Protein AF-A0A6A6BV80-F1 (afdb_monomer_lite)

Sequence (610 aa):
MSSSFAGVTDLNHVKWIPKPKAGEPALTATVVAKVTQTTAHPAPALSDTLAPSTAKVTPARNLAPQVDRNAFDTFQLPKLSLKDQTAPKSFNAAILSAAIQCGCSIDAISAYLESYDHVTIRTEINAPVEGLCTALFYAIERNDTQCVTLLLQHGANPTIPSFQMPALGFAIINGKQSLSNPLDVIKTLLAYGADAKAIPFVKPSTAGWKAACISAMNISQEFFIHRAKVIPKTNMRTKQLARAHGMTELLNLPYFLIGQSHATTLIKDNVVSYVTLEGREPLVMAFSGPSGHGKTELAQQMGKLLSVDTTVVDCAQMKHDTDLFGARNGYQRSDEGSQLNNFLAENDGKCSVVFLDEFDKTSKEILHSLLLVCGSGAYYDRRNNTRVDCSKTLWILATNLGDKEIERFYNEHMKKKPEEERETIYEIRGLFTKKFGAPFTGRINVVVPFLPFNETECAIVTHKFLLDFVDEVRQDIEIRPDVKRYVGHCHFDIGDGTDLVRHIAKTSYTPELGARSLRQAVNNVKLKFILAYLNDDGGKLITDETNESPLQRFVPRLITHSGGSKEIVVLAEPLKCKPVLDSDSSQGSTTVSMTDSDDSDDDVIMPLRF

InterPro domains:
  IPR001270 ClpA/B family [PR00300] (285-303)
  IPR001270 ClpA/B family [PR00300] (355-373)
  IPR001270 ClpA/B family [PR00300] (389-403)
  IPR002110 Ankyrin repeat [PF12796] (107-197)
  IPR002110 Ankyrin repeat [SM00248] (131-160)
  IPR002110 Ankyrin repeat [SM00248] (163-198)
  IPR003593 AAA+ ATPase domain [SM00382] (281-419)
  IPR003959 ATPase, AAA-type, core [PF07724] (285-446)
  IPR027417 P-loop containing nucleoside triphosphate hydrolase [G3DSA:3.40.50.300] (220-452)
  IPR027417 P-loop containing nucleoside triphosphate hydrolase [SSF52540] (257-529)
  IPR036770 Ankyrin repeat-containing domain superfamily [G3DSA:1.25.40.20] (80-219)
  IPR036770 Ankyrin repeat-containing domain superfamily [SSF48403] (94-227)
  IPR050130 ATP-dependent Clp protease/Chaperone ClpA/ClpB [PTHR11638] (227-524)

Structure (mmCIF, N/CA/C/O backbone):
data_AF-A0A6A6BV80-F1
#
_entry.id   AF-A0A6A6BV80-F1
#
loop_
_atom_site.group_PDB
_atom_site.id
_atom_site.type_symbol
_atom_site.label_atom_id
_atom_site.label_alt_id
_atom_site.label_comp_id
_atom_site.label_asym_id
_atom_site.label_entity_id
_atom_site.label_seq_id
_atom_site.pdbx_PDB_ins_code
_atom_site.Cartn_x
_atom_site.Cartn_y
_atom_site.Cartn_z
_atom_site.occupancy
_atom_site.B_iso_or_equiv
_atom_site.auth_seq_id
_atom_site.auth_comp_id
_atom_site.auth_asym_id
_atom_site.auth_atom_id
_atom_site.pdbx_PDB_model_num
ATOM 1 N N . MET A 1 1 ? -27.430 7.823 -49.605 1.00 33.19 1 MET A N 1
ATOM 2 C CA . MET A 1 1 ? -26.220 7.434 -50.357 1.00 33.19 1 MET A CA 1
ATOM 3 C C . MET A 1 1 ? -25.012 7.870 -49.522 1.00 33.19 1 MET A C 1
ATOM 5 O O . MET A 1 1 ? -24.457 8.913 -49.801 1.00 33.19 1 MET A O 1
ATOM 9 N N . SER A 1 2 ? -24.688 7.353 -48.333 1.00 24.31 2 SER A N 1
ATOM 10 C CA . SER A 1 2 ? -24.494 5.982 -47.821 1.00 24.31 2 SER A CA 1
ATOM 11 C C . SER A 1 2 ? -23.381 5.197 -48.528 1.00 24.31 2 SER A C 1
ATOM 13 O O . SER A 1 2 ? -23.664 4.296 -49.312 1.00 24.31 2 SER A O 1
ATOM 15 N N . SER A 1 3 ? -22.127 5.516 -48.201 1.00 23.95 3 SER A N 1
ATOM 16 C CA . SER A 1 3 ? -20.994 4.587 -48.290 1.00 23.95 3 SER A CA 1
ATOM 17 C C . SER A 1 3 ? -20.299 4.552 -46.930 1.00 23.95 3 SER A C 1
ATOM 19 O O . SER A 1 3 ? -19.702 5.529 -46.484 1.00 23.95 3 SER A O 1
ATOM 21 N N . SER A 1 4 ? -20.495 3.428 -46.258 1.00 23.75 4 SER A N 1
ATOM 22 C CA . SER A 1 4 ? -20.091 3.079 -44.906 1.00 23.75 4 SER A CA 1
ATOM 23 C C . SER A 1 4 ? -18.614 2.699 -44.812 1.00 23.75 4 SER A C 1
ATOM 25 O O . SER A 1 4 ? -18.144 1.835 -45.548 1.00 23.75 4 SER A O 1
ATOM 27 N N . PHE A 1 5 ? -17.946 3.294 -43.826 1.00 25.06 5 PHE A N 1
ATOM 28 C CA . PHE A 1 5 ? -16.809 2.738 -43.094 1.00 25.06 5 PHE A CA 1
ATOM 29 C C . PHE A 1 5 ? -17.195 1.396 -42.439 1.00 25.06 5 PHE A C 1
ATOM 31 O O . PHE A 1 5 ? -18.204 1.341 -41.738 1.00 25.06 5 PHE A O 1
ATOM 38 N N . ALA A 1 6 ? -16.394 0.346 -42.641 1.00 24.34 6 ALA A N 1
ATOM 39 C CA . ALA A 1 6 ? -16.255 -0.841 -41.780 1.00 24.34 6 ALA A CA 1
ATOM 40 C C . ALA A 1 6 ? -15.073 -1.687 -42.321 1.00 24.34 6 ALA A C 1
ATOM 42 O O . ALA A 1 6 ? -14.957 -1.840 -43.530 1.00 24.34 6 ALA A O 1
ATOM 43 N N . GLY A 1 7 ? -14.166 -2.262 -41.533 1.00 22.80 7 GLY A N 1
ATOM 44 C CA . GLY A 1 7 ? -14.185 -2.430 -40.091 1.00 22.80 7 GLY A CA 1
ATOM 45 C C . GLY A 1 7 ? -12.788 -2.639 -39.508 1.00 22.80 7 GLY A C 1
ATOM 46 O O . GLY A 1 7 ? -11.951 -3.353 -40.053 1.00 22.80 7 GLY A O 1
ATOM 47 N N . VAL A 1 8 ? -12.600 -1.999 -38.360 1.00 24.16 8 VAL A N 1
ATOM 48 C CA . VAL A 1 8 ? -11.680 -2.392 -37.299 1.00 24.16 8 VAL A CA 1
ATOM 49 C C . VAL A 1 8 ? -12.197 -3.719 -36.744 1.00 24.16 8 VAL A C 1
ATOM 51 O O . VAL A 1 8 ? -13.341 -3.794 -36.294 1.00 24.16 8 VAL A O 1
ATOM 54 N N . THR A 1 9 ? -11.399 -4.782 -36.802 1.00 25.16 9 THR A N 1
ATOM 55 C CA . THR A 1 9 ? -11.694 -6.011 -36.057 1.00 25.16 9 THR A CA 1
ATOM 56 C C . THR A 1 9 ? -11.309 -5.797 -34.601 1.00 25.16 9 THR A C 1
ATOM 58 O O . THR A 1 9 ? -10.150 -5.925 -34.216 1.00 25.16 9 THR A O 1
ATOM 61 N N . ASP A 1 10 ? -12.319 -5.430 -33.822 1.00 24.38 10 ASP A N 1
ATOM 62 C CA . ASP A 1 10 ? -12.343 -5.419 -32.367 1.00 24.38 10 ASP A CA 1
ATOM 63 C C . ASP A 1 10 ? -12.077 -6.847 -31.839 1.00 24.38 10 ASP A C 1
ATOM 65 O O . ASP A 1 10 ? -12.855 -7.772 -32.080 1.00 24.38 10 ASP A O 1
ATOM 69 N N . LEU A 1 11 ? -10.945 -7.052 -31.160 1.00 29.09 11 LEU A N 1
ATOM 70 C CA . LEU A 1 11 ? -10.517 -8.343 -30.595 1.00 29.09 11 LEU A CA 1
ATOM 71 C C . LEU A 1 11 ? -11.036 -8.570 -29.159 1.00 29.09 11 LEU A C 1
ATOM 73 O O . LEU A 1 11 ? -10.555 -9.453 -28.452 1.00 29.09 11 LEU A O 1
ATOM 77 N N . ASN A 1 12 ? -12.057 -7.826 -28.724 1.00 25.05 12 ASN A N 1
ATOM 78 C CA . ASN A 1 12 ? -12.603 -7.907 -27.363 1.00 25.05 12 ASN A CA 1
ATOM 79 C C . ASN A 1 12 ? -13.605 -9.049 -27.102 1.00 25.05 12 ASN A C 1
ATOM 81 O O . ASN A 1 12 ? -14.196 -9.119 -26.022 1.00 25.05 12 ASN A O 1
ATOM 85 N N . HIS A 1 13 ? -13.803 -9.992 -28.026 1.00 29.88 13 HIS A N 1
ATOM 86 C CA . HIS A 1 13 ? -14.759 -11.087 -27.821 1.00 29.88 13 HIS A CA 1
ATOM 87 C C . HIS A 1 13 ? -14.232 -12.464 -28.231 1.00 29.88 13 HIS A C 1
ATOM 89 O O . HIS A 1 13 ? -14.781 -13.123 -29.108 1.00 29.88 13 HIS A O 1
ATOM 95 N N . VAL A 1 14 ? -13.247 -12.976 -27.489 1.00 28.33 14 VAL A N 1
ATOM 96 C CA . VAL A 1 14 ? -13.107 -14.432 -27.315 1.00 28.33 14 VAL A CA 1
ATOM 97 C C . VAL A 1 14 ? -13.864 -14.827 -26.046 1.00 28.33 14 VAL A C 1
ATOM 99 O O . VAL A 1 14 ? -13.303 -14.931 -24.958 1.00 28.33 14 VAL A O 1
ATOM 102 N N . LYS A 1 15 ? -15.186 -15.002 -26.170 1.00 23.75 15 LYS A N 1
ATOM 103 C CA . LYS A 1 15 ? -15.999 -15.628 -25.118 1.00 23.75 15 LYS A CA 1
ATOM 104 C C . LYS A 1 15 ? -15.758 -17.135 -25.151 1.00 23.75 15 LYS A C 1
ATOM 106 O O . LYS A 1 15 ? -16.242 -17.824 -26.047 1.00 23.75 15 LYS A O 1
ATOM 111 N N . TRP A 1 16 ? -15.048 -17.654 -24.156 1.00 31.72 16 TRP A N 1
ATOM 112 C CA . TRP A 1 16 ? -14.998 -19.090 -23.900 1.00 31.72 16 TRP A CA 1
ATOM 113 C C . TRP A 1 16 ? -16.355 -19.536 -23.351 1.00 31.72 16 TRP A C 1
ATOM 115 O O . TRP A 1 16 ? -16.766 -19.123 -22.268 1.00 31.72 16 TRP A O 1
ATOM 125 N N . ILE A 1 17 ? -17.079 -20.350 -24.118 1.00 25.92 17 ILE A N 1
ATOM 126 C CA . ILE A 1 17 ? -18.329 -20.964 -23.662 1.00 25.92 17 ILE A CA 1
ATOM 127 C C . ILE A 1 17 ? -17.949 -22.112 -22.711 1.00 25.92 17 ILE A C 1
ATOM 129 O O . ILE A 1 17 ? -17.250 -23.035 -23.142 1.00 25.92 17 ILE A O 1
ATOM 133 N N . PRO A 1 18 ? -18.367 -22.092 -21.431 1.00 28.23 18 PRO A N 1
ATOM 134 C CA . PRO A 1 18 ? -18.099 -23.198 -20.521 1.00 28.23 18 PRO A CA 1
ATOM 135 C C . PRO A 1 18 ? -18.815 -24.465 -21.000 1.00 28.23 18 PRO A C 1
ATOM 137 O O . PRO A 1 18 ? -19.925 -24.412 -21.534 1.00 28.23 18 PRO A O 1
ATOM 140 N N . LYS A 1 19 ? -18.177 -25.626 -20.806 1.00 29.14 19 LYS A N 1
ATOM 141 C CA . LYS A 1 19 ? -18.784 -26.927 -21.120 1.00 29.14 19 LYS A CA 1
ATOM 142 C C . LYS A 1 19 ? -20.130 -27.068 -20.391 1.00 29.14 19 LYS A C 1
ATOM 144 O O . LYS A 1 19 ? -20.184 -26.782 -19.193 1.00 29.14 19 LYS A O 1
ATOM 149 N N . PRO A 1 20 ? -21.187 -27.576 -21.049 1.00 27.00 20 PRO A N 1
ATOM 150 C CA . PRO A 1 20 ? -22.387 -27.981 -20.333 1.00 27.00 20 PRO A CA 1
ATOM 151 C C . PRO A 1 20 ? -22.028 -29.093 -19.339 1.00 27.00 20 PRO A C 1
ATOM 153 O O . PRO A 1 20 ? -21.260 -30.010 -19.654 1.00 27.00 20 PRO A O 1
ATOM 156 N N . LYS A 1 21 ? -22.566 -28.997 -18.119 1.00 31.12 21 LYS A N 1
ATOM 157 C CA . LYS A 1 21 ? -22.476 -30.068 -17.121 1.00 31.12 21 LYS A CA 1
ATOM 158 C C . LYS A 1 21 ? -23.116 -31.331 -17.705 1.00 31.12 21 LYS A C 1
ATOM 160 O O . LYS A 1 21 ? -24.141 -31.258 -18.379 1.00 31.12 21 LYS A O 1
ATOM 165 N N . ALA A 1 22 ? -22.508 -32.487 -17.456 1.00 29.67 22 ALA A N 1
ATOM 166 C CA . ALA A 1 22 ? -23.060 -33.766 -17.885 1.00 29.67 22 ALA A CA 1
ATOM 167 C C . ALA A 1 22 ? -24.455 -33.964 -17.259 1.00 29.67 22 ALA A C 1
ATOM 169 O O . ALA A 1 22 ? -24.551 -34.109 -16.042 1.00 29.67 22 ALA A O 1
ATOM 170 N N . GLY A 1 23 ? -25.518 -33.948 -18.076 1.00 35.62 23 GLY A N 1
ATOM 171 C CA . GLY A 1 23 ? -26.871 -34.284 -17.617 1.00 35.62 23 GLY A CA 1
ATOM 172 C C . GLY A 1 23 ? -28.069 -33.612 -18.299 1.00 35.62 23 GLY A C 1
ATOM 173 O O . GLY A 1 23 ? -29.181 -34.056 -18.036 1.00 35.62 23 GLY A O 1
ATOM 174 N N . GLU A 1 24 ? -27.911 -32.609 -19.170 1.00 29.75 24 GLU A N 1
ATOM 175 C CA . GLU A 1 24 ? -29.068 -31.934 -19.800 1.00 29.75 24 GLU A CA 1
ATOM 176 C C . GLU A 1 24 ? -29.207 -32.226 -21.310 1.00 29.75 24 GLU A C 1
ATOM 178 O O . GLU A 1 24 ? -28.200 -32.256 -22.026 1.00 29.75 24 GLU A O 1
ATOM 183 N N . PRO A 1 25 ? -30.435 -32.462 -21.822 1.00 28.02 25 PRO A N 1
ATOM 184 C CA . PRO A 1 25 ? -30.670 -32.776 -23.228 1.00 28.02 25 PRO A CA 1
ATOM 185 C C . PRO A 1 25 ? -30.582 -31.521 -24.109 1.00 28.02 25 PRO A C 1
ATOM 187 O O . PRO A 1 25 ? -31.171 -30.483 -23.814 1.00 28.02 25 PRO A O 1
ATOM 190 N N . ALA A 1 26 ? -29.864 -31.633 -25.228 1.00 27.45 26 ALA A N 1
ATOM 191 C CA . ALA A 1 26 ? -29.692 -30.558 -26.199 1.00 27.45 26 ALA A CA 1
ATOM 192 C C . ALA A 1 26 ? -30.997 -30.267 -26.965 1.00 27.45 26 ALA A C 1
ATOM 194 O O . ALA A 1 26 ? -31.489 -31.113 -27.712 1.00 27.45 26 ALA A O 1
ATOM 195 N N . LEU A 1 27 ? -31.525 -29.048 -26.827 1.00 25.39 27 LEU A N 1
ATOM 196 C CA . LEU A 1 27 ? -32.522 -28.490 -27.742 1.00 25.39 27 LEU A CA 1
ATOM 197 C C . LEU A 1 27 ? -31.808 -27.925 -28.976 1.00 25.39 27 LEU A C 1
ATOM 199 O O . LEU A 1 27 ? -31.035 -26.973 -28.902 1.00 25.39 27 LEU A O 1
ATOM 203 N N . THR A 1 28 ? -32.069 -28.549 -30.119 1.00 23.72 28 THR A N 1
ATOM 204 C CA . THR A 1 28 ? -31.624 -28.149 -31.457 1.00 23.72 28 THR A CA 1
ATOM 205 C C . THR A 1 28 ? -32.311 -26.866 -31.924 1.00 23.72 28 THR A C 1
ATOM 207 O O . THR A 1 28 ? -33.540 -26.800 -31.926 1.00 23.72 28 THR A O 1
ATOM 210 N N . ALA A 1 29 ? -31.538 -25.901 -32.431 1.00 24.27 29 ALA A N 1
ATOM 211 C CA . ALA A 1 29 ? -32.036 -24.830 -33.292 1.00 24.27 29 ALA A CA 1
ATOM 212 C C . ALA A 1 29 ? -31.225 -24.793 -34.597 1.00 24.27 29 ALA A C 1
ATOM 214 O O . ALA A 1 29 ? -30.006 -24.633 -34.608 1.00 24.27 29 ALA A O 1
ATOM 215 N N . THR A 1 30 ? -31.947 -25.006 -35.691 1.00 20.89 30 THR A N 1
ATOM 216 C CA . THR A 1 30 ? -31.507 -25.128 -37.080 1.00 20.89 30 THR A CA 1
ATOM 217 C C . THR A 1 30 ? -31.185 -23.762 -37.689 1.00 20.89 30 THR A C 1
ATOM 219 O O . THR A 1 30 ? -32.031 -22.874 -37.640 1.00 20.89 30 THR A O 1
ATOM 222 N N . VAL A 1 31 ? -30.043 -23.616 -38.373 1.00 23.30 31 VAL A N 1
ATOM 223 C CA . VAL A 1 31 ? -29.885 -22.616 -39.446 1.00 23.30 31 VAL A CA 1
ATOM 224 C C . VAL A 1 31 ? -29.265 -23.281 -40.674 1.00 23.30 31 VAL A C 1
ATOM 226 O O . VAL A 1 31 ? -28.269 -23.996 -40.610 1.00 23.30 31 VAL A O 1
ATOM 229 N N . VAL A 1 32 ? -29.954 -23.065 -41.788 1.00 22.52 32 VAL A N 1
ATOM 230 C CA . VAL A 1 32 ? -29.830 -23.690 -43.102 1.00 22.52 32 VAL A CA 1
ATOM 231 C C . VAL A 1 32 ? -28.545 -23.246 -43.810 1.00 22.52 32 VAL A C 1
ATOM 233 O O . VAL A 1 32 ? -28.413 -22.080 -44.175 1.00 22.52 32 VAL A O 1
ATOM 236 N N . ALA A 1 33 ? -27.630 -24.181 -44.076 1.00 22.92 33 ALA A N 1
ATOM 237 C CA . ALA A 1 33 ? -26.544 -23.989 -45.036 1.00 22.92 33 ALA A CA 1
ATOM 238 C C . ALA A 1 33 ? -27.014 -24.421 -46.435 1.00 22.92 33 ALA A C 1
ATOM 240 O O . ALA A 1 33 ? -27.429 -25.561 -46.651 1.00 22.92 33 ALA A O 1
ATOM 241 N N . LYS A 1 34 ? -26.973 -23.484 -47.386 1.00 22.94 34 LYS A N 1
ATOM 242 C CA . LYS A 1 34 ? -27.323 -23.701 -48.792 1.00 22.94 34 LYS A CA 1
ATOM 243 C C . LYS A 1 34 ? -26.168 -24.435 -49.481 1.00 22.94 34 LYS A C 1
ATOM 245 O O . LYS A 1 34 ? -25.046 -23.944 -49.526 1.00 22.94 34 LYS A O 1
ATOM 250 N N . VAL A 1 35 ? -26.476 -25.623 -49.987 1.00 22.67 35 VAL A N 1
ATOM 251 C CA . VAL A 1 35 ? -25.599 -26.509 -50.760 1.00 22.67 35 VAL A CA 1
ATOM 252 C C . VAL A 1 35 ? -25.337 -25.926 -52.152 1.00 22.67 35 VAL A C 1
ATOM 254 O O . VAL A 1 35 ? -26.283 -25.533 -52.833 1.00 22.67 35 VAL A O 1
ATOM 257 N N . THR A 1 36 ? -24.093 -26.009 -52.625 1.00 23.78 36 THR A N 1
ATOM 258 C CA . THR A 1 36 ? -23.800 -26.238 -54.050 1.00 23.78 36 THR A CA 1
ATOM 259 C C . THR A 1 36 ? -22.807 -27.387 -54.190 1.00 23.78 36 THR A C 1
ATOM 261 O O . THR A 1 36 ? -21.766 -27.424 -53.540 1.00 23.78 36 THR A O 1
ATOM 264 N N . GLN A 1 37 ? -23.231 -28.355 -54.998 1.00 22.27 37 GLN A N 1
ATOM 265 C CA . GLN A 1 37 ? -22.677 -29.682 -55.238 1.00 22.27 37 GLN A CA 1
ATOM 266 C C . GLN A 1 37 ? -21.449 -29.655 -56.153 1.00 22.27 37 GLN A C 1
ATOM 268 O O . GLN A 1 37 ? -21.452 -28.916 -57.131 1.00 22.27 37 GLN A O 1
ATOM 273 N N . THR A 1 38 ? -20.533 -30.609 -55.954 1.00 23.17 38 THR A N 1
ATOM 274 C CA . THR A 1 38 ? -19.951 -31.373 -57.076 1.00 23.17 38 THR A CA 1
ATOM 275 C C . THR A 1 38 ? -19.489 -32.761 -56.603 1.00 23.17 38 THR A C 1
ATOM 277 O O . THR A 1 38 ? -18.552 -32.857 -55.822 1.00 23.17 38 THR A O 1
ATOM 280 N N . THR A 1 39 ? -20.240 -33.794 -57.030 1.00 24.27 39 THR A N 1
ATOM 281 C CA . THR A 1 39 ? -19.844 -35.133 -57.560 1.00 24.27 39 THR A CA 1
ATOM 282 C C . THR A 1 39 ? -18.635 -35.895 -56.973 1.00 24.27 39 THR A C 1
ATOM 284 O O . THR A 1 39 ? -17.578 -35.310 -56.819 1.00 24.27 39 THR A O 1
ATOM 287 N N . ALA A 1 40 ? -18.561 -37.227 -56.833 1.00 22.84 40 ALA A N 1
ATOM 288 C CA . ALA A 1 40 ? -19.471 -38.379 -56.771 1.00 22.84 40 ALA A CA 1
ATOM 289 C C . ALA A 1 40 ? -18.599 -39.646 -56.488 1.00 22.84 40 ALA A C 1
ATOM 291 O O . ALA A 1 40 ? -17.627 -39.853 -57.205 1.00 22.84 40 ALA A O 1
ATOM 292 N N . HIS A 1 41 ? -19.011 -40.488 -55.517 1.00 25.23 41 HIS A N 1
ATOM 293 C CA . HIS A 1 41 ? -18.761 -41.950 -55.330 1.00 25.23 41 HIS A CA 1
ATOM 294 C C . HIS A 1 41 ? -17.340 -42.540 -55.066 1.00 25.23 41 HIS A C 1
ATOM 296 O O . HIS A 1 41 ? -16.343 -41.956 -55.465 1.00 25.23 41 HIS A O 1
ATOM 302 N N . PRO A 1 42 ? -17.224 -43.785 -54.525 1.00 27.52 42 PRO A N 1
ATOM 303 C CA . PRO A 1 42 ? -17.732 -44.306 -53.243 1.00 27.52 42 PRO A CA 1
ATOM 304 C C . PRO A 1 42 ? -16.632 -45.030 -52.404 1.00 27.52 42 PRO A C 1
ATOM 306 O O . PRO A 1 42 ? -15.531 -45.297 -52.876 1.00 27.52 42 PRO A O 1
ATOM 309 N N . ALA A 1 43 ? -16.950 -45.376 -51.150 1.00 22.67 43 ALA A N 1
ATOM 310 C CA . ALA A 1 43 ? -16.118 -46.187 -50.239 1.00 22.67 43 ALA A CA 1
ATOM 311 C C . ALA A 1 43 ? -15.879 -47.635 -50.742 1.00 22.67 43 ALA A C 1
ATOM 313 O O . ALA A 1 43 ? -16.607 -48.096 -51.627 1.00 22.67 43 ALA A O 1
ATOM 314 N N . PRO A 1 44 ? -14.946 -48.398 -50.123 1.00 27.31 44 PRO A N 1
ATOM 315 C CA . PRO A 1 44 ? -15.422 -49.327 -49.088 1.00 27.31 44 PRO A CA 1
ATOM 316 C C . PRO A 1 44 ? -14.476 -49.617 -47.894 1.00 27.31 44 PRO A C 1
ATOM 318 O O . PRO A 1 44 ? -13.258 -49.542 -47.986 1.00 27.31 44 PRO A O 1
ATOM 321 N N . ALA A 1 45 ? -15.138 -50.065 -46.820 1.00 22.31 45 ALA A N 1
ATOM 322 C CA . ALA A 1 45 ? -14.779 -51.128 -45.870 1.00 22.31 45 ALA A CA 1
ATOM 323 C C . ALA A 1 45 ? -13.655 -50.959 -44.816 1.00 22.31 45 ALA A C 1
ATOM 325 O O . ALA A 1 45 ? -12.464 -50.894 -45.091 1.00 22.31 45 ALA A O 1
ATOM 326 N N . LEU A 1 46 ? -14.141 -51.039 -43.572 1.00 24.61 46 LEU A N 1
ATOM 327 C CA . LEU A 1 46 ? -13.536 -51.441 -42.298 1.00 24.61 46 LEU A CA 1
ATOM 328 C C . LEU A 1 46 ? -12.446 -52.531 -42.366 1.00 24.61 46 LEU A C 1
ATOM 330 O O . LEU A 1 46 ? -12.677 -53.597 -42.930 1.00 24.61 46 LEU A O 1
ATOM 334 N N . SER A 1 47 ? -11.371 -52.338 -41.593 1.00 23.61 47 SER A N 1
ATOM 335 C CA . SER A 1 47 ? -10.764 -53.405 -40.783 1.00 23.61 47 SER A CA 1
ATOM 336 C C . SER A 1 47 ? -9.892 -52.824 -39.666 1.00 23.61 47 SER A C 1
ATOM 338 O O . SER A 1 47 ? -8.996 -52.020 -39.922 1.00 23.61 47 SER A O 1
ATOM 340 N N . ASP A 1 48 ? -10.165 -53.268 -38.441 1.00 23.58 48 ASP A N 1
ATOM 341 C CA . ASP A 1 48 ? -9.384 -53.049 -37.228 1.00 23.58 48 ASP A CA 1
ATOM 342 C C . ASP A 1 48 ? -7.911 -53.448 -37.384 1.00 23.58 48 ASP A C 1
ATOM 344 O O . ASP A 1 48 ? -7.596 -54.493 -37.950 1.00 23.58 48 ASP A O 1
ATOM 348 N N . THR A 1 49 ? -7.003 -52.667 -36.795 1.00 25.31 49 THR A N 1
ATOM 349 C CA . THR A 1 49 ? -5.802 -53.195 -36.123 1.00 25.31 49 THR A CA 1
ATOM 350 C C . THR A 1 49 ? -5.136 -52.109 -35.274 1.00 25.31 49 THR A C 1
ATOM 352 O O . THR A 1 49 ? -4.661 -51.084 -35.756 1.00 25.31 49 THR A O 1
ATOM 355 N N . LEU A 1 50 ? -5.117 -52.360 -33.966 1.00 25.69 50 LEU A N 1
ATOM 356 C CA . LEU A 1 50 ? -4.332 -51.655 -32.960 1.00 25.69 50 LEU A CA 1
ATOM 357 C C . LEU A 1 50 ? -2.831 -51.921 -33.162 1.00 25.69 50 LEU A C 1
ATOM 359 O O . LEU A 1 50 ? -2.402 -53.068 -33.073 1.00 25.69 50 LEU A O 1
ATOM 363 N N . ALA A 1 51 ? -2.033 -50.862 -33.327 1.00 23.20 51 ALA A N 1
ATOM 364 C CA . ALA A 1 51 ? -0.623 -50.801 -32.923 1.00 23.20 51 ALA A CA 1
ATOM 365 C C . ALA A 1 51 ? -0.174 -49.326 -32.781 1.00 23.20 51 ALA A C 1
ATOM 367 O O . ALA A 1 51 ? -0.654 -48.467 -33.524 1.00 23.20 51 ALA A O 1
ATOM 368 N N . PRO A 1 52 ? 0.715 -48.990 -31.824 1.00 23.25 52 PRO A N 1
ATOM 369 C CA . PRO A 1 52 ? 0.984 -47.612 -31.430 1.00 23.25 52 PRO A CA 1
ATOM 370 C C . PRO A 1 52 ? 1.934 -46.933 -32.423 1.00 23.25 52 PRO A C 1
ATOM 372 O O . PRO A 1 52 ? 3.110 -47.274 -32.522 1.00 23.25 52 PRO A O 1
ATOM 375 N N . SER A 1 53 ? 1.435 -45.931 -33.146 1.00 21.97 53 SER A N 1
ATOM 376 C CA . SER A 1 53 ? 2.273 -45.055 -33.965 1.00 21.97 53 SER A CA 1
ATOM 377 C C . SER A 1 53 ? 3.021 -44.068 -33.067 1.00 21.97 53 SER A C 1
ATOM 379 O O . SER A 1 53 ? 2.477 -43.052 -32.635 1.00 21.97 53 SER A O 1
ATOM 381 N N . THR A 1 54 ? 4.298 -44.351 -32.825 1.00 30.00 54 THR A N 1
ATOM 382 C CA . THR A 1 54 ? 5.299 -43.377 -32.384 1.00 30.00 54 THR A CA 1
ATOM 383 C C . THR A 1 54 ? 5.379 -42.229 -33.394 1.00 30.00 54 THR A C 1
ATOM 385 O O . THR A 1 54 ? 6.019 -42.358 -34.440 1.00 30.00 54 THR A O 1
ATOM 388 N N . ALA A 1 55 ? 4.740 -41.096 -33.099 1.00 23.05 55 ALA A N 1
ATOM 389 C CA . ALA A 1 55 ? 4.925 -39.877 -33.874 1.00 23.05 55 ALA A CA 1
ATOM 390 C C . ALA A 1 55 ? 6.303 -39.286 -33.545 1.00 23.05 55 ALA A C 1
ATOM 392 O O . ALA A 1 55 ? 6.509 -38.643 -32.517 1.00 23.05 55 ALA A O 1
ATOM 393 N N . LYS A 1 56 ? 7.269 -39.555 -34.427 1.00 21.84 56 LYS A N 1
ATOM 394 C CA . LYS A 1 56 ? 8.546 -38.845 -34.490 1.00 21.84 56 LYS A CA 1
ATOM 395 C C . LYS A 1 56 ? 8.264 -37.358 -34.709 1.00 21.84 56 LYS A C 1
ATOM 397 O O . LYS A 1 56 ? 7.684 -36.979 -35.722 1.00 21.84 56 LYS A O 1
ATOM 402 N N . VAL A 1 57 ? 8.716 -36.529 -33.774 1.00 22.78 57 VAL A N 1
ATOM 403 C CA . VAL A 1 57 ? 8.876 -35.089 -33.984 1.00 22.78 57 VAL A CA 1
ATOM 404 C C . VAL A 1 57 ? 10.017 -34.912 -34.982 1.00 22.78 57 VAL A C 1
ATOM 406 O O . VAL A 1 57 ? 11.181 -35.137 -34.656 1.00 22.78 57 VAL A O 1
ATOM 409 N N . THR A 1 58 ? 9.690 -34.557 -36.219 1.00 20.97 58 THR A N 1
ATOM 410 C CA . THR A 1 58 ? 10.679 -34.061 -37.178 1.00 20.97 58 THR A CA 1
ATOM 411 C C . THR A 1 58 ? 11.027 -32.631 -36.757 1.00 20.97 58 THR A C 1
ATOM 413 O O . THR A 1 58 ? 10.116 -31.803 -36.691 1.00 20.97 58 THR A O 1
ATOM 416 N N . PRO A 1 59 ? 12.293 -32.301 -36.442 1.00 21.80 59 PRO A N 1
ATOM 417 C CA . PRO A 1 59 ? 12.651 -30.932 -36.113 1.00 21.80 59 PRO A CA 1
ATOM 418 C C . PRO A 1 59 ? 12.483 -30.086 -37.375 1.00 21.80 59 PRO A C 1
ATOM 420 O O . PRO A 1 59 ? 13.129 -30.336 -38.397 1.00 21.80 59 PRO A O 1
ATOM 423 N N . ALA A 1 60 ? 11.600 -29.089 -37.316 1.00 25.33 60 ALA A N 1
ATOM 424 C CA . ALA A 1 60 ? 11.622 -28.019 -38.295 1.00 25.33 60 ALA A CA 1
ATOM 425 C C . ALA A 1 60 ? 13.015 -27.379 -38.242 1.00 25.33 60 ALA A C 1
ATOM 427 O O . ALA A 1 60 ? 13.551 -27.064 -37.180 1.00 25.33 60 ALA A O 1
ATOM 428 N N . ARG A 1 61 ? 13.625 -27.304 -39.419 1.00 23.14 61 ARG A N 1
ATOM 429 C CA . ARG A 1 61 ? 14.995 -26.879 -39.680 1.00 23.14 61 ARG A CA 1
ATOM 430 C C . ARG A 1 61 ? 15.302 -25.563 -38.953 1.00 23.14 61 ARG A C 1
ATOM 432 O O . ARG A 1 61 ? 14.650 -24.557 -39.198 1.00 23.14 61 ARG A O 1
ATOM 439 N N . ASN A 1 62 ? 16.302 -25.634 -38.076 1.00 31.20 62 ASN A N 1
ATOM 440 C CA . ASN A 1 62 ? 17.019 -24.555 -37.397 1.00 31.20 62 ASN A CA 1
ATOM 441 C C . ASN A 1 62 ? 16.809 -23.140 -37.960 1.00 31.20 62 ASN A C 1
ATOM 443 O O . ASN A 1 62 ? 17.385 -22.790 -38.986 1.00 31.20 62 ASN A O 1
ATOM 447 N N . LEU A 1 63 ? 16.134 -22.312 -37.170 1.00 27.28 63 LEU A N 1
ATOM 448 C CA . LEU A 1 63 ? 16.604 -20.984 -36.780 1.00 27.28 63 LEU A CA 1
ATOM 449 C C . LEU A 1 63 ? 16.060 -20.730 -35.372 1.00 27.28 63 LEU A C 1
ATOM 451 O O . LEU A 1 63 ? 15.093 -20.005 -35.172 1.00 27.28 63 LEU A O 1
ATOM 455 N N . ALA A 1 64 ? 16.679 -21.369 -34.374 1.00 23.30 64 ALA A N 1
ATOM 456 C CA . ALA A 1 64 ? 16.690 -20.749 -33.056 1.00 23.30 64 ALA A CA 1
ATOM 457 C C . ALA A 1 64 ? 17.290 -19.351 -33.271 1.00 23.30 64 ALA A C 1
ATOM 459 O O . ALA A 1 64 ? 18.367 -19.283 -33.883 1.00 23.30 64 ALA A O 1
ATOM 460 N N . PRO A 1 65 ? 16.636 -18.252 -32.854 1.00 28.47 65 PRO A N 1
ATOM 461 C CA . PRO A 1 65 ? 17.310 -16.969 -32.869 1.00 28.47 65 PRO A CA 1
ATOM 462 C C . PRO A 1 65 ? 18.599 -17.178 -32.081 1.00 28.47 65 PRO A C 1
ATOM 464 O O . PRO A 1 65 ? 18.569 -17.657 -30.943 1.00 28.47 65 PRO A O 1
ATOM 467 N N . GLN A 1 66 ? 19.747 -16.918 -32.710 1.00 30.00 66 GLN A N 1
ATOM 468 C CA . GLN A 1 66 ? 20.976 -16.757 -31.956 1.00 30.00 66 GLN A CA 1
ATOM 469 C C . GLN A 1 66 ? 20.764 -15.516 -31.098 1.00 30.00 66 GLN A C 1
ATOM 471 O O . GLN A 1 66 ? 21.057 -14.401 -31.511 1.00 30.00 66 GLN A O 1
ATOM 476 N N . VAL A 1 67 ? 20.166 -15.716 -29.925 1.00 38.00 67 VAL A N 1
ATOM 477 C CA . VAL A 1 67 ? 20.193 -14.746 -28.847 1.00 38.00 67 VAL A CA 1
ATOM 478 C C . VAL A 1 67 ? 21.668 -14.614 -28.533 1.00 38.00 67 VAL A C 1
ATOM 480 O O . VAL A 1 67 ? 22.272 -15.530 -27.966 1.00 38.00 67 VAL A O 1
ATOM 483 N N . ASP A 1 68 ? 22.266 -13.527 -29.010 1.00 38.41 68 ASP A N 1
ATOM 484 C CA . ASP A 1 68 ? 23.627 -13.171 -28.673 1.00 38.41 68 ASP A CA 1
ATOM 485 C C . ASP A 1 68 ? 23.694 -13.132 -27.145 1.00 38.41 68 ASP A C 1
ATOM 487 O O . ASP A 1 68 ? 23.103 -12.269 -26.493 1.00 38.41 68 ASP A O 1
ATOM 491 N N . ARG A 1 69 ? 24.345 -14.143 -26.556 1.00 39.84 69 ARG A N 1
ATOM 492 C CA . ARG A 1 69 ? 24.356 -14.388 -25.103 1.00 39.84 69 ARG A CA 1
ATOM 493 C C . ARG A 1 69 ? 24.986 -13.230 -24.324 1.00 39.84 69 ARG A C 1
ATOM 495 O O . ARG A 1 69 ? 24.949 -13.240 -23.097 1.00 39.84 69 ARG A O 1
ATOM 502 N N . ASN A 1 70 ? 25.552 -12.254 -25.032 1.00 40.41 70 ASN A N 1
ATOM 503 C CA . ASN A 1 70 ? 26.220 -11.085 -24.493 1.00 40.41 70 ASN A CA 1
ATOM 504 C C . ASN A 1 70 ? 25.422 -9.778 -24.666 1.00 40.41 70 ASN A C 1
ATOM 506 O O . ASN A 1 70 ? 25.772 -8.792 -24.019 1.00 40.41 70 ASN A O 1
ATOM 510 N N . ALA A 1 71 ? 24.343 -9.752 -25.460 1.00 52.44 71 ALA A N 1
ATOM 511 C CA . ALA A 1 71 ? 23.553 -8.547 -25.733 1.00 52.44 71 ALA A CA 1
ATOM 512 C C . ALA A 1 71 ? 22.233 -8.540 -24.940 1.00 52.44 71 ALA A C 1
ATOM 514 O O . ALA A 1 71 ? 21.140 -8.660 -25.490 1.00 52.44 71 ALA A O 1
ATOM 515 N N . PHE A 1 72 ? 22.324 -8.386 -23.615 1.00 59.22 72 PHE A N 1
ATOM 516 C CA . PHE A 1 72 ? 21.135 -8.243 -22.759 1.00 59.22 72 PHE A CA 1
ATOM 517 C C . PHE A 1 72 ? 20.458 -6.872 -22.882 1.00 59.22 72 PHE A C 1
ATOM 519 O O . PHE A 1 72 ? 19.340 -6.716 -22.402 1.00 59.22 72 PHE A O 1
ATOM 526 N N . ASP A 1 73 ? 21.097 -5.910 -23.555 1.00 52.59 73 ASP A N 1
ATOM 527 C CA . ASP A 1 73 ? 20.568 -4.559 -23.771 1.00 52.59 73 ASP A CA 1
ATOM 528 C C . ASP A 1 73 ? 19.418 -4.512 -24.796 1.00 52.59 73 ASP A C 1
ATOM 530 O O . ASP A 1 73 ? 18.663 -3.544 -24.796 1.00 52.59 73 ASP A O 1
ATOM 534 N N . THR A 1 74 ? 19.224 -5.562 -25.606 1.00 57.84 74 THR A N 1
ATOM 535 C CA . THR A 1 74 ? 18.150 -5.677 -26.622 1.00 57.84 74 THR A CA 1
ATOM 536 C C . THR A 1 74 ? 17.362 -6.988 -26.515 1.00 57.84 74 THR A C 1
ATOM 538 O O . THR A 1 74 ? 16.852 -7.504 -27.507 1.00 57.84 74 THR A O 1
ATOM 541 N N . PHE A 1 75 ? 17.320 -7.585 -25.326 1.00 66.50 75 PHE A N 1
ATOM 542 C CA . PHE A 1 75 ? 16.701 -8.890 -25.114 1.00 66.50 75 PHE A CA 1
ATOM 543 C C . PHE A 1 75 ? 15.164 -8.805 -25.173 1.00 66.50 75 PHE A C 1
ATOM 545 O O . PHE A 1 75 ? 14.561 -8.064 -24.406 1.00 66.50 75 PHE A O 1
ATOM 552 N N . GLN A 1 76 ? 14.539 -9.595 -26.050 1.00 71.19 76 GLN A N 1
ATOM 553 C CA . GLN A 1 76 ? 13.081 -9.751 -26.157 1.00 71.19 76 GLN A CA 1
ATOM 554 C C . GLN A 1 76 ? 12.703 -11.228 -26.047 1.00 71.19 76 GLN A C 1
ATOM 556 O O . GLN A 1 76 ? 13.465 -12.099 -26.485 1.00 71.19 76 GLN A O 1
ATOM 561 N N . LEU A 1 77 ? 11.536 -11.523 -25.466 1.00 80.69 77 LEU A N 1
ATOM 562 C CA . LEU A 1 77 ? 11.050 -12.899 -25.398 1.00 80.69 77 LEU A CA 1
ATOM 563 C C . LEU A 1 77 ? 10.571 -13.388 -26.779 1.00 80.69 77 LEU A C 1
ATOM 565 O O . LEU A 1 77 ? 10.187 -12.585 -27.633 1.00 80.69 77 LEU A O 1
ATOM 569 N N . PRO A 1 78 ? 10.571 -14.714 -27.023 1.00 80.19 78 PRO A N 1
ATOM 570 C CA . PRO A 1 78 ? 10.007 -15.280 -28.244 1.00 80.19 78 PRO A CA 1
ATOM 571 C C . PRO A 1 78 ? 8.546 -14.854 -28.430 1.00 80.19 78 PRO A C 1
ATOM 573 O O . PRO A 1 78 ? 7.753 -14.929 -27.488 1.00 80.19 78 PRO A O 1
ATOM 576 N N . LYS A 1 79 ? 8.185 -14.427 -29.646 1.00 82.56 79 LYS A N 1
ATOM 577 C CA . LYS A 1 79 ? 6.793 -14.133 -30.009 1.00 82.56 79 LYS A CA 1
ATOM 578 C C . LYS A 1 79 ? 6.032 -15.439 -30.215 1.00 82.56 79 LYS A C 1
ATOM 580 O O . LYS A 1 79 ? 6.342 -16.206 -31.124 1.00 82.56 79 LYS A O 1
ATOM 585 N N . LEU A 1 80 ? 5.023 -15.670 -29.388 1.00 82.69 80 LEU A N 1
ATOM 586 C CA . LEU A 1 80 ? 4.158 -16.837 -29.444 1.00 82.69 80 LEU A CA 1
ATOM 587 C C . LEU A 1 80 ? 2.944 -16.538 -30.326 1.00 82.69 80 LEU A C 1
ATOM 589 O O . LEU A 1 80 ? 2.352 -15.465 -30.260 1.00 82.69 80 LEU A O 1
ATOM 593 N N . SER A 1 81 ? 2.549 -17.502 -31.155 1.00 71.81 81 SER A N 1
ATOM 594 C CA . SER A 1 81 ? 1.313 -17.412 -31.937 1.00 71.81 81 SER A CA 1
ATOM 595 C C . SER A 1 81 ? 0.211 -18.234 -31.280 1.00 71.81 81 SER A C 1
ATOM 597 O O . SER A 1 81 ? 0.363 -19.446 -31.100 1.00 71.81 81 SER A O 1
ATOM 599 N N . LEU A 1 82 ? -0.928 -17.601 -30.995 1.00 65.31 82 LEU A N 1
ATOM 600 C CA . LEU A 1 82 ? -2.180 -18.305 -30.726 1.00 65.31 82 LEU A CA 1
ATOM 601 C C . LEU A 1 82 ? -2.650 -18.937 -32.042 1.00 65.31 82 LEU A C 1
ATOM 603 O O . LEU A 1 82 ? -3.314 -18.298 -32.850 1.00 65.31 82 LEU A O 1
ATOM 607 N N . LYS A 1 83 ? -2.258 -20.184 -32.311 1.00 57.09 83 LYS A N 1
ATOM 608 C CA . LYS A 1 83 ? -2.921 -20.962 -33.369 1.00 57.09 83 LYS A CA 1
ATOM 609 C C . LYS A 1 83 ? -4.333 -21.295 -32.891 1.00 57.09 83 LYS A C 1
ATOM 611 O O . LYS A 1 83 ? -4.489 -21.555 -31.699 1.00 57.09 83 LYS A O 1
ATOM 616 N N . ASP A 1 84 ? -5.305 -21.342 -33.807 1.00 43.78 84 ASP A N 1
ATOM 617 C CA . ASP A 1 84 ? -6.678 -21.815 -33.567 1.00 43.78 84 ASP A CA 1
ATOM 618 C C . ASP A 1 84 ? -6.660 -23.248 -33.015 1.00 43.78 84 ASP A C 1
ATOM 620 O O . ASP A 1 84 ? -6.773 -24.243 -33.731 1.00 43.78 84 ASP A O 1
ATOM 624 N N . GLN A 1 85 ? -6.438 -23.366 -31.714 1.00 47.62 85 GLN A N 1
ATOM 625 C CA . GLN A 1 85 ? -6.495 -24.610 -30.981 1.00 47.62 85 GLN A CA 1
ATOM 626 C C . GLN A 1 85 ? -7.810 -24.587 -30.219 1.00 47.62 85 GLN A C 1
ATOM 628 O O . GLN A 1 85 ? -8.014 -23.783 -29.311 1.00 47.62 85 GLN A O 1
ATOM 633 N N . THR A 1 86 ? -8.717 -25.489 -30.592 1.00 50.47 86 THR A N 1
ATOM 634 C CA . THR A 1 86 ? -9.847 -25.867 -29.739 1.00 50.47 86 THR A CA 1
ATOM 635 C C . THR A 1 86 ? -9.326 -26.134 -28.328 1.00 50.47 86 THR A C 1
ATOM 637 O O . THR A 1 86 ? -8.314 -26.831 -28.221 1.00 50.47 86 THR A O 1
ATOM 640 N N . ALA A 1 87 ? -9.998 -25.604 -27.292 1.00 53.19 87 ALA A N 1
ATOM 641 C CA . ALA A 1 87 ? -9.590 -25.701 -25.882 1.00 53.19 87 ALA A CA 1
ATOM 642 C C . ALA A 1 87 ? -8.899 -27.050 -25.601 1.00 53.19 87 ALA A C 1
ATOM 644 O O . ALA A 1 87 ? -9.558 -28.094 -25.734 1.00 53.19 87 ALA A O 1
ATOM 645 N N . PRO A 1 88 ? -7.588 -27.078 -25.304 1.00 58.38 88 PRO A N 1
ATOM 646 C CA . PRO A 1 88 ? -6.897 -28.342 -25.106 1.00 58.38 88 PRO A CA 1
ATOM 647 C C . PRO A 1 88 ? -7.539 -29.116 -23.949 1.00 58.38 88 PRO A C 1
ATOM 649 O O . PRO A 1 88 ? -8.091 -28.548 -23.009 1.00 58.38 88 PRO A O 1
ATOM 652 N N . LYS A 1 89 ? -7.497 -30.450 -24.022 1.00 63.28 89 LYS A N 1
ATOM 653 C CA . LYS A 1 89 ? -8.039 -31.315 -22.957 1.00 63.28 89 LYS A CA 1
ATOM 654 C C . LYS A 1 89 ? -7.231 -31.226 -21.655 1.00 63.28 89 LYS A C 1
ATOM 656 O O . LYS A 1 89 ? -7.754 -31.604 -20.613 1.00 63.28 89 LYS A O 1
ATOM 661 N N . SER A 1 90 ? -5.988 -30.759 -21.732 1.00 77.69 90 SER A N 1
ATOM 662 C CA . SER A 1 90 ? -5.067 -30.550 -20.618 1.00 77.69 90 SER A CA 1
ATOM 663 C C . SER A 1 90 ? -4.627 -29.092 -20.579 1.00 77.69 90 SER A C 1
ATOM 665 O O . SER A 1 90 ? -4.631 -28.411 -21.608 1.00 77.69 90 SER A O 1
ATOM 667 N N . PHE A 1 91 ? -4.214 -28.632 -19.402 1.00 84.50 91 PHE A N 1
ATOM 668 C CA . PHE A 1 91 ? -3.597 -27.323 -19.254 1.00 84.50 91 PHE A CA 1
ATOM 669 C C . PHE A 1 91 ? -2.373 -27.199 -20.181 1.00 84.50 91 PHE A C 1
ATOM 671 O O . PHE A 1 91 ? -1.701 -28.177 -20.508 1.00 84.50 91 PHE A O 1
ATOM 678 N N . ASN A 1 92 ? -2.124 -25.988 -20.678 1.00 85.56 92 ASN A N 1
ATOM 679 C CA . ASN A 1 92 ? -0.973 -25.701 -21.525 1.00 85.56 92 ASN A CA 1
ATOM 680 C C . ASN A 1 92 ? -0.397 -24.322 -21.182 1.00 85.56 92 ASN A C 1
ATOM 682 O O . ASN A 1 92 ? -1.041 -23.293 -21.414 1.00 85.56 92 ASN A O 1
ATOM 686 N N . ALA A 1 93 ? 0.832 -24.313 -20.661 1.00 86.38 93 ALA A N 1
ATOM 687 C CA . ALA A 1 93 ? 1.556 -23.097 -20.301 1.00 86.38 93 ALA A CA 1
ATOM 688 C C . ALA A 1 93 ? 1.878 -22.207 -21.516 1.00 86.38 93 ALA A C 1
ATOM 690 O O . ALA A 1 93 ? 1.906 -20.989 -21.378 1.00 86.38 93 ALA A O 1
ATOM 691 N N . ALA A 1 94 ? 2.058 -22.781 -22.712 1.00 86.50 94 ALA A N 1
ATOM 692 C CA . ALA A 1 94 ? 2.337 -22.016 -23.927 1.00 86.50 94 ALA A CA 1
ATOM 693 C C . ALA A 1 94 ? 1.123 -21.199 -24.389 1.00 86.50 94 ALA A C 1
ATOM 695 O O . ALA A 1 94 ? 1.285 -20.054 -24.798 1.00 86.50 94 ALA A O 1
ATOM 696 N N . ILE A 1 95 ? -0.093 -21.748 -24.271 1.00 86.44 95 ILE A N 1
ATOM 697 C CA . ILE A 1 95 ? -1.331 -21.009 -24.580 1.00 86.44 95 ILE A CA 1
ATOM 698 C C . ILE A 1 95 ? -1.529 -19.880 -23.574 1.00 86.44 95 ILE A C 1
ATOM 700 O O . ILE A 1 95 ? -1.837 -18.760 -23.969 1.00 86.44 95 ILE A O 1
ATOM 704 N N . LEU A 1 96 ? -1.294 -20.157 -22.288 1.00 89.50 96 LEU A N 1
ATOM 705 C CA . LEU A 1 96 ? -1.333 -19.140 -21.241 1.00 89.50 96 LEU A CA 1
ATOM 706 C C . LEU A 1 96 ? -0.338 -18.007 -21.531 1.00 89.50 96 LEU A C 1
ATOM 708 O O . LEU A 1 96 ? -0.709 -16.841 -21.489 1.00 89.50 96 LEU A O 1
ATOM 712 N N . SER A 1 97 ? 0.911 -18.336 -21.869 1.00 89.06 97 SER A N 1
ATOM 713 C CA . SER A 1 97 ? 1.930 -17.340 -22.223 1.00 89.06 97 SER A CA 1
ATOM 714 C C . SER A 1 97 ? 1.595 -16.559 -23.487 1.00 89.06 97 SER A C 1
ATOM 716 O O . SER A 1 97 ? 1.799 -15.351 -23.506 1.00 89.06 97 SER A O 1
ATOM 718 N N . ALA A 1 98 ? 1.033 -17.208 -24.508 1.00 87.56 98 ALA A N 1
ATOM 719 C CA . ALA A 1 98 ? 0.590 -16.531 -25.721 1.00 87.56 98 ALA A CA 1
ATOM 720 C C . ALA A 1 98 ? -0.582 -15.577 -25.437 1.00 87.56 98 ALA A C 1
ATOM 722 O O . ALA A 1 98 ? -0.557 -14.435 -25.877 1.00 87.56 98 ALA A O 1
ATOM 723 N N . ALA A 1 99 ? -1.566 -15.995 -24.634 1.00 87.88 99 ALA A N 1
ATOM 724 C CA . ALA A 1 99 ? -2.676 -15.140 -24.207 1.00 87.88 99 ALA A CA 1
ATOM 725 C C . ALA A 1 99 ? -2.189 -13.926 -23.399 1.00 87.88 99 ALA A C 1
ATOM 727 O O . ALA A 1 99 ? -2.634 -12.801 -23.631 1.00 87.88 99 ALA A O 1
ATOM 728 N N . ILE A 1 100 ? -1.227 -14.137 -22.492 1.00 90.62 100 ILE A N 1
ATOM 729 C CA . ILE A 1 100 ? -0.570 -13.046 -21.768 1.00 90.62 100 ILE A CA 1
ATOM 730 C C . ILE A 1 100 ? 0.116 -12.118 -22.766 1.00 90.62 100 ILE A C 1
ATOM 732 O O . ILE A 1 100 ? -0.177 -10.931 -22.757 1.00 90.62 100 ILE A O 1
ATOM 736 N N . GLN A 1 101 ? 0.967 -12.622 -23.659 1.00 89.38 101 GLN A N 1
ATOM 737 C CA . GLN A 1 101 ? 1.708 -11.792 -24.612 1.00 89.38 101 GLN A CA 1
ATOM 738 C C . GLN A 1 101 ? 0.788 -11.013 -25.571 1.00 89.38 101 GLN A C 1
ATOM 740 O O . GLN A 1 101 ? 1.092 -9.874 -25.912 1.00 89.38 101 GLN A O 1
ATOM 745 N N . CYS A 1 102 ? -0.362 -11.580 -25.948 1.00 87.31 102 CYS A N 1
ATOM 746 C CA . CYS A 1 102 ? -1.353 -10.951 -26.827 1.00 87.31 102 CYS A CA 1
ATOM 747 C C . CYS A 1 102 ? -2.239 -9.891 -26.156 1.00 87.31 102 CYS A C 1
ATOM 749 O O . CYS A 1 102 ? -3.095 -9.323 -26.830 1.00 87.31 102 CYS A O 1
ATOM 751 N N . GLY A 1 103 ? -2.082 -9.611 -24.861 1.00 86.19 103 GLY A N 1
ATOM 752 C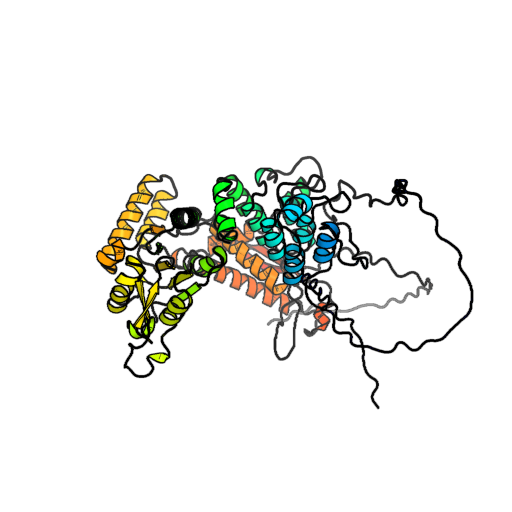 CA . GLY A 1 103 ? -2.859 -8.543 -24.233 1.00 86.19 103 GLY A CA 1
ATOM 753 C C . GLY A 1 103 ? -4.186 -8.971 -23.605 1.00 86.19 103 GLY A C 1
ATOM 754 O O . GLY A 1 103 ? -4.969 -8.094 -23.256 1.00 86.19 103 GLY A O 1
ATOM 755 N N . CYS A 1 104 ? -4.469 -10.272 -23.441 1.00 87.62 104 CYS A N 1
ATOM 756 C CA . CYS A 1 104 ? -5.749 -10.721 -22.877 1.00 87.62 104 CYS A CA 1
ATOM 757 C C . CYS A 1 104 ? -6.022 -10.119 -21.486 1.00 87.62 104 CYS A C 1
ATOM 759 O O . CYS A 1 104 ? -5.091 -9.887 -20.708 1.00 87.62 104 CYS A O 1
ATOM 761 N N . SER A 1 105 ? -7.307 -9.890 -21.183 1.00 90.50 105 SER A N 1
ATOM 762 C CA . SER A 1 105 ? -7.748 -9.357 -19.892 1.00 90.50 105 SER A CA 1
ATOM 763 C C . SER A 1 105 ? -7.471 -10.335 -18.754 1.00 90.50 105 SER A C 1
ATOM 765 O O . SER A 1 105 ? -7.443 -11.556 -18.946 1.00 90.50 105 SER A O 1
ATOM 767 N N . ILE A 1 106 ? -7.309 -9.801 -17.543 1.00 89.81 106 ILE A N 1
ATOM 768 C CA . ILE A 1 106 ? -7.046 -10.634 -16.372 1.00 89.81 106 ILE A CA 1
ATOM 769 C C . ILE A 1 106 ? -8.197 -11.592 -16.067 1.00 89.81 106 ILE A C 1
ATOM 771 O O . ILE A 1 106 ? -7.944 -12.734 -15.702 1.00 89.81 106 ILE A O 1
ATOM 775 N N . ASP A 1 107 ? -9.441 -11.177 -16.315 1.00 90.25 107 ASP A N 1
ATOM 776 C CA . ASP A 1 107 ? -10.623 -12.022 -16.133 1.00 90.25 107 ASP A CA 1
ATOM 777 C C . ASP A 1 107 ? -10.595 -13.231 -17.071 1.00 90.25 107 ASP A C 1
ATOM 779 O O . ASP A 1 107 ? -10.942 -14.340 -16.672 1.00 90.25 107 ASP A O 1
ATOM 783 N N . ALA A 1 108 ? -10.126 -13.049 -18.311 1.00 88.69 108 ALA A N 1
ATOM 784 C CA . ALA A 1 108 ? -9.967 -14.148 -19.257 1.00 88.69 108 ALA A CA 1
ATOM 785 C C . ALA A 1 108 ? -8.854 -15.113 -18.820 1.00 88.69 108 ALA A C 1
ATOM 787 O O . ALA A 1 108 ? -9.007 -16.330 -18.938 1.00 88.69 108 ALA A O 1
ATOM 788 N N . ILE A 1 109 ? -7.750 -14.580 -18.283 1.00 90.38 109 ILE A N 1
ATOM 789 C CA . ILE A 1 109 ? -6.647 -15.386 -17.746 1.00 90.38 109 ILE A CA 1
ATOM 790 C C . ILE A 1 109 ? -7.103 -16.151 -16.493 1.00 90.38 109 ILE A C 1
ATOM 792 O O . ILE A 1 109 ? -6.824 -17.346 -16.381 1.00 90.38 109 ILE A O 1
ATOM 796 N N . SER A 1 110 ? -7.844 -15.503 -15.589 1.00 90.69 110 SER A N 1
ATOM 797 C CA . SER A 1 110 ? -8.417 -16.130 -14.391 1.00 90.69 110 SER A CA 1
ATOM 798 C C . SER A 1 110 ? -9.399 -17.229 -14.774 1.00 90.69 110 SER A C 1
ATOM 800 O O . SER A 1 110 ? -9.238 -18.363 -14.338 1.00 90.69 110 SER A O 1
ATOM 802 N N . ALA A 1 111 ? -10.332 -16.952 -15.691 1.00 88.38 111 ALA A N 1
ATOM 803 C CA . ALA A 1 111 ? -11.296 -17.936 -16.177 1.00 88.38 111 ALA A CA 1
ATOM 804 C C . ALA A 1 111 ? -10.615 -19.152 -16.830 1.00 88.38 111 ALA A C 1
ATOM 806 O O . ALA A 1 111 ? -11.055 -20.288 -16.645 1.00 88.38 111 ALA A O 1
ATOM 807 N N . TYR A 1 112 ? -9.519 -18.938 -17.568 1.00 89.31 112 TYR A N 1
ATOM 808 C CA . TYR A 1 112 ? -8.724 -20.037 -18.113 1.00 89.31 112 TYR A CA 1
ATOM 809 C C . TYR A 1 112 ? -8.096 -20.876 -16.998 1.00 89.31 112 TYR A C 1
ATOM 811 O O . TYR A 1 112 ? -8.212 -22.099 -17.033 1.00 89.31 112 TYR A O 1
ATOM 819 N N . LEU A 1 113 ? -7.472 -20.252 -15.995 1.00 88.94 113 LEU A N 1
ATOM 820 C CA . LEU A 1 113 ? -6.880 -20.968 -14.863 1.00 88.94 113 LEU A CA 1
ATOM 821 C C . LEU A 1 113 ? -7.941 -21.714 -14.041 1.00 88.94 113 LEU A C 1
ATOM 823 O O . LEU A 1 113 ? -7.741 -22.874 -13.710 1.00 88.94 113 LEU A O 1
ATOM 827 N N . GLU A 1 114 ? -9.088 -21.102 -13.772 1.00 89.06 114 GLU A N 1
ATOM 828 C CA . GLU A 1 114 ? -10.200 -21.706 -13.025 1.00 89.06 114 GLU A CA 1
ATOM 829 C C . GLU A 1 114 ? -10.871 -22.874 -13.760 1.00 89.06 114 GLU A C 1
ATOM 831 O O . GLU A 1 114 ? -11.526 -23.708 -13.135 1.00 89.06 114 GLU A O 1
ATOM 836 N N . SER A 1 115 ? -10.694 -22.978 -15.082 1.00 87.88 115 SER A N 1
ATOM 837 C CA . SER A 1 115 ? -11.243 -24.088 -15.868 1.00 87.88 115 SER A CA 1
ATOM 838 C C . SER A 1 115 ? -10.520 -25.429 -15.658 1.00 87.88 115 SER A C 1
ATOM 840 O O . SER A 1 115 ? -11.043 -26.471 -16.065 1.00 87.88 115 SER A O 1
ATOM 842 N N . TYR A 1 116 ? -9.353 -25.421 -15.003 1.00 88.44 116 TYR A N 1
ATOM 843 C CA . TYR A 1 116 ? -8.552 -26.609 -14.699 1.00 88.44 116 TYR A CA 1
ATOM 844 C C . TYR A 1 116 ? -8.441 -26.844 -13.190 1.00 88.44 116 TYR A C 1
ATOM 846 O O . TYR A 1 116 ? -8.636 -25.950 -12.368 1.00 88.44 116 TYR A O 1
ATOM 854 N N . ASP A 1 117 ? -8.096 -28.068 -12.799 1.00 86.19 117 ASP A N 1
ATOM 855 C CA . ASP A 1 117 ? -7.871 -28.392 -11.398 1.00 86.19 117 ASP A CA 1
ATOM 856 C C . ASP A 1 117 ? -6.570 -27.759 -10.871 1.00 86.19 117 ASP A C 1
ATOM 858 O O . ASP A 1 117 ? -5.535 -27.704 -11.542 1.00 86.19 117 ASP A O 1
ATOM 862 N N . HIS A 1 118 ? -6.596 -27.318 -9.611 1.00 83.62 118 HIS A N 1
ATOM 863 C CA . HIS A 1 118 ? -5.448 -26.668 -8.973 1.00 83.62 118 HIS A CA 1
ATOM 864 C C . HIS A 1 118 ? -4.181 -27.537 -8.916 1.00 83.62 118 HIS A C 1
ATOM 866 O O . HIS A 1 118 ? -3.086 -26.992 -8.754 1.00 83.62 118 HIS A O 1
ATOM 872 N N . VAL A 1 119 ? -4.301 -28.866 -8.999 1.00 85.81 119 VAL A N 1
ATOM 873 C CA . VAL A 1 119 ? -3.146 -29.771 -8.955 1.00 85.81 119 VAL A CA 1
ATOM 874 C C . VAL A 1 119 ? -2.406 -29.726 -10.288 1.00 85.81 119 VAL A C 1
ATOM 876 O O . VAL A 1 119 ? -1.209 -29.435 -10.282 1.00 85.81 119 VAL A O 1
ATOM 879 N N . THR A 1 120 ? -3.116 -29.900 -11.407 1.00 86.81 120 THR A N 1
ATOM 880 C CA . THR A 1 120 ? -2.556 -29.803 -12.765 1.00 86.81 120 THR A CA 1
ATOM 881 C C . THR A 1 120 ? -1.899 -28.448 -13.016 1.00 86.81 120 THR A C 1
ATOM 883 O O . THR A 1 120 ? -0.773 -28.375 -13.512 1.00 86.81 120 THR A O 1
ATOM 886 N N . ILE A 1 121 ? -2.550 -27.355 -12.601 1.00 87.88 121 ILE A N 1
ATOM 887 C CA . ILE A 1 121 ? -1.980 -26.010 -12.754 1.00 87.88 121 ILE A CA 1
ATOM 888 C C . ILE A 1 121 ? -0.648 -25.916 -12.008 1.00 87.88 121 ILE A C 1
ATOM 890 O O . ILE A 1 121 ? 0.347 -25.479 -12.572 1.00 87.88 121 ILE A O 1
ATOM 894 N N . ARG A 1 122 ? -0.575 -26.373 -10.754 1.00 84.00 122 ARG A N 1
ATOM 895 C CA . ARG A 1 122 ? 0.664 -26.281 -9.962 1.00 84.00 122 ARG A CA 1
ATOM 896 C C . ARG A 1 122 ? 1.818 -27.086 -10.544 1.00 84.00 122 ARG A C 1
ATOM 898 O O . ARG A 1 122 ? 2.967 -26.670 -10.394 1.00 84.00 122 ARG A O 1
ATOM 905 N N . THR A 1 123 ? 1.532 -28.224 -11.169 1.00 84.62 123 THR A N 1
ATOM 906 C CA . THR A 1 123 ? 2.565 -29.055 -11.793 1.00 84.62 123 THR A CA 1
ATOM 907 C C . THR A 1 123 ? 3.087 -28.444 -13.087 1.00 84.62 123 THR A C 1
ATOM 909 O O . THR A 1 123 ? 4.281 -28.541 -13.361 1.00 84.62 123 THR A O 1
ATOM 912 N N . GLU A 1 124 ? 2.229 -27.775 -13.856 1.00 89.00 124 GLU A N 1
ATOM 913 C CA . GLU A 1 124 ? 2.546 -27.366 -15.227 1.00 89.00 124 GLU A CA 1
ATOM 914 C C . GLU A 1 124 ? 2.763 -25.856 -15.417 1.00 89.00 124 GLU A C 1
ATOM 916 O O . GLU A 1 124 ? 3.396 -25.459 -16.389 1.00 89.00 124 GLU A O 1
ATOM 921 N N . ILE A 1 125 ? 2.327 -24.987 -14.496 1.00 89.88 125 ILE A N 1
ATOM 922 C CA . ILE A 1 125 ? 2.471 -23.517 -14.615 1.00 89.88 125 ILE A CA 1
ATOM 923 C C . ILE A 1 125 ? 3.936 -23.058 -14.699 1.00 89.88 125 ILE A C 1
ATOM 925 O O . ILE A 1 125 ? 4.243 -21.997 -15.239 1.00 89.88 125 ILE A O 1
ATOM 929 N N . ASN A 1 126 ? 4.849 -23.874 -14.168 1.00 90.88 126 ASN A N 1
ATOM 930 C CA . ASN A 1 126 ? 6.291 -23.644 -14.195 1.00 90.88 126 ASN A CA 1
ATOM 931 C C . ASN A 1 126 ? 6.992 -24.356 -15.366 1.00 90.88 126 ASN A C 1
ATOM 933 O O . ASN A 1 126 ? 8.220 -24.317 -15.442 1.00 90.88 126 ASN A O 1
ATOM 937 N N . ALA A 1 127 ? 6.247 -25.027 -16.252 1.00 88.81 127 ALA A N 1
ATOM 938 C CA . ALA A 1 127 ? 6.816 -25.677 -17.422 1.00 88.81 127 ALA A CA 1
ATOM 939 C C . ALA A 1 127 ? 7.440 -24.631 -18.366 1.00 88.81 127 ALA A C 1
ATOM 941 O O . ALA A 1 127 ? 6.856 -23.561 -18.572 1.00 88.81 127 ALA A O 1
ATOM 942 N N . PRO A 1 128 ? 8.622 -24.912 -18.942 1.00 87.00 128 PRO A N 1
ATOM 943 C CA . PRO A 1 128 ? 9.265 -23.992 -19.864 1.00 87.00 128 PRO A CA 1
ATOM 944 C C . PRO A 1 128 ? 8.506 -23.958 -21.195 1.00 87.00 128 PRO A C 1
ATOM 946 O O . PRO A 1 128 ? 8.374 -24.969 -21.886 1.00 87.00 128 PRO A O 1
ATOM 949 N N . VAL A 1 129 ? 8.044 -22.775 -21.577 1.00 83.00 129 VAL A N 1
ATOM 950 C CA . VAL A 1 129 ? 7.440 -22.496 -22.877 1.00 83.00 129 VAL A CA 1
ATOM 951 C C . VAL A 1 129 ? 8.545 -22.445 -23.924 1.00 83.00 129 VAL A C 1
ATOM 953 O O . VAL A 1 129 ? 9.577 -21.804 -23.723 1.00 83.00 129 VAL A O 1
ATOM 956 N N . GLU A 1 130 ? 8.372 -23.231 -24.990 1.00 77.69 130 GLU A N 1
ATOM 957 C CA . GLU A 1 130 ? 9.386 -23.479 -26.032 1.00 77.69 130 GLU A CA 1
ATOM 958 C C . GLU A 1 130 ? 10.755 -23.949 -25.489 1.00 77.69 130 GLU A C 1
ATOM 960 O O . GLU A 1 130 ? 11.774 -23.853 -26.167 1.00 77.69 130 GLU A O 1
ATOM 965 N N . GLY A 1 131 ? 10.797 -24.484 -24.260 1.00 73.94 131 GLY A N 1
ATOM 966 C CA . GLY A 1 131 ? 12.040 -24.899 -23.601 1.00 73.94 131 GLY A CA 1
ATOM 967 C C . GLY A 1 131 ? 12.899 -23.745 -23.065 1.00 73.94 131 GLY A C 1
ATOM 968 O O . GLY A 1 131 ? 14.041 -23.985 -22.676 1.00 73.94 131 GLY A O 1
ATOM 969 N N . LEU A 1 132 ? 12.375 -22.514 -23.035 1.00 79.00 132 LEU A N 1
ATOM 970 C CA . LEU A 1 132 ? 13.164 -21.306 -22.776 1.00 79.00 132 LEU A CA 1
ATOM 971 C C . LEU A 1 132 ? 12.806 -20.598 -21.463 1.00 79.00 132 LEU A C 1
ATOM 973 O O . LEU A 1 132 ? 13.693 -20.361 -20.637 1.00 79.00 132 LEU A O 1
ATOM 977 N N . CYS A 1 133 ? 11.533 -20.255 -21.260 1.00 86.06 133 CYS A N 1
ATOM 978 C CA . CYS A 1 133 ? 11.095 -19.458 -20.112 1.00 86.06 133 CYS A CA 1
ATOM 979 C C . CYS A 1 133 ? 9.723 -19.862 -19.578 1.00 86.06 133 CYS A C 1
ATOM 981 O O . CYS A 1 133 ? 8.945 -20.537 -20.242 1.00 86.06 133 CYS A O 1
ATOM 983 N N . THR A 1 134 ? 9.430 -19.469 -18.342 1.00 91.06 134 THR A N 1
ATOM 984 C CA . THR A 1 134 ? 8.132 -19.733 -17.708 1.00 91.06 134 THR A CA 1
ATOM 985 C C . THR A 1 134 ? 7.105 -18.658 -18.071 1.00 91.06 134 THR A C 1
ATOM 987 O O . THR A 1 134 ? 7.467 -17.530 -18.409 1.00 91.06 134 THR A O 1
ATOM 990 N N . ALA A 1 135 ? 5.813 -18.967 -17.910 1.00 90.94 135 ALA A N 1
ATOM 991 C CA . ALA A 1 135 ? 4.726 -18.006 -18.135 1.00 90.94 135 ALA A CA 1
ATOM 992 C C . ALA A 1 135 ? 4.862 -16.713 -17.309 1.00 90.94 135 ALA A C 1
ATOM 994 O O . ALA A 1 135 ? 4.419 -15.647 -17.732 1.00 90.94 135 ALA A O 1
ATOM 995 N N . LEU A 1 136 ? 5.541 -16.792 -16.160 1.00 93.62 136 LEU A N 1
ATOM 996 C CA . LEU A 1 136 ? 5.841 -15.642 -15.313 1.00 93.62 136 LEU A CA 1
ATOM 997 C C . LEU A 1 136 ? 6.691 -14.582 -16.034 1.00 93.62 136 LEU A C 1
ATOM 999 O O . LEU A 1 136 ? 6.480 -13.395 -15.814 1.00 93.62 136 LEU A O 1
ATOM 1003 N N . PHE A 1 137 ? 7.626 -14.978 -16.906 1.00 93.06 137 PHE A N 1
ATOM 1004 C CA . PHE A 1 137 ? 8.467 -14.025 -17.640 1.00 93.06 137 PHE A CA 1
ATOM 1005 C C . PHE A 1 137 ? 7.652 -13.207 -18.647 1.00 93.06 137 PHE A C 1
ATOM 1007 O O . PHE A 1 137 ? 7.873 -12.007 -18.750 1.00 93.06 137 PHE A O 1
ATOM 1014 N N . TYR A 1 138 ? 6.661 -13.807 -19.307 1.00 92.12 138 TYR A N 1
ATOM 1015 C CA . TYR A 1 138 ? 5.760 -13.085 -20.213 1.00 92.12 138 TYR A CA 1
ATOM 1016 C C . TYR A 1 138 ? 4.878 -12.067 -19.475 1.00 92.12 138 TYR A C 1
ATOM 1018 O O . TYR A 1 138 ? 4.640 -10.970 -19.975 1.00 92.12 138 TYR A O 1
ATOM 1026 N N . ALA A 1 139 ? 4.439 -12.383 -18.252 1.00 92.94 139 ALA A N 1
ATOM 1027 C CA . ALA A 1 139 ? 3.712 -11.421 -17.419 1.00 92.94 139 ALA A CA 1
ATOM 1028 C C . ALA A 1 139 ? 4.609 -10.246 -16.974 1.00 92.94 139 ALA A C 1
ATOM 1030 O O . ALA A 1 139 ? 4.167 -9.098 -16.955 1.00 92.94 139 ALA A O 1
ATOM 1031 N N . ILE A 1 140 ? 5.884 -10.520 -16.666 1.00 93.31 140 ILE A N 1
ATOM 1032 C CA . ILE A 1 140 ? 6.880 -9.491 -16.317 1.00 93.31 140 ILE A CA 1
ATOM 1033 C C . ILE A 1 140 ? 7.239 -8.619 -17.528 1.00 93.31 140 ILE A C 1
ATOM 1035 O O . ILE A 1 140 ? 7.429 -7.415 -17.364 1.00 93.31 140 ILE A O 1
ATOM 1039 N N . GLU A 1 141 ? 7.322 -9.197 -18.730 1.00 91.56 141 GLU A N 1
ATOM 1040 C CA . GLU A 1 141 ? 7.588 -8.462 -19.976 1.00 91.56 141 GLU A CA 1
ATOM 1041 C C . GLU A 1 141 ? 6.543 -7.359 -20.194 1.00 91.56 141 GLU A C 1
ATOM 1043 O O . GLU A 1 141 ? 6.896 -6.221 -20.495 1.00 91.56 141 GLU A O 1
ATOM 1048 N N . ARG A 1 142 ? 5.268 -7.664 -19.923 1.00 89.88 142 ARG A N 1
ATOM 1049 C CA . ARG A 1 142 ? 4.156 -6.703 -19.990 1.00 89.88 142 ARG A CA 1
ATOM 1050 C C . ARG A 1 142 ? 4.102 -5.694 -18.847 1.00 89.88 142 ARG A C 1
ATOM 1052 O O . ARG A 1 142 ? 3.272 -4.792 -18.893 1.00 89.88 142 ARG A O 1
ATOM 1059 N N . ASN A 1 143 ? 4.941 -5.852 -17.825 1.00 91.50 143 ASN A N 1
ATOM 1060 C CA . ASN A 1 143 ? 4.882 -5.072 -16.593 1.00 91.50 143 ASN A CA 1
ATOM 1061 C C . ASN A 1 143 ? 3.485 -5.087 -15.923 1.00 91.50 143 ASN A C 1
ATOM 1063 O O . ASN A 1 143 ? 3.053 -4.097 -15.334 1.00 91.50 143 ASN A O 1
ATOM 1067 N N . ASP A 1 144 ? 2.764 -6.210 -16.021 1.00 90.81 144 ASP A N 1
ATOM 1068 C CA . ASP A 1 144 ? 1.418 -6.361 -15.459 1.00 90.81 144 ASP A CA 1
ATOM 1069 C C . ASP A 1 144 ? 1.483 -6.999 -14.064 1.00 90.81 144 ASP A C 1
ATOM 1071 O O . ASP A 1 144 ? 1.577 -8.221 -13.907 1.00 90.81 144 ASP A O 1
ATOM 1075 N N . THR A 1 145 ? 1.423 -6.157 -13.030 1.00 91.69 145 THR A N 1
ATOM 1076 C CA . THR A 1 145 ? 1.457 -6.594 -11.627 1.00 91.69 145 THR A CA 1
ATOM 1077 C C . THR A 1 145 ? 0.309 -7.541 -11.286 1.00 91.69 145 THR A C 1
ATOM 1079 O O . THR A 1 145 ? 0.518 -8.494 -10.537 1.00 91.69 145 THR A O 1
ATOM 1082 N N . GLN A 1 146 ? -0.892 -7.323 -11.827 1.00 91.62 146 GLN A N 1
ATOM 1083 C CA . GLN A 1 146 ? -2.047 -8.145 -11.479 1.00 91.62 146 GLN A CA 1
ATOM 1084 C C . GLN A 1 146 ? -1.915 -9.547 -12.082 1.00 91.62 146 GLN A C 1
ATOM 1086 O O . GLN A 1 146 ? -2.116 -10.541 -11.382 1.00 91.62 146 GLN A O 1
ATOM 1091 N N . CYS A 1 147 ? -1.488 -9.644 -13.345 1.00 93.19 147 CYS A N 1
ATOM 1092 C CA . CYS A 1 147 ? -1.201 -10.929 -13.977 1.00 93.19 147 CYS A CA 1
ATOM 1093 C C . CYS A 1 147 ? -0.055 -11.666 -13.261 1.00 93.19 147 CYS A C 1
ATOM 1095 O O . CYS A 1 147 ? -0.138 -12.877 -13.045 1.00 93.19 147 CYS A O 1
ATOM 1097 N N . VAL A 1 148 ? 1.005 -10.957 -12.852 1.00 94.00 148 VAL A N 1
ATOM 1098 C CA . VAL A 1 148 ? 2.106 -11.538 -12.063 1.00 94.00 148 VAL A CA 1
ATOM 1099 C C . VAL A 1 148 ? 1.585 -12.100 -10.739 1.00 94.00 148 VAL A C 1
ATOM 1101 O O . VAL A 1 148 ? 1.871 -13.254 -10.412 1.00 94.00 148 VAL A O 1
ATOM 1104 N N . THR A 1 149 ? 0.788 -11.327 -10.002 1.00 91.81 149 THR A N 1
ATOM 1105 C CA . THR A 1 149 ? 0.155 -11.762 -8.752 1.00 91.81 149 THR A CA 1
ATOM 1106 C C . THR A 1 149 ? -0.700 -13.010 -8.960 1.00 91.81 149 THR A C 1
ATOM 1108 O O . THR A 1 149 ? -0.519 -13.991 -8.238 1.00 91.81 149 THR A O 1
ATOM 1111 N N . LEU A 1 150 ? -1.561 -13.024 -9.981 1.00 91.25 150 LEU A N 1
ATOM 1112 C CA . LEU A 1 150 ? -2.428 -14.160 -10.302 1.00 91.25 150 LEU A CA 1
ATOM 1113 C C . LEU A 1 150 ? -1.613 -15.441 -10.551 1.00 91.25 150 LEU A C 1
ATOM 1115 O O . LEU A 1 150 ? -1.856 -16.476 -9.928 1.00 91.25 150 LEU A O 1
ATOM 1119 N N . LEU A 1 151 ? -0.575 -15.377 -11.390 1.00 92.88 151 LEU A N 1
ATOM 1120 C CA . LEU A 1 151 ? 0.286 -16.535 -11.656 1.00 92.88 151 LEU A CA 1
ATOM 1121 C C . LEU A 1 151 ? 0.979 -17.045 -10.382 1.00 92.88 151 LEU A C 1
ATOM 1123 O O . LEU A 1 151 ? 1.048 -18.255 -10.145 1.00 92.88 151 LEU A O 1
ATOM 1127 N N . LEU A 1 152 ? 1.475 -16.140 -9.534 1.00 91.50 152 LEU A N 1
ATOM 1128 C CA . LEU A 1 152 ? 2.135 -16.489 -8.272 1.00 91.50 152 LEU A CA 1
ATOM 1129 C C . LEU A 1 152 ? 1.162 -17.121 -7.258 1.00 91.50 152 LEU A C 1
ATOM 1131 O O . LEU A 1 152 ? 1.534 -18.061 -6.541 1.00 91.50 152 LEU A O 1
ATOM 1135 N N . GLN A 1 153 ? -0.092 -16.663 -7.219 1.00 87.75 153 GLN A N 1
ATOM 1136 C CA . GLN A 1 153 ? -1.160 -17.258 -6.409 1.00 87.75 153 GLN A CA 1
ATOM 1137 C C . GLN A 1 153 ? -1.482 -18.691 -6.869 1.00 87.75 153 GLN A C 1
ATOM 1139 O O . GLN A 1 153 ? -1.602 -19.593 -6.031 1.00 87.75 153 GLN A O 1
ATOM 1144 N N . HIS A 1 154 ? -1.491 -18.936 -8.185 1.00 89.38 154 HIS A N 1
ATOM 1145 C CA . HIS A 1 154 ? -1.710 -20.260 -8.782 1.00 89.38 154 HIS A CA 1
ATOM 1146 C C . HIS A 1 154 ? -0.489 -21.202 -8.737 1.00 89.38 154 HIS A C 1
ATOM 1148 O O . HIS A 1 154 ? -0.612 -22.386 -9.054 1.00 89.38 154 HIS A O 1
ATOM 1154 N N . GLY A 1 155 ? 0.668 -20.739 -8.249 1.00 88.00 155 GLY A N 1
ATOM 1155 C CA . GLY A 1 155 ? 1.834 -21.587 -7.971 1.00 88.00 155 GLY A CA 1
ATOM 1156 C C . GLY A 1 155 ? 3.044 -21.367 -8.876 1.00 88.00 155 GLY A C 1
ATOM 1157 O O . GLY A 1 155 ? 3.981 -22.169 -8.820 1.00 88.00 155 GLY A O 1
ATOM 1158 N N . ALA A 1 156 ? 3.068 -20.293 -9.670 1.00 91.44 156 ALA A N 1
ATOM 1159 C CA . ALA A 1 156 ? 4.288 -19.873 -10.347 1.00 91.44 156 ALA A CA 1
ATOM 1160 C C . ALA A 1 156 ? 5.398 -19.604 -9.318 1.00 91.44 156 ALA A C 1
ATOM 1162 O O . ALA A 1 156 ? 5.168 -19.009 -8.261 1.00 91.44 156 ALA A O 1
ATOM 1163 N N . ASN A 1 157 ? 6.610 -20.070 -9.609 1.00 90.50 157 ASN A N 1
ATOM 1164 C CA . ASN A 1 157 ? 7.746 -19.945 -8.712 1.00 90.50 157 ASN A CA 1
ATOM 1165 C C . ASN A 1 157 ? 8.720 -18.864 -9.220 1.00 90.50 157 ASN A C 1
ATOM 1167 O O . ASN A 1 157 ? 9.398 -19.082 -10.228 1.00 90.50 157 ASN A O 1
ATOM 1171 N N . PRO A 1 158 ? 8.870 -17.733 -8.504 1.00 91.25 158 PRO A N 1
ATOM 1172 C CA . PRO A 1 158 ? 9.729 -16.631 -8.933 1.00 91.25 158 PRO A CA 1
ATOM 1173 C C . PRO A 1 158 ? 11.231 -16.928 -8.797 1.00 91.25 158 PRO A C 1
ATOM 1175 O O . PRO A 1 158 ? 12.055 -16.119 -9.221 1.00 91.25 158 PRO A O 1
ATOM 1178 N N . THR A 1 159 ? 11.618 -18.058 -8.190 1.00 90.50 159 THR A N 1
ATOM 1179 C CA . THR A 1 159 ? 13.028 -18.452 -8.050 1.00 90.50 159 THR A CA 1
ATOM 1180 C C . THR A 1 159 ? 13.541 -19.286 -9.218 1.00 90.50 159 THR A C 1
ATOM 1182 O O . THR A 1 159 ? 14.742 -19.540 -9.270 1.00 90.50 159 THR A O 1
ATOM 1185 N N . ILE A 1 160 ? 12.669 -19.755 -10.119 1.00 88.69 160 ILE A N 1
ATOM 1186 C CA . ILE A 1 160 ? 13.085 -20.528 -11.295 1.00 88.69 160 ILE A CA 1
ATOM 1187 C C . ILE A 1 160 ? 13.715 -19.553 -12.301 1.00 88.69 160 ILE A C 1
ATOM 1189 O O . ILE A 1 160 ? 13.023 -18.649 -12.778 1.00 88.69 160 ILE A O 1
ATOM 1193 N N . PRO A 1 161 ? 15.018 -19.683 -12.613 1.00 86.38 161 PRO A N 1
ATOM 1194 C CA . PRO A 1 161 ? 15.655 -18.812 -13.586 1.00 86.38 161 PRO A CA 1
ATOM 1195 C C . PRO A 1 161 ? 15.256 -19.219 -15.009 1.00 86.38 161 PRO A C 1
ATOM 1197 O O . PRO A 1 161 ? 15.203 -20.406 -15.325 1.00 86.38 161 PRO A O 1
ATOM 1200 N N . SER A 1 162 ? 15.073 -18.231 -15.882 1.00 84.56 162 SER A N 1
ATOM 1201 C CA . SER A 1 162 ? 14.986 -18.430 -17.335 1.00 84.56 162 SER A CA 1
ATOM 1202 C C . SER A 1 162 ? 16.193 -17.751 -17.973 1.00 84.56 162 SER A C 1
ATOM 1204 O O . SER A 1 162 ? 16.612 -16.694 -17.508 1.00 84.56 162 SER A O 1
ATOM 1206 N N . PHE A 1 163 ? 16.812 -18.357 -18.988 1.00 83.38 163 PHE A N 1
ATOM 1207 C CA . PHE A 1 163 ? 18.039 -17.820 -19.610 1.00 83.38 163 PHE A CA 1
ATOM 1208 C C . PHE A 1 163 ? 19.191 -17.541 -18.615 1.00 83.38 163 PHE A C 1
ATOM 1210 O O . PHE A 1 163 ? 19.958 -16.598 -18.789 1.00 83.38 163 PHE A O 1
ATOM 1217 N N . GLN A 1 164 ? 19.311 -18.344 -17.546 1.00 85.00 164 GLN A N 1
ATOM 1218 C CA . GLN A 1 164 ? 20.260 -18.131 -16.431 1.00 85.00 164 GLN A CA 1
ATOM 1219 C C . GLN A 1 164 ? 20.064 -16.806 -15.664 1.00 85.00 164 GLN A C 1
ATOM 1221 O O . GLN A 1 164 ? 20.936 -16.390 -14.894 1.00 85.00 164 GLN A O 1
ATOM 1226 N N . MET A 1 165 ? 18.917 -16.157 -15.852 1.00 88.38 165 MET A N 1
ATOM 1227 C CA . MET A 1 165 ? 18.548 -14.898 -15.229 1.00 88.38 165 MET A CA 1
ATOM 1228 C C . MET A 1 165 ? 17.358 -15.119 -14.282 1.00 88.38 165 MET A C 1
ATOM 1230 O O . MET A 1 165 ? 16.383 -15.781 -14.647 1.00 88.38 165 MET A O 1
ATOM 1234 N N . PRO A 1 166 ? 17.408 -14.592 -13.047 1.00 92.31 166 PRO A N 1
ATOM 1235 C CA . PRO A 1 166 ? 16.256 -14.613 -12.156 1.00 92.31 166 PRO A CA 1
ATOM 1236 C C . PRO A 1 166 ? 15.165 -13.663 -12.668 1.00 92.31 166 PRO A C 1
ATOM 1238 O O . PRO A 1 166 ? 15.474 -12.608 -13.224 1.00 92.31 166 PRO A O 1
ATOM 1241 N N . ALA A 1 167 ? 13.898 -13.982 -12.391 1.00 92.94 167 ALA A N 1
ATOM 1242 C CA . ALA A 1 167 ? 12.745 -13.137 -12.733 1.00 92.94 167 ALA A CA 1
ATOM 1243 C C . ALA A 1 167 ? 12.913 -11.677 -12.264 1.00 92.94 167 ALA A C 1
ATOM 1245 O O . ALA A 1 167 ? 12.575 -10.737 -12.975 1.00 92.94 167 ALA A O 1
ATOM 1246 N N . LEU A 1 168 ? 13.524 -11.492 -11.089 1.00 93.50 168 LEU A N 1
ATOM 1247 C CA . LEU A 1 168 ? 13.837 -10.183 -10.516 1.00 93.50 168 LEU A CA 1
ATOM 1248 C C . LEU A 1 168 ? 14.839 -9.380 -11.367 1.00 93.50 168 LEU A C 1
ATOM 1250 O O . LEU A 1 168 ? 14.663 -8.181 -11.546 1.00 93.50 168 LEU A O 1
ATOM 1254 N N . GLY A 1 169 ? 15.867 -10.037 -11.914 1.00 91.56 169 GLY A N 1
ATOM 1255 C CA . GLY A 1 169 ? 16.842 -9.393 -12.799 1.00 91.56 169 GLY A CA 1
ATOM 1256 C C . GLY A 1 169 ? 16.222 -9.021 -14.145 1.00 91.56 169 GLY A C 1
ATOM 1257 O O . GLY A 1 169 ? 16.476 -7.935 -14.657 1.00 91.56 169 GLY A O 1
ATOM 1258 N N . PHE A 1 170 ? 15.348 -9.886 -14.667 1.00 92.44 170 PHE A N 1
ATOM 1259 C CA . PHE A 1 170 ? 14.599 -9.614 -15.891 1.00 92.44 170 PHE A CA 1
ATOM 1260 C C . PHE A 1 170 ? 13.671 -8.403 -15.744 1.00 92.44 170 PHE A C 1
ATOM 1262 O O . PHE A 1 170 ? 13.700 -7.526 -16.597 1.00 92.44 170 PHE A O 1
ATOM 1269 N N . ALA A 1 171 ? 12.921 -8.300 -14.640 1.00 93.50 171 ALA A N 1
ATOM 1270 C CA . ALA A 1 171 ? 12.029 -7.165 -14.383 1.00 93.50 171 ALA A CA 1
ATOM 1271 C C . ALA A 1 171 ? 12.766 -5.812 -14.378 1.00 93.50 171 ALA A C 1
ATOM 1273 O O . ALA A 1 171 ? 12.273 -4.834 -14.935 1.00 93.50 171 ALA A O 1
ATOM 1274 N N . ILE A 1 172 ? 13.964 -5.761 -13.781 1.00 92.38 172 ILE A N 1
ATOM 1275 C CA . ILE A 1 172 ? 14.788 -4.543 -13.716 1.00 92.38 172 ILE A CA 1
ATOM 1276 C C . ILE A 1 172 ? 15.273 -4.136 -15.115 1.00 92.38 172 ILE A C 1
ATOM 1278 O O . ILE A 1 172 ? 15.145 -2.975 -15.500 1.00 92.38 172 ILE A O 1
ATOM 1282 N N . ILE A 1 173 ? 15.802 -5.092 -15.886 1.00 90.62 173 ILE A N 1
ATOM 1283 C CA . ILE A 1 173 ? 16.313 -4.840 -17.242 1.00 90.62 173 ILE A CA 1
ATOM 1284 C C . ILE A 1 173 ? 15.170 -4.433 -18.181 1.00 90.62 173 ILE A C 1
ATOM 1286 O O . ILE A 1 173 ? 15.278 -3.414 -18.866 1.00 90.62 173 ILE A O 1
ATOM 1290 N N . ASN A 1 174 ? 14.061 -5.178 -18.153 1.00 90.00 174 ASN A N 1
ATOM 1291 C CA . ASN A 1 174 ? 12.891 -4.913 -18.985 1.00 90.00 174 ASN A CA 1
ATOM 1292 C C . ASN A 1 174 ? 12.283 -3.536 -18.692 1.00 90.00 174 ASN A C 1
ATOM 1294 O O . ASN A 1 174 ? 11.924 -2.822 -19.620 1.00 90.00 174 ASN A O 1
ATOM 1298 N N . GLY A 1 175 ? 12.216 -3.122 -17.420 1.00 86.56 175 GLY A N 1
ATOM 1299 C CA . GLY A 1 175 ? 11.700 -1.800 -17.059 1.00 86.56 175 GLY A CA 1
ATOM 1300 C C . GLY A 1 175 ? 12.491 -0.658 -17.700 1.00 86.56 175 GLY A C 1
ATOM 1301 O O . GLY A 1 175 ? 11.898 0.266 -18.250 1.00 86.56 175 GLY A O 1
ATOM 1302 N N . LYS A 1 176 ? 13.830 -0.745 -17.721 1.00 86.31 176 LYS A N 1
ATOM 1303 C CA . LYS A 1 176 ? 14.664 0.257 -18.407 1.00 86.31 176 LYS A CA 1
ATOM 1304 C C . LYS A 1 176 ? 14.491 0.219 -19.926 1.00 86.31 176 LYS A C 1
ATOM 1306 O O . LYS A 1 176 ? 14.435 1.274 -20.544 1.00 86.31 176 LYS A O 1
ATOM 1311 N N . GLN A 1 177 ? 14.400 -0.966 -20.527 1.00 84.44 177 GLN A N 1
ATOM 1312 C CA . GLN A 1 177 ? 14.216 -1.117 -21.979 1.00 84.44 177 GLN A CA 1
ATOM 1313 C C . GLN A 1 177 ? 12.858 -0.600 -22.449 1.00 84.44 177 GLN A C 1
ATOM 1315 O O . GLN A 1 177 ? 12.772 0.115 -23.442 1.00 84.44 177 GLN A O 1
ATOM 1320 N N . SER A 1 178 ? 11.813 -0.924 -21.696 1.00 82.88 178 SER A N 1
ATOM 1321 C CA . SER A 1 178 ? 10.439 -0.514 -21.969 1.00 82.88 178 SER A CA 1
ATOM 1322 C C . SER A 1 178 ? 10.128 0.891 -21.445 1.00 82.88 178 SER A C 1
ATOM 1324 O O . SER A 1 178 ? 8.993 1.34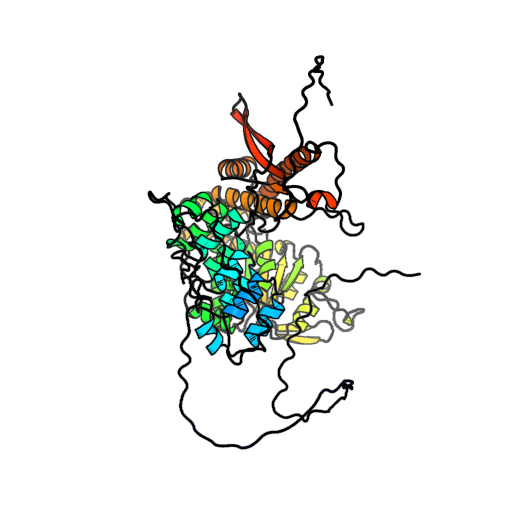5 -21.578 1.00 82.88 178 SER A O 1
ATOM 1326 N N . LEU A 1 179 ? 11.106 1.584 -20.838 1.00 82.56 179 LEU A N 1
ATOM 1327 C CA . LEU A 1 179 ? 10.988 2.889 -20.165 1.00 82.56 179 LEU A CA 1
ATOM 1328 C C . LEU A 1 179 ? 9.880 2.949 -19.092 1.00 82.56 179 LEU A C 1
ATOM 1330 O O . LEU A 1 179 ? 9.365 4.022 -18.780 1.00 82.56 179 LEU A O 1
ATOM 1334 N N . SER A 1 180 ? 9.424 1.795 -18.604 1.00 85.19 180 SER A N 1
ATOM 1335 C CA . SER A 1 180 ? 8.255 1.636 -17.732 1.00 85.19 180 SER A CA 1
ATOM 1336 C C . SER A 1 180 ? 8.690 1.351 -16.305 1.00 85.19 180 SER A C 1
ATOM 1338 O O . SER A 1 180 ? 9.690 0.669 -16.100 1.00 85.19 180 SER A O 1
ATOM 1340 N N . ASN A 1 181 ? 7.919 1.788 -15.315 1.00 89.19 181 ASN A N 1
ATOM 1341 C CA . ASN A 1 181 ? 8.207 1.565 -13.902 1.00 89.19 181 ASN A CA 1
ATOM 1342 C C . ASN A 1 181 ? 7.884 0.116 -13.455 1.00 89.19 181 ASN A C 1
ATOM 1344 O O . ASN A 1 181 ? 6.708 -0.216 -13.299 1.00 89.19 181 ASN A O 1
ATOM 1348 N N . PRO A 1 182 ? 8.879 -0.767 -13.191 1.00 91.06 182 PRO A N 1
ATOM 1349 C CA . PRO A 1 182 ? 8.621 -2.161 -12.824 1.00 91.06 182 PRO A CA 1
ATOM 1350 C C . PRO A 1 182 ? 8.523 -2.375 -11.307 1.00 91.06 182 PRO A C 1
ATOM 1352 O O . PRO A 1 182 ? 8.635 -3.501 -10.815 1.00 91.06 182 PRO A O 1
ATOM 1355 N N . LEU A 1 183 ? 8.412 -1.296 -10.526 1.00 92.00 183 LEU A N 1
ATOM 1356 C CA . LEU A 1 183 ? 8.602 -1.340 -9.080 1.00 92.00 183 LEU A CA 1
ATOM 1357 C C . LEU A 1 183 ? 7.566 -2.225 -8.376 1.00 92.00 183 LEU A C 1
ATOM 1359 O O . LEU A 1 183 ? 7.919 -2.949 -7.445 1.00 92.00 183 LEU A O 1
ATOM 1363 N N . ASP A 1 184 ? 6.314 -2.212 -8.827 1.00 92.12 184 ASP A N 1
ATOM 1364 C CA . ASP A 1 184 ? 5.252 -3.011 -8.210 1.00 92.12 184 ASP A CA 1
ATOM 1365 C C . ASP A 1 184 ? 5.362 -4.503 -8.555 1.00 92.12 184 ASP A C 1
ATOM 1367 O O . ASP A 1 184 ? 5.191 -5.349 -7.671 1.00 92.12 184 ASP A O 1
ATOM 1371 N N . VAL A 1 185 ? 5.796 -4.841 -9.774 1.00 94.31 185 VAL A N 1
ATOM 1372 C CA . VAL A 1 185 ? 6.179 -6.214 -10.143 1.00 94.31 185 VAL A CA 1
ATOM 1373 C C . VAL A 1 185 ? 7.334 -6.699 -9.262 1.00 94.31 185 VAL A C 1
ATOM 1375 O O . VAL A 1 185 ? 7.278 -7.797 -8.710 1.00 94.31 185 VAL A O 1
ATOM 1378 N N . ILE A 1 186 ? 8.361 -5.870 -9.054 1.00 94.81 186 ILE A N 1
ATOM 1379 C CA . ILE A 1 186 ? 9.513 -6.190 -8.197 1.00 94.81 186 ILE A CA 1
ATOM 1380 C C . ILE A 1 186 ? 9.078 -6.450 -6.749 1.00 94.81 186 ILE A C 1
ATOM 1382 O O . ILE A 1 186 ? 9.451 -7.479 -6.180 1.00 94.81 186 ILE A O 1
ATOM 1386 N N . LYS A 1 187 ? 8.270 -5.563 -6.150 1.00 93.69 187 LYS A N 1
ATOM 1387 C CA . LYS A 1 187 ? 7.738 -5.748 -4.786 1.00 93.69 187 LYS A CA 1
ATOM 1388 C C . LYS A 1 187 ? 6.957 -7.058 -4.668 1.00 93.69 187 LYS A C 1
ATOM 1390 O O . LYS A 1 187 ? 7.171 -7.808 -3.716 1.00 93.69 187 LYS A O 1
ATOM 1395 N N . THR A 1 188 ? 6.117 -7.355 -5.657 1.00 92.75 188 THR A N 1
ATOM 1396 C CA . THR A 1 188 ? 5.314 -8.584 -5.711 1.00 92.75 188 THR A CA 1
ATOM 1397 C C . THR A 1 188 ? 6.210 -9.821 -5.797 1.00 92.75 188 THR A C 1
ATOM 1399 O O . THR A 1 188 ? 6.090 -10.743 -4.991 1.00 92.75 188 THR A O 1
ATOM 1402 N N . LEU A 1 189 ? 7.199 -9.836 -6.694 1.00 93.88 189 LEU A N 1
ATOM 1403 C CA . LEU A 1 189 ? 8.155 -10.943 -6.799 1.00 93.88 189 LEU A CA 1
ATOM 1404 C C . LEU A 1 189 ? 8.897 -11.184 -5.472 1.00 93.88 189 LEU A C 1
ATOM 1406 O O . LEU A 1 189 ? 9.011 -12.330 -5.024 1.00 93.88 189 LEU A O 1
ATOM 1410 N N . LEU A 1 190 ? 9.368 -10.120 -4.813 1.00 93.19 190 LEU A N 1
ATOM 1411 C CA . LEU A 1 190 ? 10.062 -10.203 -3.521 1.00 93.19 190 LEU A CA 1
ATOM 1412 C C . LEU A 1 190 ? 9.161 -10.764 -2.413 1.00 93.19 190 LEU A C 1
ATOM 1414 O O . LEU A 1 190 ? 9.588 -11.630 -1.645 1.00 93.19 190 LEU A O 1
ATOM 1418 N N . ALA A 1 191 ? 7.904 -10.333 -2.356 1.00 89.69 191 ALA A N 1
ATOM 1419 C CA . ALA A 1 191 ? 6.929 -10.804 -1.381 1.00 89.69 191 ALA A CA 1
ATOM 1420 C C . ALA A 1 191 ? 6.577 -12.290 -1.532 1.00 89.69 191 ALA A C 1
ATOM 1422 O O . ALA A 1 191 ? 6.486 -13.021 -0.537 1.00 89.69 191 ALA A O 1
ATOM 1423 N N . TYR A 1 192 ? 6.472 -12.776 -2.771 1.00 89.25 192 TYR A N 1
ATOM 1424 C CA . TYR A 1 192 ? 6.222 -14.192 -3.050 1.00 89.25 192 TYR A CA 1
ATOM 1425 C C . TYR A 1 192 ? 7.481 -15.069 -2.912 1.00 89.25 192 TYR A C 1
ATOM 1427 O O . TYR A 1 192 ? 7.376 -16.298 -2.806 1.00 89.25 192 TYR A O 1
ATOM 1435 N N . GLY A 1 193 ? 8.658 -14.456 -2.747 1.00 88.56 193 GLY A N 1
ATOM 1436 C CA . GLY A 1 193 ? 9.889 -15.119 -2.314 1.00 88.56 193 GLY A CA 1
ATOM 1437 C C . GLY A 1 193 ? 10.994 -15.191 -3.363 1.00 88.56 193 GLY A C 1
ATOM 1438 O O . GLY A 1 193 ? 11.843 -16.079 -3.257 1.00 88.56 193 GLY A O 1
ATOM 1439 N N . ALA A 1 194 ? 11.001 -14.290 -4.349 1.00 91.44 194 ALA A N 1
ATOM 1440 C CA . ALA A 1 194 ? 12.131 -14.120 -5.257 1.00 91.44 194 ALA A CA 1
ATOM 1441 C C . ALA A 1 194 ? 13.441 -13.925 -4.477 1.00 91.44 194 ALA A C 1
ATOM 1443 O O . ALA A 1 194 ? 13.478 -13.287 -3.420 1.00 91.44 194 ALA A O 1
ATOM 1444 N N . ASP A 1 195 ? 14.536 -14.489 -4.987 1.00 90.12 195 ASP A N 1
ATOM 1445 C CA . ASP A 1 195 ? 15.813 -14.432 -4.285 1.00 90.12 195 ASP A CA 1
ATOM 1446 C C . ASP A 1 195 ? 16.532 -13.095 -4.505 1.00 90.12 195 ASP A C 1
ATOM 1448 O O . ASP A 1 195 ? 17.255 -12.903 -5.481 1.00 90.12 195 ASP A O 1
ATOM 1452 N N . ALA A 1 196 ? 16.382 -12.178 -3.549 1.00 91.25 196 ALA A N 1
ATOM 1453 C CA . ALA A 1 196 ? 17.079 -10.893 -3.548 1.00 91.25 196 ALA A CA 1
ATOM 1454 C C . ALA A 1 196 ? 18.614 -11.028 -3.484 1.00 91.25 196 ALA A C 1
ATOM 1456 O O . ALA A 1 196 ? 19.334 -10.105 -3.866 1.00 91.25 196 ALA A O 1
ATOM 1457 N N . LYS A 1 197 ? 19.145 -12.166 -3.006 1.00 89.50 197 LYS A N 1
ATOM 1458 C CA . LYS A 1 197 ? 20.597 -12.414 -2.955 1.00 89.50 197 LYS A CA 1
ATOM 1459 C C . LYS A 1 197 ? 21.195 -12.692 -4.333 1.00 89.50 197 LYS A C 1
ATOM 1461 O O . LYS A 1 197 ? 22.390 -12.475 -4.510 1.00 89.50 197 LYS A O 1
ATOM 1466 N N . ALA A 1 198 ? 20.378 -13.111 -5.299 1.00 87.81 198 ALA A N 1
ATOM 1467 C CA . ALA A 1 198 ? 20.817 -13.345 -6.668 1.00 87.81 198 ALA A CA 1
ATOM 1468 C C . ALA A 1 198 ? 21.161 -12.043 -7.418 1.00 87.81 198 ALA A C 1
ATOM 1470 O O . ALA A 1 198 ? 21.890 -12.093 -8.410 1.00 87.81 198 ALA A O 1
ATOM 1471 N N . ILE A 1 199 ? 20.668 -10.886 -6.951 1.00 90.31 199 ILE A N 1
ATOM 1472 C CA . ILE A 1 199 ? 20.906 -9.589 -7.593 1.00 90.31 199 ILE A CA 1
ATOM 1473 C C . ILE A 1 199 ? 22.248 -8.991 -7.143 1.00 90.31 199 ILE A C 1
ATOM 1475 O O . ILE A 1 199 ? 22.477 -8.824 -5.934 1.00 90.31 199 ILE A O 1
ATOM 1479 N N . PRO A 1 200 ? 23.145 -8.665 -8.093 1.00 84.69 200 PRO A N 1
ATOM 1480 C CA . PRO A 1 200 ? 24.444 -8.081 -7.797 1.00 84.69 200 PRO A CA 1
ATOM 1481 C C . PRO A 1 200 ? 24.332 -6.577 -7.505 1.00 84.69 200 PRO A C 1
ATOM 1483 O O . PRO A 1 200 ? 23.521 -5.878 -8.099 1.00 84.69 200 PRO A O 1
ATOM 1486 N N . PHE A 1 201 ? 25.190 -6.085 -6.609 1.00 82.50 201 PHE A N 1
ATOM 1487 C CA . PHE A 1 201 ? 25.315 -4.656 -6.262 1.00 82.50 201 PHE A CA 1
ATOM 1488 C C . PHE A 1 201 ? 26.674 -4.077 -6.680 1.00 82.50 201 PHE A C 1
ATOM 1490 O O . PHE A 1 201 ? 26.903 -2.878 -6.603 1.00 82.50 201 PHE A O 1
ATOM 1497 N N . VAL A 1 202 ? 27.592 -4.939 -7.123 1.00 82.31 202 VAL A N 1
ATOM 1498 C CA . VAL A 1 202 ? 28.929 -4.562 -7.584 1.00 82.31 202 VAL A CA 1
ATOM 1499 C C . VAL A 1 202 ? 29.042 -4.947 -9.047 1.00 82.31 202 VAL A C 1
ATOM 1501 O O . VAL A 1 202 ? 28.699 -6.076 -9.415 1.00 82.31 202 VAL A O 1
ATOM 1504 N N . LYS A 1 203 ? 29.505 -4.006 -9.877 1.00 74.62 203 LYS A N 1
ATOM 1505 C CA . LYS A 1 203 ? 29.626 -4.211 -11.321 1.00 74.62 203 LYS A CA 1
ATOM 1506 C C . LYS A 1 203 ? 30.561 -5.401 -11.591 1.00 74.62 203 LYS A C 1
ATOM 1508 O O . LYS A 1 203 ? 31.713 -5.362 -11.157 1.00 74.62 203 LYS A O 1
ATOM 1513 N N . PRO A 1 204 ? 30.087 -6.468 -12.258 1.00 77.94 204 PRO A N 1
ATOM 1514 C CA . PRO A 1 204 ? 30.925 -7.620 -12.559 1.00 77.94 204 PRO A CA 1
ATOM 1515 C C . PRO A 1 204 ? 31.982 -7.257 -13.611 1.00 77.94 204 PRO A C 1
ATOM 1517 O O . PRO A 1 204 ? 31.774 -6.365 -14.433 1.00 77.94 204 PRO A O 1
ATOM 1520 N N . SER A 1 205 ? 33.100 -7.985 -13.610 1.00 69.00 205 SER A N 1
ATOM 1521 C CA . SER A 1 205 ? 34.159 -7.855 -14.621 1.00 69.00 205 SER A CA 1
ATOM 1522 C C . SER A 1 205 ? 33.740 -8.376 -16.001 1.00 69.00 205 SER A C 1
ATOM 1524 O O . SER A 1 205 ? 34.305 -7.964 -17.009 1.00 69.00 205 SER A O 1
ATOM 1526 N N . THR A 1 206 ? 32.750 -9.271 -16.061 1.00 70.69 206 THR A N 1
ATOM 1527 C CA . THR A 1 206 ? 32.253 -9.883 -17.300 1.00 70.69 206 THR A CA 1
ATOM 1528 C C . THR A 1 206 ? 30.935 -9.246 -17.737 1.00 70.69 206 THR A C 1
ATOM 1530 O O . THR A 1 206 ? 30.038 -9.035 -16.915 1.00 70.69 206 THR A O 1
ATOM 1533 N N . ALA A 1 207 ? 30.804 -8.978 -19.039 1.00 70.44 207 ALA A N 1
ATOM 1534 C CA . ALA A 1 207 ? 29.543 -8.570 -19.652 1.00 70.44 207 ALA A CA 1
ATOM 1535 C C . ALA A 1 207 ? 28.478 -9.673 -19.499 1.00 70.44 207 ALA A C 1
ATOM 1537 O O . ALA A 1 207 ? 28.789 -10.862 -19.542 1.00 70.44 207 ALA A O 1
ATOM 1538 N N . GLY A 1 208 ? 27.223 -9.283 -19.276 1.00 83.31 208 GLY A N 1
ATOM 1539 C CA . GLY A 1 208 ? 26.105 -10.206 -19.080 1.00 83.31 208 GLY A CA 1
ATOM 1540 C C . GLY A 1 208 ? 24.939 -9.549 -18.344 1.00 83.31 208 GLY A C 1
ATOM 1541 O O . GLY A 1 208 ? 25.013 -8.374 -17.974 1.00 83.31 208 GLY A O 1
ATOM 1542 N N . TRP A 1 209 ? 23.882 -10.319 -18.065 1.00 86.44 209 TRP A N 1
ATOM 1543 C CA . TRP A 1 209 ? 22.659 -9.796 -17.437 1.00 86.44 209 TRP A CA 1
ATOM 1544 C C . TRP A 1 209 ? 22.929 -9.093 -16.101 1.00 86.44 209 TRP A C 1
ATOM 1546 O O . TRP A 1 209 ? 22.273 -8.116 -15.767 1.00 86.44 209 TRP A O 1
ATOM 1556 N N . LYS A 1 210 ? 23.943 -9.532 -15.347 1.00 88.62 210 LYS A N 1
ATOM 1557 C CA . LYS A 1 210 ? 24.361 -8.899 -14.087 1.00 88.62 210 LYS A CA 1
ATOM 1558 C C . LYS A 1 210 ? 24.846 -7.457 -14.277 1.00 88.62 210 LYS A C 1
ATOM 1560 O O . LYS A 1 210 ? 24.534 -6.604 -13.452 1.00 88.62 210 LYS A O 1
ATOM 1565 N N . ALA A 1 211 ? 25.600 -7.187 -15.344 1.00 86.38 211 ALA A N 1
ATOM 1566 C CA . ALA A 1 211 ? 26.072 -5.842 -15.666 1.00 86.38 211 ALA A CA 1
ATOM 1567 C C . ALA A 1 211 ? 24.917 -4.956 -16.160 1.00 86.38 211 ALA A C 1
ATOM 1569 O O . ALA A 1 211 ? 24.781 -3.826 -15.691 1.00 86.38 211 ALA A O 1
ATOM 1570 N N . ALA A 1 212 ? 24.061 -5.501 -17.034 1.00 86.56 212 ALA A N 1
ATOM 1571 C CA . ALA A 1 212 ? 22.864 -4.820 -17.527 1.00 86.56 212 ALA A CA 1
ATOM 1572 C C . ALA A 1 212 ? 21.915 -4.454 -16.372 1.00 86.56 212 ALA A C 1
ATOM 1574 O O . ALA A 1 212 ? 21.518 -3.298 -16.247 1.00 86.56 212 ALA A O 1
ATOM 1575 N N . CYS A 1 213 ? 21.654 -5.397 -15.461 1.00 88.19 213 CYS A N 1
ATOM 1576 C CA . CYS A 1 213 ? 20.822 -5.205 -14.274 1.00 88.19 213 CYS A CA 1
ATOM 1577 C C . CYS A 1 213 ? 21.324 -4.060 -13.388 1.00 88.19 213 CYS A C 1
ATOM 1579 O O . CYS A 1 213 ? 20.527 -3.223 -12.988 1.00 88.19 213 CYS A O 1
ATOM 1581 N N . ILE A 1 214 ? 22.630 -3.984 -13.105 1.00 88.06 214 ILE A N 1
ATOM 1582 C CA . ILE A 1 214 ? 23.195 -2.889 -12.295 1.00 88.06 214 ILE A CA 1
ATOM 1583 C C . ILE A 1 214 ? 23.037 -1.550 -13.006 1.00 88.06 214 ILE A C 1
ATOM 1585 O O . ILE A 1 214 ? 22.666 -0.571 -12.375 1.00 88.06 214 ILE A O 1
ATOM 1589 N N . SER A 1 215 ? 23.281 -1.507 -14.318 1.00 86.44 215 SER A N 1
ATOM 1590 C CA . SER A 1 215 ? 23.110 -0.275 -15.095 1.00 86.44 215 SER A CA 1
ATOM 1591 C C . SER A 1 215 ? 21.650 0.176 -15.209 1.00 86.44 215 SER A C 1
ATOM 1593 O O . SER A 1 215 ? 21.391 1.321 -15.574 1.00 86.44 215 SER A O 1
ATOM 1595 N N . ALA A 1 216 ? 20.701 -0.734 -14.981 1.00 87.69 216 ALA A N 1
ATOM 1596 C CA . ALA A 1 216 ? 19.270 -0.485 -15.075 1.00 87.69 216 ALA A CA 1
ATOM 1597 C C . ALA A 1 216 ? 18.602 -0.195 -13.727 1.00 87.69 216 ALA A C 1
ATOM 1599 O O . ALA A 1 216 ? 17.476 0.297 -13.700 1.00 87.69 216 ALA A O 1
ATOM 1600 N N . MET A 1 217 ? 19.281 -0.501 -12.622 1.00 89.56 217 MET A N 1
ATOM 1601 C CA . MET A 1 217 ? 18.707 -0.427 -11.288 1.00 89.56 217 MET A CA 1
ATOM 1602 C C . MET A 1 217 ? 18.637 1.016 -10.786 1.00 89.56 217 MET A C 1
ATOM 1604 O O . MET A 1 217 ? 19.634 1.730 -10.794 1.00 89.56 217 MET A O 1
ATOM 1608 N N . ASN A 1 218 ? 17.466 1.418 -10.291 1.00 90.88 218 ASN A N 1
ATOM 1609 C CA . ASN A 1 218 ? 17.273 2.713 -9.633 1.00 90.88 218 ASN A CA 1
ATOM 1610 C C . ASN A 1 218 ? 17.265 2.597 -8.097 1.00 90.88 218 ASN A C 1
ATOM 1612 O O . ASN A 1 218 ? 17.162 1.503 -7.536 1.00 90.88 218 ASN A O 1
ATOM 1616 N N . ILE A 1 219 ? 17.311 3.744 -7.409 1.00 91.69 219 ILE A N 1
ATOM 1617 C CA . ILE A 1 219 ? 17.411 3.815 -5.942 1.00 91.69 219 ILE A CA 1
ATOM 1618 C C . ILE A 1 219 ? 16.231 3.134 -5.215 1.00 91.69 219 ILE A C 1
ATOM 1620 O O . ILE A 1 219 ? 16.424 2.496 -4.180 1.00 91.69 219 ILE A O 1
ATOM 1624 N N . SER A 1 220 ? 15.004 3.215 -5.750 1.00 92.31 220 SER A N 1
ATOM 1625 C CA . SER A 1 220 ? 13.831 2.559 -5.148 1.00 92.31 220 SER A CA 1
ATOM 1626 C C . SER A 1 220 ? 13.895 1.042 -5.279 1.00 92.31 220 SER A C 1
ATOM 1628 O O . SER A 1 220 ? 13.590 0.331 -4.322 1.00 92.31 220 SER A O 1
ATOM 1630 N N . GLN A 1 221 ? 14.301 0.536 -6.443 1.00 92.88 221 GLN A N 1
ATOM 1631 C CA . GLN A 1 221 ? 14.492 -0.897 -6.660 1.00 92.88 221 GLN A CA 1
ATOM 16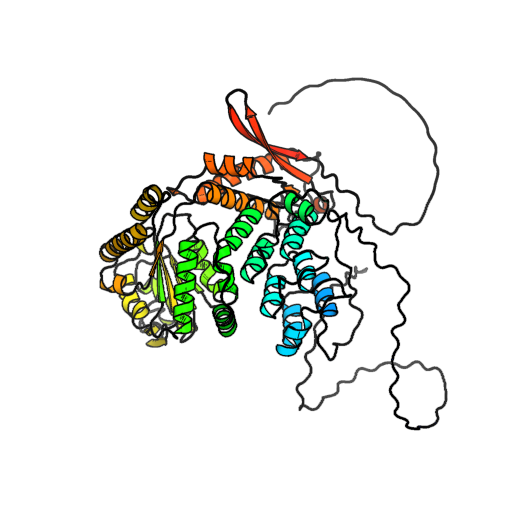32 C C . GLN A 1 221 ? 15.593 -1.430 -5.741 1.00 92.88 221 GLN A C 1
ATOM 1634 O O . GLN A 1 221 ? 15.386 -2.426 -5.045 1.00 92.88 221 GLN A O 1
ATOM 1639 N N . GLU A 1 222 ? 16.722 -0.721 -5.666 1.00 92.19 222 GLU A N 1
ATOM 1640 C CA . GLU A 1 222 ? 17.832 -1.050 -4.774 1.00 92.19 222 GLU A CA 1
ATOM 1641 C C . GLU A 1 222 ? 17.371 -1.139 -3.310 1.00 92.19 222 GLU A C 1
ATOM 1643 O O . GLU A 1 222 ? 17.652 -2.127 -2.625 1.00 92.19 222 GLU A O 1
ATOM 1648 N N . PHE A 1 223 ? 16.586 -0.158 -2.853 1.00 92.56 223 PHE A N 1
ATOM 1649 C CA . PHE A 1 223 ? 16.025 -0.123 -1.504 1.00 92.56 223 PHE A CA 1
ATOM 1650 C C . PHE A 1 223 ? 15.186 -1.364 -1.179 1.00 92.56 223 PHE A C 1
ATOM 1652 O O . PHE A 1 223 ? 15.411 -2.002 -0.147 1.00 92.56 223 PHE A O 1
ATOM 1659 N N . PHE A 1 224 ? 14.240 -1.749 -2.042 1.00 93.50 224 PHE A N 1
ATOM 1660 C CA . PHE A 1 224 ? 13.389 -2.914 -1.773 1.00 93.50 224 PHE A CA 1
ATOM 1661 C C . PHE A 1 224 ? 14.153 -4.238 -1.855 1.00 93.50 224 PHE A C 1
ATOM 1663 O O . PHE A 1 224 ? 13.887 -5.144 -1.063 1.00 93.50 224 PHE A O 1
ATOM 1670 N N . ILE A 1 225 ? 15.145 -4.348 -2.741 1.00 93.12 225 ILE A N 1
ATOM 1671 C CA . ILE A 1 225 ? 16.007 -5.534 -2.826 1.00 93.12 225 ILE A CA 1
ATOM 1672 C C . ILE A 1 225 ? 16.878 -5.646 -1.572 1.00 93.12 225 ILE A C 1
ATOM 1674 O O . ILE A 1 225 ? 16.986 -6.729 -0.996 1.00 93.12 225 ILE A O 1
ATOM 1678 N N . HIS A 1 226 ? 17.469 -4.543 -1.103 1.00 91.56 226 HIS A N 1
ATOM 1679 C CA . HIS A 1 226 ? 18.213 -4.524 0.156 1.00 91.56 226 HIS A CA 1
ATOM 1680 C C . HIS A 1 226 ? 17.306 -4.892 1.337 1.00 91.56 226 HIS A C 1
ATOM 1682 O O . HIS A 1 226 ? 17.654 -5.747 2.152 1.00 91.56 226 HIS A O 1
ATOM 1688 N N . ARG A 1 227 ? 16.096 -4.327 1.388 1.00 89.94 227 ARG A N 1
ATOM 1689 C CA . ARG A 1 227 ? 15.086 -4.653 2.401 1.00 89.94 227 ARG A CA 1
ATOM 1690 C C . ARG A 1 227 ? 14.739 -6.145 2.403 1.00 89.94 227 ARG A C 1
ATOM 1692 O O . ARG A 1 227 ? 14.742 -6.759 3.466 1.00 89.94 227 ARG A O 1
ATOM 1699 N N . ALA A 1 228 ? 14.547 -6.761 1.237 1.00 91.00 228 ALA A N 1
ATOM 1700 C CA . ALA A 1 228 ? 14.283 -8.197 1.109 1.00 91.00 228 ALA A CA 1
ATOM 1701 C C . ALA A 1 228 ? 15.441 -9.098 1.579 1.00 91.00 228 ALA A C 1
ATOM 1703 O O . ALA A 1 228 ? 15.219 -10.264 1.904 1.00 91.00 228 ALA A O 1
ATOM 1704 N N . LYS A 1 229 ? 16.681 -8.589 1.622 1.00 90.00 229 LYS A N 1
ATOM 1705 C CA . LYS A 1 229 ? 17.828 -9.321 2.191 1.00 90.00 229 LYS A CA 1
ATOM 1706 C C . LYS A 1 229 ? 17.820 -9.326 3.719 1.00 90.00 229 LYS A C 1
ATOM 1708 O O . LYS A 1 229 ? 18.336 -10.275 4.307 1.00 90.00 229 LYS A O 1
ATOM 1713 N N . VAL A 1 230 ? 17.279 -8.272 4.331 1.00 87.31 230 VAL A N 1
ATOM 1714 C CA . VAL A 1 230 ? 17.238 -8.079 5.789 1.00 87.31 230 VAL A CA 1
ATOM 1715 C C . VAL A 1 230 ? 15.997 -8.728 6.397 1.00 87.31 230 VAL A C 1
ATOM 1717 O O . VAL A 1 230 ? 16.083 -9.348 7.455 1.00 87.31 230 VAL A O 1
ATOM 1720 N N . ILE A 1 231 ? 14.844 -8.606 5.734 1.00 84.25 231 ILE A N 1
ATOM 1721 C CA . ILE A 1 231 ? 13.584 -9.154 6.236 1.00 84.25 231 ILE A CA 1
ATOM 1722 C C . ILE A 1 231 ? 13.615 -10.689 6.158 1.00 84.25 231 ILE A C 1
ATOM 1724 O O . ILE A 1 231 ? 13.945 -11.249 5.107 1.00 84.25 231 ILE A O 1
ATOM 1728 N N . PRO A 1 232 ? 13.249 -11.403 7.239 1.00 81.25 232 PRO A N 1
ATOM 1729 C CA . PRO A 1 232 ? 13.169 -12.856 7.212 1.00 81.25 232 PRO A CA 1
ATOM 1730 C C . PRO A 1 232 ? 12.126 -13.328 6.192 1.00 81.25 232 PRO A C 1
ATOM 1732 O O . PRO A 1 232 ? 11.021 -12.788 6.095 1.00 81.25 232 PRO A O 1
ATOM 1735 N N . LYS A 1 233 ? 12.470 -14.373 5.429 1.00 79.88 233 LYS A N 1
ATOM 1736 C CA . LYS A 1 233 ? 11.556 -14.964 4.441 1.00 79.88 233 LYS A CA 1
ATOM 1737 C C . LYS A 1 233 ? 10.289 -15.462 5.136 1.00 79.88 233 LYS A C 1
ATOM 1739 O O . LYS A 1 233 ? 10.360 -16.103 6.181 1.00 79.88 233 LYS A O 1
ATOM 1744 N N . THR A 1 234 ? 9.129 -15.219 4.526 1.00 82.38 234 THR A N 1
ATOM 1745 C CA . THR A 1 234 ? 7.862 -15.700 5.085 1.00 82.38 234 THR A CA 1
ATOM 1746 C C . THR A 1 234 ? 7.826 -17.232 5.126 1.00 82.38 234 THR A C 1
ATOM 1748 O O . THR A 1 234 ? 8.007 -17.892 4.099 1.00 82.38 234 THR A O 1
ATOM 1751 N N . ASN A 1 235 ? 7.544 -17.780 6.310 1.00 85.56 235 ASN A N 1
ATOM 1752 C CA . ASN A 1 235 ? 7.452 -19.216 6.561 1.00 85.56 235 ASN A CA 1
ATOM 1753 C C . ASN A 1 235 ? 6.347 -19.886 5.730 1.00 85.56 235 ASN A C 1
ATOM 1755 O O . ASN A 1 235 ? 5.293 -19.302 5.473 1.00 85.56 235 ASN A O 1
ATOM 1759 N N . MET A 1 236 ? 6.552 -21.160 5.376 1.00 85.25 236 MET A N 1
ATOM 1760 C CA . MET A 1 236 ? 5.589 -21.933 4.577 1.00 85.25 236 MET A CA 1
ATOM 1761 C C . MET A 1 236 ? 4.207 -22.033 5.233 1.00 85.25 236 MET A C 1
ATOM 1763 O O . MET A 1 236 ? 3.204 -21.928 4.535 1.00 85.25 236 MET A O 1
ATOM 1767 N N . ARG A 1 237 ? 4.144 -22.154 6.568 1.00 88.69 237 ARG A N 1
ATOM 1768 C CA . ARG A 1 237 ? 2.874 -22.173 7.319 1.00 88.69 237 ARG A CA 1
ATOM 1769 C C . ARG A 1 237 ? 2.096 -20.865 7.168 1.00 88.69 237 ARG A C 1
ATOM 1771 O O . ARG A 1 237 ? 0.899 -20.895 6.922 1.00 88.69 237 ARG A O 1
ATOM 1778 N N . THR A 1 238 ? 2.781 -19.725 7.226 1.00 86.50 238 THR A N 1
ATOM 1779 C CA . THR A 1 238 ? 2.159 -18.412 7.008 1.00 86.50 238 THR A CA 1
ATOM 1780 C C . THR A 1 238 ? 1.658 -18.269 5.572 1.00 86.50 238 THR A C 1
ATOM 1782 O O . THR A 1 238 ? 0.553 -17.782 5.363 1.00 86.50 238 THR A O 1
ATOM 1785 N N . LYS A 1 239 ? 2.421 -18.748 4.575 1.00 85.88 239 LYS A N 1
ATOM 1786 C CA . LYS A 1 239 ? 1.964 -18.773 3.172 1.00 85.88 239 LYS A CA 1
ATOM 1787 C C . LYS A 1 239 ? 0.735 -19.667 2.982 1.00 85.88 239 LYS A C 1
ATOM 1789 O O . LYS A 1 239 ? -0.160 -19.317 2.220 1.00 85.88 239 LYS A O 1
ATOM 1794 N N . GLN A 1 240 ? 0.690 -20.815 3.657 1.00 86.44 240 GLN A N 1
ATOM 1795 C CA . GLN A 1 240 ? -0.458 -21.719 3.631 1.00 86.44 240 GLN A CA 1
ATOM 1796 C C . GLN A 1 240 ? -1.698 -21.063 4.249 1.00 86.44 240 GLN A C 1
ATOM 1798 O O . GLN A 1 240 ? -2.756 -21.108 3.632 1.00 86.44 240 GLN A O 1
ATOM 1803 N N . LEU A 1 241 ? -1.560 -20.421 5.413 1.00 88.19 241 LEU A N 1
ATOM 1804 C CA . LEU A 1 241 ? -2.658 -19.721 6.081 1.00 88.19 241 LEU A CA 1
ATOM 1805 C C . LEU A 1 241 ? -3.191 -18.561 5.232 1.00 88.19 241 LEU A C 1
ATOM 1807 O O . LEU A 1 241 ? -4.391 -18.471 5.003 1.00 88.19 241 LEU A O 1
ATOM 1811 N N . ALA A 1 242 ? -2.297 -17.716 4.710 1.00 87.69 242 ALA A N 1
ATOM 1812 C CA . ALA A 1 242 ? -2.670 -16.608 3.835 1.00 87.69 242 ALA A CA 1
ATOM 1813 C C . ALA A 1 242 ? -3.487 -17.098 2.628 1.00 87.69 242 ALA A C 1
ATOM 1815 O O . ALA A 1 242 ? -4.515 -16.518 2.308 1.00 87.69 242 ALA A O 1
ATOM 1816 N N . ARG A 1 243 ? -3.088 -18.218 2.011 1.00 85.25 243 ARG A N 1
ATOM 1817 C CA . ARG A 1 243 ? -3.844 -18.843 0.913 1.00 85.25 243 ARG A CA 1
ATOM 1818 C C . ARG A 1 243 ? -5.194 -19.402 1.354 1.00 85.25 243 ARG A C 1
ATOM 1820 O O . ARG A 1 243 ? -6.165 -19.228 0.634 1.00 85.25 243 ARG A O 1
ATOM 1827 N N . ALA A 1 244 ? -5.257 -20.064 2.508 1.00 87.31 244 ALA A N 1
ATOM 1828 C CA . ALA A 1 244 ? -6.494 -20.663 3.012 1.00 87.31 244 ALA A CA 1
ATOM 1829 C C . ALA A 1 244 ? -7.593 -19.619 3.271 1.00 87.31 244 ALA A C 1
ATOM 1831 O O . ALA A 1 244 ? -8.766 -19.914 3.078 1.00 87.31 244 ALA A O 1
ATOM 1832 N N . HIS A 1 245 ? -7.204 -18.402 3.658 1.00 86.81 245 HIS A N 1
ATOM 1833 C CA . HIS A 1 245 ? -8.123 -17.294 3.925 1.00 86.81 245 HIS A CA 1
ATOM 1834 C C . HIS A 1 245 ? -8.207 -16.262 2.788 1.00 86.81 245 HIS A C 1
ATOM 1836 O O . HIS A 1 245 ? -8.805 -15.213 2.984 1.00 86.81 245 HIS A O 1
ATOM 1842 N N . GLY A 1 246 ? -7.587 -16.507 1.626 1.00 86.69 246 GLY A N 1
ATOM 1843 C CA . GLY A 1 246 ? -7.579 -15.541 0.515 1.00 86.69 246 GLY A CA 1
ATOM 1844 C C . GLY A 1 246 ? -6.782 -14.251 0.778 1.00 86.69 246 GLY A C 1
ATOM 1845 O O . GLY A 1 246 ? -6.852 -13.313 0.000 1.00 86.69 246 GLY A O 1
ATOM 1846 N N . MET A 1 247 ? -5.974 -14.197 1.838 1.00 89.19 247 MET A N 1
ATOM 1847 C CA . MET A 1 247 ? -5.175 -13.031 2.236 1.00 89.19 247 MET A CA 1
ATOM 1848 C C . MET A 1 247 ? -3.736 -13.100 1.699 1.00 89.19 247 MET A C 1
ATOM 1850 O O . MET A 1 247 ? -2.779 -12.780 2.406 1.00 89.19 247 MET A O 1
ATOM 1854 N N . THR A 1 248 ? -3.526 -13.586 0.474 1.00 86.25 248 THR A N 1
ATOM 1855 C CA . THR A 1 248 ? -2.173 -13.712 -0.105 1.00 86.25 248 THR A CA 1
ATOM 1856 C C . THR A 1 248 ? -1.476 -12.367 -0.266 1.00 86.25 248 THR A C 1
ATOM 1858 O O . THR A 1 248 ? -0.260 -12.290 -0.092 1.00 86.25 248 THR A O 1
ATOM 1861 N N . GLU A 1 249 ? -2.240 -11.301 -0.492 1.00 88.19 249 GLU A N 1
ATOM 1862 C CA . GLU A 1 249 ? -1.735 -9.931 -0.600 1.00 88.19 249 GLU A CA 1
ATOM 1863 C C . GLU A 1 249 ? -1.151 -9.401 0.717 1.00 88.19 249 GLU A C 1
ATOM 1865 O O . GLU A 1 249 ? -0.253 -8.561 0.699 1.00 88.19 249 GLU A O 1
ATOM 1870 N N . LEU A 1 250 ? -1.524 -9.968 1.870 1.00 89.38 250 LEU A N 1
ATOM 1871 C CA . LEU A 1 250 ? -0.901 -9.653 3.160 1.00 89.38 250 LEU A CA 1
ATOM 1872 C C . LEU A 1 250 ? 0.609 -9.952 3.156 1.00 89.38 250 LEU A C 1
ATOM 1874 O O . LEU A 1 250 ? 1.375 -9.353 3.913 1.00 89.38 250 LEU A O 1
ATOM 1878 N N . LEU A 1 251 ? 1.073 -10.856 2.286 1.00 85.69 251 LEU A N 1
ATOM 1879 C CA . LEU A 1 251 ? 2.498 -11.138 2.104 1.00 85.69 251 LEU A CA 1
ATOM 1880 C C . LEU A 1 251 ? 3.266 -9.946 1.512 1.00 85.69 251 LEU A C 1
ATOM 1882 O O . LEU A 1 251 ? 4.468 -9.833 1.767 1.00 85.69 251 LEU A O 1
ATOM 1886 N N . ASN A 1 252 ? 2.582 -9.054 0.788 1.00 88.31 252 ASN A N 1
ATOM 1887 C CA . ASN A 1 252 ? 3.140 -7.840 0.187 1.00 88.31 252 ASN A CA 1
ATOM 1888 C C . ASN A 1 252 ? 3.315 -6.701 1.205 1.00 88.31 252 ASN A C 1
ATOM 1890 O O . ASN A 1 252 ? 4.064 -5.760 0.942 1.00 88.31 252 ASN A O 1
ATOM 1894 N N . LEU A 1 253 ? 2.694 -6.798 2.388 1.00 90.62 253 LEU A N 1
ATOM 1895 C CA . LEU A 1 253 ? 2.699 -5.759 3.425 1.00 90.62 253 LEU A CA 1
ATOM 1896 C C . LEU A 1 253 ? 4.101 -5.191 3.758 1.00 90.62 253 LEU A C 1
ATOM 1898 O O . LEU A 1 253 ? 4.229 -3.968 3.829 1.00 90.62 253 LEU A O 1
ATOM 1902 N N . PRO A 1 254 ? 5.182 -5.994 3.885 1.00 88.75 254 PRO A N 1
ATOM 1903 C CA . PRO A 1 254 ? 6.517 -5.459 4.171 1.00 88.75 254 PRO A CA 1
ATOM 1904 C C . PRO A 1 254 ? 7.123 -4.612 3.043 1.00 88.75 254 PRO A C 1
ATOM 1906 O O . PRO A 1 254 ? 8.105 -3.915 3.276 1.00 88.75 254 PRO A O 1
ATOM 1909 N N . TYR A 1 255 ? 6.583 -4.691 1.828 1.00 90.38 255 TYR A N 1
ATOM 1910 C CA . TYR A 1 255 ? 7.046 -3.953 0.650 1.00 90.38 255 TYR A CA 1
ATOM 1911 C C . TYR A 1 255 ? 6.066 -2.853 0.226 1.00 90.38 255 TYR A C 1
ATOM 1913 O O . TYR A 1 255 ? 6.376 -2.069 -0.669 1.00 90.38 255 TYR A O 1
ATOM 1921 N N . PHE A 1 256 ? 4.898 -2.788 0.872 1.00 87.62 256 PHE A N 1
ATOM 1922 C CA . PHE A 1 256 ? 3.829 -1.857 0.540 1.00 87.62 256 PHE A CA 1
ATOM 1923 C C . PHE A 1 256 ? 4.206 -0.405 0.875 1.00 87.62 256 PHE A C 1
ATOM 1925 O O . PHE A 1 256 ? 4.164 0.467 0.007 1.00 87.62 256 PHE A O 1
ATOM 1932 N N . LEU A 1 257 ? 4.649 -0.155 2.113 1.00 89.06 257 LEU A N 1
ATOM 1933 C CA . LEU A 1 257 ? 5.111 1.162 2.556 1.00 89.06 257 LEU A CA 1
ATOM 1934 C C . LEU A 1 257 ? 6.634 1.304 2.490 1.00 89.06 257 LEU A C 1
ATOM 1936 O O . LEU A 1 257 ? 7.396 0.395 2.835 1.00 89.06 257 LEU A O 1
ATOM 1940 N N . ILE A 1 258 ? 7.079 2.504 2.115 1.00 91.31 258 ILE A N 1
ATOM 1941 C CA . ILE A 1 258 ? 8.474 2.922 2.268 1.00 91.31 258 ILE A CA 1
ATOM 1942 C C . ILE A 1 258 ? 8.713 3.215 3.751 1.00 91.31 258 ILE A C 1
ATOM 1944 O O . ILE A 1 258 ? 7.932 3.919 4.386 1.00 91.31 258 ILE A O 1
ATOM 1948 N N . GLY A 1 259 ? 9.774 2.634 4.307 1.00 86.88 259 GLY A N 1
ATOM 1949 C CA . GLY A 1 259 ? 10.012 2.647 5.747 1.00 86.88 259 GLY A CA 1
ATOM 1950 C C . GLY A 1 259 ? 8.981 1.826 6.525 1.00 86.88 259 GLY A C 1
ATOM 1951 O O . GLY A 1 259 ? 8.440 0.834 6.022 1.00 86.88 259 GLY A O 1
ATOM 1952 N N . GLN A 1 260 ? 8.752 2.215 7.781 1.00 90.50 260 GLN A N 1
ATOM 1953 C CA . GLN A 1 260 ? 7.741 1.627 8.675 1.00 90.50 260 GLN A CA 1
ATOM 1954 C C . GLN A 1 260 ? 7.826 0.092 8.804 1.00 90.50 260 GLN A C 1
ATOM 1956 O O . GLN A 1 260 ? 6.823 -0.608 8.971 1.00 90.50 260 GLN A O 1
ATOM 1961 N N . SER A 1 261 ? 9.040 -0.466 8.720 1.00 88.12 261 SER A N 1
ATOM 1962 C CA . SER A 1 261 ? 9.277 -1.916 8.828 1.00 88.12 261 SER A CA 1
ATOM 1963 C C . SER A 1 261 ? 8.757 -2.488 10.144 1.00 88.12 261 SER A C 1
ATOM 1965 O O . SER A 1 261 ? 8.218 -3.591 10.175 1.00 88.12 261 SER A O 1
ATOM 1967 N N . HIS A 1 262 ? 8.879 -1.716 11.221 1.00 86.62 262 HIS A N 1
ATOM 1968 C CA . HIS A 1 262 ? 8.378 -2.104 12.528 1.00 86.62 262 HIS A CA 1
ATOM 1969 C C . HIS A 1 262 ? 6.840 -2.183 12.546 1.00 86.62 262 HIS A C 1
ATOM 1971 O O . HIS A 1 262 ? 6.285 -3.238 12.846 1.00 86.62 262 HIS A O 1
ATOM 1977 N N . ALA A 1 263 ? 6.152 -1.122 12.106 1.00 90.88 263 ALA A N 1
ATOM 1978 C CA . ALA A 1 263 ? 4.691 -1.076 12.030 1.00 90.88 263 ALA A CA 1
ATOM 1979 C C . ALA A 1 263 ? 4.106 -2.205 11.166 1.00 90.88 263 ALA A C 1
ATOM 1981 O O . ALA A 1 263 ? 3.193 -2.916 11.583 1.00 90.88 263 ALA A O 1
ATOM 1982 N N . THR A 1 264 ? 4.671 -2.415 9.974 1.00 92.06 264 THR A N 1
ATOM 1983 C CA . THR A 1 264 ? 4.233 -3.477 9.052 1.00 92.06 264 THR A CA 1
ATOM 1984 C C . THR A 1 264 ? 4.434 -4.878 9.632 1.00 92.06 264 THR A C 1
ATOM 1986 O O . THR A 1 264 ? 3.583 -5.743 9.431 1.00 92.06 264 THR A O 1
ATOM 1989 N N . THR A 1 265 ? 5.511 -5.101 10.393 1.00 89.69 265 THR A N 1
ATOM 1990 C CA . THR A 1 265 ? 5.751 -6.378 11.085 1.00 89.69 265 THR A CA 1
ATOM 1991 C C . THR A 1 265 ? 4.734 -6.596 12.203 1.00 89.69 265 THR A C 1
ATOM 1993 O O . THR A 1 265 ? 4.093 -7.643 12.232 1.00 89.69 265 THR A O 1
ATOM 1996 N N . LEU A 1 266 ? 4.500 -5.589 13.055 1.00 91.62 266 LEU A N 1
ATOM 1997 C CA . LEU A 1 266 ? 3.495 -5.667 14.120 1.00 91.62 266 LEU A CA 1
ATOM 1998 C C . LEU A 1 266 ? 2.098 -5.976 13.578 1.00 91.62 266 LEU A C 1
ATOM 2000 O O . LEU A 1 266 ? 1.414 -6.849 14.110 1.00 91.62 266 LEU A O 1
ATOM 2004 N N . ILE A 1 267 ? 1.672 -5.286 12.518 1.00 94.25 267 ILE A N 1
ATOM 2005 C CA . ILE A 1 267 ? 0.359 -5.515 11.902 1.00 94.25 267 ILE A CA 1
ATOM 2006 C C . ILE A 1 267 ? 0.277 -6.937 11.350 1.00 94.25 267 ILE A C 1
ATOM 2008 O O . ILE A 1 267 ? -0.678 -7.650 11.651 1.00 94.25 267 ILE A O 1
ATOM 2012 N N . LYS A 1 268 ? 1.290 -7.377 10.591 1.00 92.06 268 LYS A N 1
ATOM 2013 C CA . LYS A 1 268 ? 1.335 -8.733 10.032 1.00 92.06 268 LYS A CA 1
ATOM 2014 C C . LYS A 1 268 ? 1.201 -9.789 11.125 1.00 92.06 268 LYS A C 1
ATOM 2016 O O . LYS A 1 268 ? 0.383 -10.693 10.991 1.00 92.06 268 LYS A O 1
ATOM 2021 N N . ASP A 1 269 ? 1.986 -9.670 12.190 1.00 90.88 269 ASP A N 1
ATOM 2022 C CA . ASP A 1 269 ? 2.036 -10.666 13.256 1.00 90.88 269 ASP A CA 1
ATOM 2023 C C . ASP A 1 269 ? 0.720 -10.714 14.043 1.00 90.88 269 ASP A C 1
ATOM 2025 O O . ASP A 1 269 ? 0.207 -11.803 14.310 1.00 90.88 269 ASP A O 1
ATOM 2029 N N . ASN A 1 270 ? 0.119 -9.557 14.344 1.00 93.62 270 ASN A N 1
ATOM 2030 C CA . ASN A 1 270 ? -1.172 -9.495 15.032 1.00 93.62 270 ASN A CA 1
ATOM 2031 C C . ASN A 1 270 ? -2.311 -10.044 14.166 1.00 93.62 270 ASN A C 1
ATOM 2033 O O . ASN A 1 270 ? -3.108 -10.838 14.658 1.00 93.62 270 ASN A O 1
ATOM 2037 N N . VAL A 1 271 ? -2.366 -9.693 12.878 1.00 93.25 271 VAL A N 1
ATOM 2038 C CA . VAL A 1 271 ? -3.407 -10.190 11.965 1.00 93.25 271 VAL A CA 1
ATOM 2039 C C . VAL A 1 271 ? -3.265 -11.695 11.724 1.00 93.25 271 VAL A C 1
ATOM 2041 O O . VAL A 1 271 ? -4.247 -12.428 11.807 1.00 93.25 271 VAL A O 1
ATOM 2044 N N . VAL A 1 272 ? -2.047 -12.189 11.479 1.00 91.12 272 VAL A N 1
ATOM 2045 C CA . VAL A 1 272 ? -1.798 -13.630 11.306 1.00 91.12 272 VAL A CA 1
ATOM 2046 C C . VAL A 1 272 ? -2.158 -14.395 12.578 1.00 91.12 272 VAL A C 1
ATOM 2048 O O . VAL A 1 272 ? -2.810 -15.434 12.488 1.00 91.12 272 VAL A O 1
ATOM 2051 N N . SER A 1 273 ? -1.773 -13.889 13.753 1.00 91.25 273 SER A N 1
ATOM 2052 C CA . SER A 1 273 ? -2.127 -14.489 15.046 1.00 91.25 273 SER A CA 1
ATOM 2053 C C . SER A 1 273 ? -3.643 -14.553 15.237 1.00 91.25 273 SER A C 1
ATOM 2055 O O . SER A 1 273 ? -4.194 -15.609 15.543 1.00 91.25 273 SER A O 1
ATOM 2057 N N . TYR A 1 274 ? -4.321 -13.442 14.966 1.00 91.56 274 TYR A N 1
ATOM 2058 C CA . TYR A 1 274 ? -5.763 -13.306 15.097 1.00 91.56 274 TYR A CA 1
ATOM 2059 C C . TYR A 1 274 ? -6.545 -14.300 14.231 1.00 91.56 274 TYR A C 1
ATOM 2061 O O . TYR A 1 274 ? -7.444 -14.986 14.715 1.00 91.56 274 TYR A O 1
ATOM 2069 N N . VAL A 1 275 ? -6.148 -14.426 12.965 1.00 89.06 275 VAL A N 1
ATOM 2070 C CA . VAL A 1 275 ? -6.743 -15.376 12.020 1.00 89.06 275 VAL A CA 1
ATOM 2071 C C . VAL A 1 275 ? -6.443 -16.816 12.435 1.00 89.06 275 VAL A C 1
ATOM 2073 O O . VAL A 1 275 ? -7.326 -17.663 12.390 1.00 89.06 275 VAL A O 1
ATOM 2076 N N . THR A 1 276 ? -5.212 -17.097 12.879 1.00 87.88 276 THR A N 1
ATOM 2077 C CA . THR A 1 276 ? -4.795 -18.450 13.289 1.00 87.88 276 THR A CA 1
ATOM 2078 C C . THR A 1 276 ? -5.588 -18.959 14.491 1.00 87.88 276 THR A C 1
ATOM 2080 O O . THR A 1 276 ? -5.866 -20.152 14.579 1.00 87.88 276 THR A O 1
ATOM 2083 N N . LEU A 1 277 ? -5.917 -18.074 15.433 1.00 87.50 277 LEU A N 1
ATOM 2084 C CA . LEU A 1 277 ? -6.626 -18.425 16.664 1.00 87.50 277 LEU A CA 1
ATOM 2085 C C . LEU A 1 277 ? -8.153 -18.362 16.533 1.00 87.50 277 LEU A C 1
ATOM 2087 O O . LEU A 1 277 ? -8.829 -18.603 17.530 1.00 87.50 277 LEU A O 1
ATOM 2091 N N . GLU A 1 278 ? -8.680 -18.022 15.351 1.00 82.38 278 GLU A N 1
ATOM 2092 C CA . GLU A 1 278 ? -10.104 -17.732 15.139 1.00 82.38 278 GLU A CA 1
ATOM 2093 C C . GLU A 1 278 ? -10.641 -16.781 16.220 1.00 82.38 278 GLU A C 1
ATOM 2095 O O . GLU A 1 278 ? -11.532 -17.127 17.003 1.00 82.38 278 GLU A O 1
ATOM 2100 N N . GLY A 1 279 ? -10.023 -15.597 16.314 1.00 77.62 279 GLY A N 1
ATOM 2101 C CA . GLY A 1 279 ? -10.310 -14.620 17.362 1.00 77.62 279 GLY A CA 1
ATOM 2102 C C . GLY A 1 279 ? -11.811 -14.411 17.590 1.00 77.62 279 GLY A C 1
ATOM 2103 O O . GLY A 1 279 ? -12.558 -14.102 16.666 1.00 77.62 279 GLY A O 1
ATOM 2104 N N . ARG A 1 280 ? -12.249 -14.602 18.842 1.00 84.00 280 ARG A N 1
ATOM 2105 C CA . ARG A 1 280 ? -13.662 -14.481 19.255 1.00 84.00 280 ARG A CA 1
ATOM 2106 C C . ARG A 1 280 ? -14.080 -13.054 19.601 1.00 84.00 280 ARG A C 1
ATOM 2108 O O . ARG A 1 280 ? -15.266 -12.784 19.745 1.00 84.00 280 ARG A O 1
ATOM 2115 N N . GLU A 1 281 ? -13.104 -12.174 19.777 1.00 90.38 281 GLU A N 1
ATOM 2116 C CA . GLU A 1 281 ? -13.292 -10.744 20.007 1.00 90.38 281 GLU A CA 1
ATOM 2117 C C . GLU A 1 281 ? -12.700 -9.973 18.820 1.00 90.38 281 GLU A C 1
ATOM 2119 O O . GLU A 1 281 ? -11.797 -10.496 18.168 1.00 90.38 281 GLU A O 1
ATOM 2124 N N . PRO A 1 282 ? -13.157 -8.747 18.529 1.00 94.62 282 PRO A N 1
ATOM 2125 C CA . PRO A 1 282 ? -12.592 -7.928 17.459 1.00 94.62 282 PRO A CA 1
ATOM 2126 C C . PRO A 1 282 ? -11.116 -7.595 17.695 1.00 94.62 282 PRO A C 1
ATOM 2128 O O . PRO A 1 282 ? -10.685 -7.392 18.831 1.00 94.62 282 PRO A O 1
ATOM 2131 N N . LEU A 1 283 ? -10.346 -7.463 16.613 1.00 96.00 283 LEU A N 1
ATOM 2132 C CA . LEU A 1 283 ? -8.969 -6.972 16.682 1.00 96.00 283 LEU A CA 1
ATOM 2133 C C . LEU A 1 283 ? -8.950 -5.452 16.492 1.00 96.00 283 LEU A C 1
ATOM 2135 O O . LEU A 1 283 ? -9.221 -4.953 15.404 1.00 96.00 283 LEU A O 1
ATOM 2139 N N . VAL A 1 284 ? -8.590 -4.720 17.544 1.00 97.31 284 VAL A N 1
ATOM 2140 C CA . VAL A 1 284 ? -8.491 -3.259 17.581 1.00 97.31 284 VAL A CA 1
ATOM 2141 C C . VAL A 1 284 ? -7.025 -2.830 17.600 1.00 97.31 284 VAL A C 1
ATOM 2143 O O . VAL A 1 284 ? -6.278 -3.087 18.550 1.00 97.31 284 VAL A O 1
ATOM 2146 N N . MET A 1 285 ? -6.611 -2.133 16.549 1.00 97.62 285 MET A N 1
ATOM 2147 C CA . MET A 1 285 ? -5.261 -1.612 16.370 1.00 97.62 285 MET A CA 1
ATOM 2148 C C . MET A 1 285 ? -5.295 -0.089 16.336 1.00 97.62 285 MET A C 1
ATOM 2150 O O . MET A 1 285 ? -6.095 0.500 15.615 1.00 97.62 285 MET A O 1
ATOM 2154 N N . ALA A 1 286 ? -4.403 0.561 17.076 1.00 97.25 286 ALA A N 1
ATOM 2155 C CA . ALA A 1 286 ? -4.278 2.012 17.061 1.00 97.25 286 ALA A CA 1
ATOM 2156 C C . ALA A 1 286 ? -2.987 2.435 16.362 1.00 97.25 286 ALA A C 1
ATOM 2158 O O . ALA A 1 286 ? -1.894 2.153 16.846 1.00 97.25 286 ALA A O 1
ATOM 2159 N N . PHE A 1 287 ? -3.113 3.104 15.224 1.00 97.12 287 PHE A N 1
ATOM 2160 C CA . PHE A 1 287 ? -2.010 3.665 14.456 1.00 97.12 287 PHE A CA 1
ATOM 2161 C C . PHE A 1 287 ? -1.722 5.071 14.985 1.00 97.12 287 PHE A C 1
ATOM 2163 O O . PHE A 1 287 ? -2.555 5.969 14.864 1.00 97.12 287 PHE A O 1
ATOM 2170 N N . SER A 1 288 ? -0.544 5.253 15.574 1.00 94.50 288 SER A N 1
ATOM 2171 C CA . SER A 1 288 ? -0.122 6.489 16.243 1.00 94.50 288 SER A CA 1
ATOM 2172 C C . SER A 1 288 ? 1.193 6.981 15.647 1.00 94.50 288 SER A C 1
ATOM 2174 O O . SER A 1 288 ? 2.040 6.166 15.293 1.00 94.50 288 SER A O 1
ATOM 2176 N N . GLY A 1 289 ? 1.361 8.292 15.495 1.00 91.19 289 GLY A N 1
ATOM 2177 C CA . GLY A 1 289 ? 2.577 8.907 14.961 1.00 91.19 289 GLY A CA 1
ATOM 2178 C C . GLY A 1 289 ? 2.275 10.127 14.097 1.00 91.19 289 GLY A C 1
ATOM 2179 O O . GLY A 1 289 ? 1.119 10.328 13.731 1.00 91.19 289 GLY A O 1
ATOM 2180 N N . PRO A 1 290 ? 3.287 10.915 13.703 1.00 88.88 290 PRO A N 1
ATOM 2181 C CA . PRO A 1 290 ? 3.086 12.194 13.032 1.00 88.88 290 PRO A CA 1
ATOM 2182 C C . PRO A 1 290 ? 2.326 12.099 11.702 1.00 88.88 290 PRO A C 1
ATOM 2184 O O . PRO A 1 290 ? 2.297 11.073 11.004 1.00 88.88 290 PRO A O 1
ATOM 2187 N N . SER A 1 291 ? 1.677 13.198 11.315 1.00 89.31 291 SER A N 1
ATOM 2188 C CA . SER A 1 291 ? 0.958 13.299 10.040 1.00 89.31 291 SER A CA 1
ATOM 2189 C C . SER A 1 291 ? 1.891 13.091 8.842 1.00 89.31 291 SER A C 1
ATOM 2191 O O . SER A 1 291 ? 3.062 13.441 8.877 1.00 89.31 291 SER A O 1
ATOM 2193 N N . GLY A 1 292 ? 1.383 12.490 7.763 1.00 90.81 292 GLY A N 1
ATOM 2194 C CA . GLY A 1 292 ? 2.164 12.297 6.535 1.00 90.81 292 GLY A CA 1
ATOM 2195 C C . GLY A 1 292 ? 3.155 11.122 6.535 1.00 90.81 292 GLY A C 1
ATOM 2196 O O . GLY A 1 292 ? 3.931 11.024 5.589 1.00 90.81 292 GLY A O 1
ATOM 2197 N N . HIS A 1 293 ? 3.107 10.215 7.522 1.00 92.56 293 HIS A N 1
ATOM 2198 C CA . HIS A 1 293 ? 4.014 9.051 7.635 1.00 92.56 293 HIS A CA 1
ATOM 2199 C C . HIS A 1 293 ? 3.397 7.698 7.240 1.00 92.56 293 HIS A C 1
ATOM 2201 O O . HIS A 1 293 ? 3.981 6.647 7.490 1.00 92.56 293 HIS A O 1
ATOM 2207 N N . GLY A 1 294 ? 2.219 7.704 6.607 1.00 92.62 294 GLY A N 1
ATOM 2208 C CA . GLY A 1 294 ? 1.619 6.495 6.022 1.00 92.62 294 GLY A CA 1
ATOM 2209 C C . GLY A 1 294 ? 0.548 5.791 6.863 1.00 92.62 294 GLY A C 1
ATOM 2210 O O . GLY A 1 294 ? 0.096 4.727 6.455 1.00 92.62 294 GLY A O 1
ATOM 2211 N N . LYS A 1 295 ? 0.089 6.377 7.984 1.00 94.56 295 LYS A N 1
ATOM 2212 C CA . LYS A 1 295 ? -1.012 5.826 8.811 1.00 94.56 295 LYS A CA 1
ATOM 2213 C C . LYS A 1 295 ? -2.279 5.567 7.983 1.00 94.56 295 LYS A C 1
ATOM 2215 O O . LYS A 1 295 ? -2.728 4.431 7.867 1.00 94.56 295 LYS A O 1
ATOM 2220 N N . THR A 1 296 ? -2.804 6.629 7.369 1.00 93.44 296 THR A N 1
ATOM 2221 C CA . THR A 1 296 ? -4.013 6.607 6.534 1.00 93.44 296 THR A CA 1
ATOM 2222 C C . THR A 1 296 ? -3.813 5.765 5.271 1.00 93.44 296 THR A C 1
ATOM 2224 O O . THR A 1 296 ? -4.679 4.965 4.935 1.00 93.44 296 THR A O 1
ATOM 2227 N N . GLU A 1 297 ? -2.652 5.884 4.608 1.00 93.12 297 GLU A N 1
ATOM 2228 C CA . GLU A 1 297 ? -2.327 5.103 3.400 1.00 93.12 297 GLU A CA 1
ATOM 2229 C C . GLU A 1 297 ? -2.348 3.601 3.693 1.00 93.12 297 GLU A C 1
ATOM 2231 O O . GLU A 1 297 ? -2.947 2.843 2.938 1.00 93.12 297 GLU A O 1
ATOM 2236 N N . LEU A 1 298 ? -1.760 3.160 4.811 1.00 94.94 298 LEU A N 1
ATOM 2237 C CA . LEU A 1 298 ? -1.787 1.748 5.172 1.00 94.94 298 LEU A CA 1
ATOM 2238 C C . LEU A 1 298 ? -3.183 1.283 5.581 1.00 94.94 298 LEU A C 1
ATOM 2240 O O . LEU A 1 298 ? -3.632 0.237 5.120 1.00 94.94 298 LEU A O 1
ATOM 2244 N N . ALA A 1 299 ? -3.875 2.051 6.423 1.00 95.00 299 ALA A N 1
ATOM 2245 C CA . ALA A 1 299 ? -5.190 1.680 6.935 1.00 95.00 299 ALA A CA 1
ATOM 2246 C C . ALA A 1 299 ? -6.227 1.492 5.813 1.00 95.00 299 ALA A C 1
ATOM 2248 O O . ALA A 1 299 ? -6.935 0.488 5.803 1.00 95.00 299 ALA A O 1
ATOM 2249 N N . GLN A 1 300 ? -6.252 2.388 4.820 1.00 93.62 300 GLN A N 1
ATOM 2250 C CA . GLN A 1 300 ? -7.141 2.282 3.653 1.00 93.62 300 GLN A CA 1
ATOM 2251 C C . GLN A 1 300 ? -6.863 1.049 2.784 1.00 93.62 300 GLN A C 1
ATOM 2253 O O . GLN A 1 300 ? -7.733 0.591 2.047 1.00 93.62 300 GLN A O 1
ATOM 2258 N N . GLN A 1 301 ? -5.646 0.513 2.845 1.00 92.69 301 GLN A N 1
ATOM 2259 C CA . GLN A 1 301 ? -5.201 -0.584 1.986 1.00 92.69 301 GLN A CA 1
ATOM 2260 C C . GLN A 1 301 ? -5.322 -1.939 2.679 1.00 92.69 301 GLN A C 1
ATOM 2262 O O . GLN A 1 301 ? -5.262 -2.968 2.009 1.00 92.69 301 GLN A O 1
ATOM 2267 N N . MET A 1 302 ? -5.569 -1.958 3.994 1.00 94.38 302 MET A N 1
ATOM 2268 C CA . MET A 1 302 ? -5.759 -3.195 4.754 1.00 94.38 302 MET A CA 1
ATOM 2269 C C . MET A 1 302 ? -6.888 -4.065 4.194 1.00 94.38 302 MET A C 1
ATOM 2271 O O . MET A 1 302 ? -6.716 -5.277 4.133 1.00 94.38 302 MET A O 1
ATOM 2275 N N . GLY A 1 303 ? -7.977 -3.472 3.695 1.00 93.75 303 GLY A N 1
ATOM 2276 C CA . GLY A 1 303 ? -9.032 -4.206 2.988 1.00 93.75 303 GLY A CA 1
ATOM 2277 C C . GLY A 1 303 ? -8.527 -5.015 1.809 1.00 93.75 303 GLY A C 1
ATOM 2278 O O . GLY A 1 303 ? -8.719 -6.224 1.743 1.00 93.75 303 GLY A O 1
ATOM 2279 N N . LYS A 1 304 ? -7.796 -4.352 0.906 1.00 92.19 304 LYS A N 1
ATOM 2280 C CA . LYS A 1 304 ? -7.212 -4.990 -0.280 1.00 92.19 304 LYS A CA 1
ATOM 2281 C C . LYS A 1 304 ? -6.167 -6.038 0.096 1.00 92.19 304 LYS A C 1
ATOM 2283 O O . LYS A 1 304 ? -6.155 -7.120 -0.477 1.00 92.19 304 LYS A O 1
ATOM 2288 N N . LEU A 1 305 ? -5.326 -5.751 1.092 1.00 92.19 305 LEU A N 1
ATOM 2289 C CA . LEU A 1 305 ? -4.300 -6.683 1.574 1.00 92.19 305 LEU A CA 1
ATOM 2290 C C . LEU A 1 305 ? -4.900 -7.958 2.186 1.00 92.19 305 LEU A C 1
ATOM 2292 O O . LEU A 1 305 ? -4.305 -9.031 2.084 1.00 92.1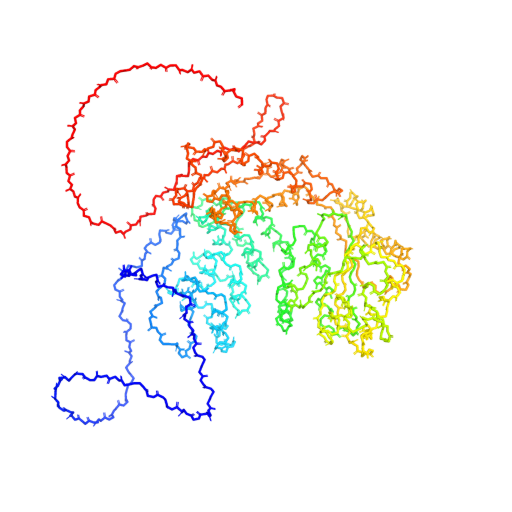9 305 LEU A O 1
ATOM 2296 N N . LEU A 1 306 ? -6.072 -7.851 2.812 1.00 92.31 306 LEU A N 1
ATOM 2297 C CA . LEU A 1 306 ? -6.802 -8.983 3.381 1.00 92.31 306 LEU A CA 1
ATOM 2298 C C . LEU A 1 306 ? -7.858 -9.555 2.424 1.00 92.31 306 LEU A C 1
ATOM 2300 O O . LEU A 1 306 ? -8.445 -10.582 2.734 1.00 92.31 306 LEU A O 1
ATOM 2304 N N . SER A 1 307 ? -8.073 -8.941 1.257 1.00 92.69 307 SER A N 1
ATOM 2305 C CA . SER A 1 307 ? -9.162 -9.286 0.330 1.00 92.69 307 SER A CA 1
ATOM 2306 C C . SER A 1 307 ? -10.539 -9.315 1.012 1.00 92.69 307 SER A C 1
ATOM 2308 O O . SER A 1 307 ? -11.325 -10.238 0.812 1.00 92.69 307 SER A O 1
ATOM 2310 N N . VAL A 1 308 ? -10.817 -8.303 1.840 1.00 94.75 308 VAL A N 1
ATOM 2311 C CA . VAL A 1 308 ? -12.087 -8.137 2.565 1.00 94.75 308 VAL A CA 1
ATOM 2312 C C . VAL A 1 308 ? -12.664 -6.740 2.372 1.00 94.75 308 VAL A C 1
ATOM 2314 O O . VAL A 1 308 ? -11.944 -5.782 2.069 1.00 94.75 308 VAL A O 1
ATOM 2317 N N . ASP A 1 309 ? -13.964 -6.616 2.624 1.00 96.69 309 ASP A N 1
ATOM 2318 C CA . ASP A 1 309 ? -14.659 -5.338 2.581 1.00 96.69 309 ASP A CA 1
ATOM 2319 C C . ASP A 1 309 ? -14.110 -4.371 3.633 1.00 96.69 309 ASP A C 1
ATOM 2321 O O . ASP A 1 309 ? -13.680 -4.753 4.728 1.00 96.69 309 ASP A O 1
ATOM 2325 N N . THR A 1 310 ? -14.081 -3.086 3.283 1.00 97.19 310 THR A N 1
ATOM 2326 C CA . THR A 1 310 ? -13.562 -2.028 4.153 1.00 97.19 310 THR A CA 1
ATOM 2327 C C . THR A 1 310 ? -14.420 -0.787 4.086 1.00 97.19 310 THR A C 1
ATOM 2329 O O . THR A 1 310 ? -14.837 -0.372 3.008 1.00 97.19 310 THR A O 1
ATOM 2332 N N . THR A 1 311 ? -14.616 -0.154 5.238 1.00 97.44 311 THR A N 1
ATOM 2333 C CA . THR A 1 311 ? -15.216 1.176 5.333 1.00 97.44 311 THR A CA 1
ATOM 2334 C C . THR A 1 311 ? -14.262 2.144 6.013 1.00 97.44 311 THR A C 1
ATOM 2336 O O . THR A 1 311 ? -13.493 1.765 6.901 1.00 97.44 311 THR A O 1
ATOM 2339 N N . VAL A 1 312 ? -14.312 3.400 5.582 1.00 96.88 312 VAL A N 1
ATOM 2340 C CA . VAL A 1 312 ? -13.520 4.494 6.141 1.00 96.88 312 VAL A CA 1
ATOM 2341 C C . VAL A 1 312 ? -14.474 5.514 6.734 1.00 96.88 312 VAL A C 1
ATOM 2343 O O . VAL A 1 312 ? -15.396 5.967 6.057 1.00 96.88 312 VAL A O 1
ATOM 2346 N N . VAL A 1 313 ? -14.236 5.878 7.987 1.00 96.19 313 VAL A N 1
ATOM 2347 C CA . VAL A 1 313 ? -14.999 6.879 8.725 1.00 96.19 313 VAL A CA 1
ATOM 2348 C C . VAL A 1 313 ? -14.036 7.964 9.182 1.00 96.19 313 VAL A C 1
ATOM 2350 O O . VAL A 1 313 ? -13.101 7.689 9.929 1.00 96.19 313 VAL A O 1
ATOM 2353 N N . ASP A 1 314 ? -14.288 9.200 8.764 1.00 95.50 314 ASP A N 1
ATOM 2354 C CA . ASP A 1 314 ? -13.604 10.375 9.298 1.00 95.50 314 ASP A CA 1
ATOM 2355 C C . ASP A 1 314 ? -14.261 10.779 10.628 1.00 95.50 314 ASP A C 1
ATOM 2357 O O . ASP A 1 314 ? -15.354 11.354 10.654 1.00 95.50 314 ASP A O 1
ATOM 2361 N N . CYS A 1 315 ? -13.612 10.464 11.753 1.00 93.62 315 CYS A N 1
ATOM 2362 C CA . CYS A 1 315 ? -14.151 10.755 13.080 1.00 93.62 315 CYS A CA 1
ATOM 2363 C C . CYS A 1 315 ? -14.223 12.253 13.393 1.00 93.62 315 CYS A C 1
ATOM 2365 O O . CYS A 1 315 ? -14.938 12.631 14.319 1.00 93.62 315 CYS A O 1
ATOM 2367 N N . ALA A 1 316 ? -13.536 13.117 12.644 1.00 91.56 316 ALA A N 1
ATOM 2368 C CA . ALA A 1 316 ? -13.625 14.560 12.838 1.00 91.56 316 ALA A CA 1
ATOM 2369 C C . ALA A 1 316 ? -14.953 15.143 12.342 1.00 91.56 316 ALA A C 1
ATOM 2371 O O . ALA A 1 316 ? -15.391 16.189 12.829 1.00 91.56 316 ALA A O 1
ATOM 2372 N N . GLN A 1 317 ? -15.597 14.468 11.386 1.00 92.50 317 GLN A N 1
ATOM 2373 C CA . GLN A 1 317 ? -16.902 14.858 10.851 1.00 92.50 317 GLN A CA 1
ATOM 2374 C C . GLN A 1 317 ? -18.065 14.325 11.696 1.00 92.50 317 GLN A C 1
ATOM 2376 O O . GLN A 1 317 ? -19.161 14.881 11.644 1.00 92.50 317 GLN A O 1
ATOM 2381 N N . MET A 1 318 ? -17.823 13.295 12.512 1.00 92.44 318 MET A N 1
ATOM 2382 C CA . MET A 1 318 ? -18.837 12.647 13.344 1.00 92.44 318 MET A CA 1
ATOM 2383 C C . MET A 1 318 ? -18.906 13.316 14.720 1.00 92.44 318 MET A C 1
ATOM 2385 O O . MET A 1 318 ? -17.979 13.202 15.525 1.00 92.44 318 MET A O 1
ATOM 2389 N N . LYS A 1 319 ? -20.008 14.010 15.025 1.00 88.81 319 LYS A N 1
ATOM 2390 C CA . LYS A 1 319 ? -20.180 14.703 16.315 1.00 88.81 319 LYS A CA 1
ATOM 2391 C C . LYS A 1 319 ? -20.976 13.861 17.304 1.00 88.81 319 LYS A C 1
ATOM 2393 O O . LYS A 1 319 ? -20.600 13.786 18.479 1.00 88.81 319 LYS A O 1
ATOM 2398 N N . HIS A 1 320 ? -22.022 13.208 16.812 1.00 91.19 320 HIS A N 1
ATOM 2399 C CA . HIS A 1 320 ? -22.973 12.420 17.589 1.00 91.19 320 HIS A CA 1
ATOM 2400 C C . HIS A 1 320 ? -22.937 10.939 17.210 1.00 91.19 320 HIS A C 1
ATOM 2402 O O . HIS A 1 320 ? -22.508 10.562 16.118 1.00 91.19 320 HIS A O 1
ATOM 2408 N N . ASP A 1 321 ? -23.425 10.074 18.102 1.00 89.38 321 ASP A N 1
ATOM 2409 C CA . ASP A 1 321 ? -23.548 8.642 17.802 1.00 89.38 321 ASP A CA 1
ATOM 2410 C C . ASP A 1 321 ? -24.519 8.365 16.641 1.00 89.38 321 ASP A C 1
ATOM 2412 O O . ASP A 1 321 ? -24.374 7.359 15.946 1.00 89.38 321 ASP A O 1
ATOM 2416 N N . THR A 1 322 ? -25.490 9.252 16.416 1.00 90.88 322 THR A N 1
ATOM 2417 C CA . THR A 1 322 ? -26.432 9.206 15.295 1.00 90.88 322 THR A CA 1
ATOM 2418 C C . THR A 1 322 ? -25.769 9.493 13.959 1.00 90.88 322 THR A C 1
ATOM 2420 O O . THR A 1 322 ? -26.210 8.937 12.961 1.00 90.88 322 THR A O 1
ATOM 2423 N N . ASP A 1 323 ? -24.701 10.294 13.924 1.00 91.06 323 ASP A N 1
ATOM 2424 C CA . ASP A 1 323 ? -23.937 10.521 12.690 1.00 91.06 323 ASP A CA 1
ATOM 2425 C C . ASP A 1 323 ? -23.206 9.230 12.296 1.00 91.06 323 ASP A C 1
ATOM 2427 O O . ASP A 1 323 ? -23.166 8.835 11.132 1.00 91.06 323 ASP A O 1
ATOM 2431 N N . LEU A 1 324 ? -22.682 8.524 13.304 1.00 90.44 324 LEU A N 1
ATOM 2432 C CA . LEU A 1 324 ? -21.906 7.311 13.103 1.00 90.44 324 LEU A CA 1
ATOM 2433 C C . LEU A 1 324 ? -22.777 6.091 12.793 1.00 90.44 324 LEU A C 1
ATOM 2435 O O . LEU A 1 324 ? -22.463 5.343 11.873 1.00 90.44 324 LEU A O 1
ATOM 2439 N N . PHE A 1 325 ? -23.858 5.870 13.542 1.00 91.75 325 PHE A N 1
ATOM 2440 C CA . PHE A 1 325 ? -24.682 4.653 13.474 1.00 91.75 325 PHE A CA 1
ATOM 2441 C C . PHE A 1 325 ? -26.107 4.882 12.944 1.00 91.75 325 PHE A C 1
ATOM 2443 O O . PHE A 1 325 ? -26.872 3.930 12.811 1.00 91.75 325 PHE A O 1
ATOM 2450 N N . GLY A 1 326 ? -26.489 6.125 12.666 1.00 91.56 326 GLY A N 1
ATOM 2451 C CA . GLY A 1 326 ? -27.840 6.471 12.240 1.00 91.56 326 GLY A CA 1
ATOM 2452 C C . GLY A 1 326 ? -28.808 6.673 13.407 1.00 91.56 326 GLY A C 1
ATOM 2453 O O . GLY A 1 326 ? -28.494 6.446 14.590 1.00 91.56 326 GLY A O 1
ATOM 2454 N N . ALA A 1 327 ? -30.013 7.122 13.057 1.00 90.44 327 ALA A N 1
ATOM 2455 C CA . ALA A 1 327 ? -31.123 7.254 13.991 1.00 90.44 327 ALA A CA 1
ATOM 2456 C C . ALA A 1 327 ? -31.570 5.874 14.502 1.00 90.44 327 ALA A C 1
ATOM 2458 O O . ALA A 1 327 ? -31.493 4.873 13.794 1.00 90.44 327 ALA A O 1
ATOM 2459 N N . ARG A 1 328 ? -32.044 5.813 15.749 1.00 86.75 328 ARG A N 1
ATOM 2460 C CA . ARG A 1 328 ? -32.550 4.567 16.346 1.00 86.75 328 ARG A CA 1
ATOM 2461 C C . ARG A 1 328 ? -33.928 4.211 15.778 1.00 86.75 328 ARG A C 1
ATOM 2463 O O . ARG A 1 328 ? -34.704 5.108 15.458 1.00 86.75 328 ARG A O 1
ATOM 2470 N N . ASN A 1 329 ? -34.255 2.921 15.728 1.00 83.94 329 ASN A N 1
ATOM 2471 C CA . ASN A 1 329 ? -35.575 2.424 15.337 1.00 83.94 329 ASN A CA 1
ATOM 2472 C C . ASN A 1 329 ? -36.695 3.156 16.104 1.00 83.94 329 ASN A C 1
ATOM 2474 O O . ASN A 1 329 ? -36.603 3.353 17.318 1.00 83.94 329 ASN A O 1
ATOM 2478 N N . GLY A 1 330 ? -37.736 3.575 15.384 1.00 82.62 330 GLY A N 1
ATOM 2479 C CA . GLY A 1 330 ? -38.846 4.376 15.908 1.00 82.62 330 GLY A CA 1
ATOM 2480 C C . GLY A 1 330 ? -38.683 5.892 15.739 1.00 82.62 330 GLY A C 1
ATOM 2481 O O . GLY A 1 330 ? -39.636 6.625 15.994 1.00 82.62 330 GLY A O 1
ATOM 2482 N N . TYR A 1 331 ? -37.523 6.370 15.271 1.00 85.19 331 TYR A N 1
ATOM 2483 C CA . TYR A 1 331 ? -37.309 7.767 14.873 1.00 85.19 331 TYR A CA 1
ATOM 2484 C C . TYR A 1 331 ? -37.396 7.939 13.348 1.00 85.19 331 TYR A C 1
ATOM 2486 O O . TYR A 1 331 ? -37.250 6.984 12.581 1.00 85.19 331 TYR A O 1
ATOM 2494 N N . GLN A 1 332 ? -37.637 9.172 12.894 1.00 81.88 332 GLN A N 1
ATOM 2495 C CA . GLN A 1 332 ? -37.712 9.495 11.467 1.00 81.88 332 GLN A CA 1
ATOM 2496 C C . GLN A 1 332 ? -36.376 9.183 10.768 1.00 81.88 332 GLN A C 1
ATOM 2498 O O . GLN A 1 332 ? -35.320 9.516 11.304 1.00 81.88 332 GLN A O 1
ATOM 2503 N N . ARG A 1 333 ? -36.432 8.575 9.573 1.00 81.19 333 ARG A N 1
ATOM 2504 C CA . ARG A 1 333 ? -35.262 8.157 8.766 1.00 81.19 333 ARG A CA 1
ATOM 2505 C C . ARG A 1 333 ? -34.384 7.088 9.428 1.00 81.19 333 ARG A C 1
ATOM 2507 O O . ARG A 1 333 ? -33.222 6.921 9.067 1.00 81.19 333 ARG A O 1
ATOM 2514 N N . SER A 1 334 ? -34.919 6.366 10.414 1.00 83.25 334 SER A N 1
ATOM 2515 C CA . SER A 1 334 ? -34.203 5.247 11.039 1.00 83.25 334 SER A CA 1
ATOM 2516 C C . SER A 1 334 ? -33.993 4.071 10.092 1.00 83.25 334 SER A C 1
ATOM 2518 O O . SER A 1 334 ? -33.080 3.294 10.315 1.00 83.25 334 SER A O 1
ATOM 2520 N N . ASP A 1 335 ? -34.769 3.968 9.017 1.00 86.62 335 ASP A N 1
ATOM 2521 C CA . ASP A 1 335 ? -34.637 2.980 7.948 1.00 86.62 335 ASP A CA 1
ATOM 2522 C C . ASP A 1 335 ? -33.420 3.215 7.033 1.00 86.62 335 ASP A C 1
ATOM 2524 O O . ASP A 1 335 ? -32.882 2.254 6.483 1.00 86.62 335 ASP A O 1
ATOM 2528 N N . GLU A 1 336 ? -32.930 4.455 6.917 1.00 89.12 336 GLU A N 1
ATOM 2529 C CA . GLU A 1 336 ? -31.755 4.797 6.096 1.00 89.12 336 GLU A CA 1
ATOM 2530 C C . GLU A 1 336 ? -30.436 4.277 6.713 1.00 89.12 336 GLU A C 1
ATOM 2532 O O . GLU A 1 336 ? -29.499 3.901 5.999 1.00 89.12 336 GLU A O 1
ATOM 2537 N N . GLY A 1 337 ? -30.368 4.216 8.048 1.00 89.50 337 GLY A N 1
ATOM 2538 C CA . GLY A 1 337 ? -29.157 3.866 8.792 1.00 89.50 337 GLY A CA 1
ATOM 2539 C C . GLY A 1 337 ? -28.034 4.894 8.619 1.00 89.50 337 GLY A C 1
ATOM 2540 O O . GLY A 1 337 ? -28.268 6.098 8.549 1.00 89.50 337 GLY A O 1
ATOM 2541 N N . SER A 1 338 ? -26.794 4.417 8.583 1.00 93.12 338 SER A N 1
ATOM 2542 C CA . SER A 1 338 ? -25.594 5.221 8.325 1.00 93.12 338 SER A CA 1
ATOM 2543 C C . SER A 1 338 ? -24.534 4.369 7.633 1.00 93.12 338 SER A C 1
ATOM 2545 O O . SER A 1 338 ? -24.662 3.146 7.570 1.00 93.12 338 SER A O 1
ATOM 2547 N N . GLN A 1 339 ? -23.447 4.994 7.173 1.00 93.38 339 GLN A N 1
ATOM 2548 C CA . GLN A 1 339 ? -22.348 4.279 6.522 1.00 93.38 339 GLN A CA 1
ATOM 2549 C C . GLN A 1 339 ? -21.796 3.137 7.390 1.00 93.38 339 GLN A C 1
ATOM 2551 O O . GLN A 1 339 ? -21.664 2.019 6.899 1.00 93.38 339 GLN A O 1
ATOM 2556 N N . LEU A 1 340 ? -21.498 3.385 8.674 1.00 95.94 340 LEU A N 1
ATOM 2557 C CA . LEU A 1 340 ? -20.962 2.333 9.542 1.00 95.94 340 LEU A CA 1
ATOM 2558 C C . LEU A 1 340 ? -22.035 1.304 9.922 1.00 95.94 340 LEU A C 1
ATOM 2560 O O . LEU A 1 340 ? -21.743 0.114 9.899 1.00 95.94 340 LEU A O 1
ATOM 2564 N N . ASN A 1 341 ? -23.267 1.725 10.234 1.00 95.62 341 ASN A N 1
ATOM 2565 C CA . ASN A 1 341 ? -24.350 0.789 10.565 1.00 95.62 341 ASN A CA 1
ATOM 2566 C C . ASN A 1 341 ? -24.617 -0.190 9.417 1.00 95.62 341 ASN A C 1
ATOM 2568 O O . ASN A 1 341 ? -24.660 -1.399 9.632 1.00 95.62 341 ASN A O 1
ATOM 2572 N N . ASN A 1 342 ? -24.755 0.336 8.199 1.00 95.88 342 ASN A N 1
ATOM 2573 C CA . ASN A 1 342 ? -25.081 -0.459 7.020 1.00 95.88 342 ASN A CA 1
ATOM 2574 C C . ASN A 1 342 ? -23.922 -1.399 6.675 1.00 95.88 342 ASN A C 1
ATOM 2576 O O . ASN A 1 342 ? -24.150 -2.588 6.477 1.00 95.88 342 ASN A O 1
ATOM 2580 N N . PHE A 1 343 ? -22.683 -0.901 6.736 1.00 97.50 343 PHE A N 1
ATOM 2581 C CA . PHE A 1 343 ? -21.493 -1.718 6.518 1.00 97.50 343 PHE A CA 1
ATOM 2582 C C . PHE A 1 343 ? -21.376 -2.879 7.512 1.00 97.50 343 PHE A C 1
ATOM 2584 O O . PHE A 1 343 ? -21.103 -4.006 7.102 1.00 97.50 343 PHE A O 1
ATOM 2591 N N . LEU A 1 344 ? -21.581 -2.628 8.812 1.00 96.94 344 LEU A N 1
ATOM 2592 C CA . LEU A 1 344 ? -21.525 -3.687 9.823 1.00 96.94 344 LEU A CA 1
ATOM 2593 C C . LEU A 1 344 ? -22.622 -4.731 9.585 1.00 96.94 344 LEU A C 1
ATOM 2595 O O . LEU A 1 344 ? -22.339 -5.922 9.635 1.00 96.94 344 LEU A O 1
ATOM 2599 N N . ALA A 1 345 ? -23.847 -4.297 9.275 1.00 96.00 345 ALA A N 1
ATOM 2600 C CA . ALA A 1 345 ? -24.960 -5.202 8.995 1.00 96.00 345 ALA A CA 1
ATOM 2601 C C . ALA A 1 345 ? -24.739 -6.063 7.733 1.00 96.00 345 ALA A C 1
ATOM 2603 O O . ALA A 1 345 ? -25.070 -7.245 7.729 1.00 96.00 345 ALA A O 1
ATOM 2604 N N . GLU A 1 346 ? -24.151 -5.507 6.669 1.00 96.50 346 GLU A N 1
ATOM 2605 C CA . GLU A 1 346 ? -23.809 -6.244 5.437 1.00 96.50 346 GLU A CA 1
ATOM 2606 C C . GLU A 1 346 ? -22.690 -7.286 5.648 1.00 96.50 346 GLU A C 1
ATOM 2608 O O . GLU A 1 346 ? -22.625 -8.314 4.955 1.00 96.50 346 GLU A O 1
ATOM 2613 N N . ASN A 1 347 ? -21.830 -7.037 6.639 1.00 96.31 347 ASN A N 1
ATOM 2614 C CA . ASN A 1 347 ? -20.667 -7.851 6.986 1.00 96.31 347 ASN A CA 1
ATOM 2615 C C . ASN A 1 347 ? -20.874 -8.754 8.213 1.00 96.31 347 ASN A C 1
ATOM 2617 O O . ASN A 1 347 ? -19.896 -9.218 8.801 1.00 96.31 347 ASN A O 1
ATOM 2621 N N . ASP A 1 348 ? -22.125 -9.053 8.570 1.00 96.00 348 ASP A N 1
ATOM 2622 C CA . ASP A 1 348 ? -22.477 -9.932 9.691 1.00 96.00 348 ASP A CA 1
ATOM 2623 C C . ASP A 1 348 ? -21.733 -11.285 9.639 1.00 96.00 348 ASP A C 1
ATOM 2625 O O . ASP A 1 348 ? -21.840 -12.047 8.671 1.00 96.00 348 ASP A O 1
ATOM 2629 N N . GLY A 1 349 ? -20.923 -11.569 10.667 1.00 92.12 349 GLY A N 1
ATOM 2630 C CA . GLY A 1 349 ? -20.145 -12.806 10.817 1.00 92.12 349 GLY A CA 1
ATOM 2631 C C . GLY A 1 349 ? -18.955 -12.965 9.855 1.00 92.12 349 GLY A C 1
ATOM 2632 O O . GLY A 1 349 ? -18.280 -14.012 9.867 1.00 92.12 349 GLY A O 1
ATOM 2633 N N . LYS A 1 350 ? -18.674 -11.951 9.024 1.00 93.31 350 LYS A N 1
ATOM 2634 C CA . LYS A 1 350 ? -17.596 -11.936 8.023 1.00 93.31 350 LYS A CA 1
ATOM 2635 C C . LYS A 1 350 ? -16.403 -11.112 8.501 1.00 93.31 350 LYS A C 1
ATOM 2637 O O . LYS A 1 350 ? -16.530 -10.172 9.281 1.00 93.31 350 LYS A O 1
ATOM 2642 N N . CYS A 1 351 ? -15.216 -11.466 8.010 1.00 93.25 351 CYS A N 1
ATOM 2643 C CA . CYS A 1 351 ? -14.041 -10.629 8.221 1.00 93.25 351 CYS A CA 1
ATOM 2644 C C . CYS A 1 351 ? -14.182 -9.350 7.390 1.00 93.25 351 CYS A C 1
ATOM 2646 O O . CYS A 1 351 ? -14.494 -9.417 6.205 1.00 93.25 351 CYS A O 1
ATOM 2648 N N . SER A 1 352 ? -13.976 -8.205 8.029 1.00 95.81 352 SER A N 1
ATOM 2649 C CA . SER A 1 352 ? -14.095 -6.874 7.433 1.00 95.81 352 SER A CA 1
ATOM 2650 C C . SER A 1 352 ? -13.154 -5.908 8.149 1.00 95.81 352 SER A C 1
ATOM 2652 O O . SER A 1 352 ? -12.734 -6.174 9.279 1.00 95.81 352 SER A O 1
ATOM 2654 N N . VAL A 1 353 ? -12.811 -4.788 7.513 1.00 97.75 353 VAL A N 1
ATOM 2655 C CA . VAL A 1 353 ? -11.991 -3.733 8.128 1.00 97.75 353 VAL A CA 1
ATOM 2656 C C . VAL A 1 353 ? -12.819 -2.467 8.323 1.00 97.75 353 VAL A C 1
ATOM 2658 O O . VAL A 1 353 ? -13.446 -1.962 7.395 1.00 97.75 353 VAL A O 1
ATOM 2661 N N . VAL A 1 354 ? -12.778 -1.906 9.528 1.00 98.19 354 VAL A N 1
ATOM 2662 C CA . VAL A 1 354 ? -13.308 -0.571 9.816 1.00 98.19 354 VAL A CA 1
ATOM 2663 C C . VAL A 1 354 ? -12.144 0.347 10.145 1.00 98.19 354 VAL A C 1
ATOM 2665 O O . VAL A 1 354 ? -11.460 0.167 11.154 1.00 98.19 354 VAL A O 1
ATOM 2668 N N . PHE A 1 355 ? -11.925 1.346 9.296 1.00 98.31 355 PHE A N 1
ATOM 2669 C CA . PHE A 1 355 ? -10.918 2.370 9.515 1.00 98.31 355 PHE A CA 1
ATOM 2670 C C . PHE A 1 355 ? -11.562 3.652 10.060 1.00 98.31 355 PHE A C 1
ATOM 2672 O O . PHE A 1 355 ? -12.353 4.296 9.377 1.00 98.31 355 PHE A O 1
ATOM 2679 N N . LEU A 1 356 ? -11.208 4.013 11.294 1.00 97.56 356 LEU A N 1
ATOM 2680 C CA . LEU A 1 356 ? -11.580 5.255 11.967 1.00 97.56 356 LEU A CA 1
ATOM 2681 C C . LEU A 1 356 ? -10.404 6.245 11.880 1.00 97.56 356 LEU A C 1
ATOM 2683 O O . LEU A 1 356 ? -9.412 6.096 12.602 1.00 97.56 356 LEU A O 1
ATOM 2687 N N . ASP A 1 357 ? -10.490 7.220 10.973 1.00 96.31 357 ASP A N 1
ATOM 2688 C CA . ASP A 1 357 ? -9.466 8.256 10.777 1.00 96.31 357 ASP A CA 1
ATOM 2689 C C . ASP A 1 357 ? -9.688 9.455 11.712 1.00 96.31 357 ASP A C 1
ATOM 2691 O O . ASP A 1 357 ? -10.809 9.726 12.140 1.00 96.31 357 ASP A O 1
ATOM 2695 N N . GLU A 1 358 ? -8.613 10.171 12.042 1.00 94.12 358 GLU A N 1
ATOM 2696 C CA . GLU A 1 358 ? -8.603 11.302 12.988 1.00 94.12 358 GLU A CA 1
ATOM 2697 C C . GLU A 1 358 ? -9.263 11.000 14.355 1.00 94.12 358 GLU A C 1
ATOM 2699 O O . GLU A 1 358 ? -9.948 11.834 14.957 1.00 94.12 358 GLU A O 1
ATOM 2704 N N . PHE A 1 359 ? -9.031 9.799 14.890 1.00 95.94 359 PHE A N 1
ATOM 2705 C CA . PHE A 1 359 ? -9.721 9.280 16.072 1.00 95.94 359 PHE A CA 1
ATOM 2706 C C . PHE A 1 359 ? -9.513 10.120 17.353 1.00 95.94 359 PHE A C 1
ATOM 2708 O O . PHE A 1 359 ? -10.358 10.101 18.250 1.00 95.94 359 PHE A O 1
ATOM 2715 N N . ASP A 1 360 ? -8.446 10.922 17.462 1.00 93.31 360 ASP A N 1
ATOM 2716 C CA . ASP A 1 360 ? -8.245 11.868 18.577 1.00 93.31 360 ASP A CA 1
ATOM 2717 C C . ASP A 1 360 ? -9.272 13.009 18.636 1.00 93.31 360 ASP A C 1
ATOM 2719 O O . ASP A 1 360 ? -9.419 13.648 19.690 1.00 93.31 360 ASP A O 1
ATOM 2723 N N . LYS A 1 361 ? -10.000 13.254 17.543 1.00 93.50 361 LYS A N 1
ATOM 2724 C CA . LYS A 1 361 ? -11.059 14.268 17.465 1.00 93.50 361 LYS A CA 1
ATOM 2725 C C . LYS A 1 361 ? -12.438 13.730 17.870 1.00 93.50 361 LYS A C 1
ATOM 2727 O O . LYS A 1 361 ? -13.373 14.514 18.009 1.00 93.50 361 LYS A O 1
ATOM 2732 N N . THR A 1 362 ? -12.548 12.428 18.135 1.00 93.12 362 THR A N 1
ATOM 2733 C CA . THR A 1 362 ? -13.803 11.743 18.479 1.00 93.12 362 THR A CA 1
ATOM 2734 C C . THR A 1 362 ? -14.446 12.274 19.767 1.00 93.12 362 THR A C 1
ATOM 2736 O O . THR A 1 362 ? -13.772 12.507 20.777 1.00 93.12 362 THR A O 1
ATOM 2739 N N . SER A 1 363 ? -15.777 12.413 19.760 1.00 92.56 363 SER A N 1
ATOM 2740 C CA . SER A 1 363 ? -16.563 12.807 20.935 1.00 92.56 363 SER A CA 1
ATOM 2741 C C . SER A 1 363 ? -16.717 11.661 21.952 1.00 92.56 363 SER A C 1
ATOM 2743 O O . SER A 1 363 ? -16.648 10.476 21.621 1.00 92.56 363 SER A O 1
ATOM 2745 N N . LYS A 1 364 ? -16.970 11.994 23.227 1.00 92.19 364 LYS A N 1
ATOM 2746 C CA . LYS A 1 364 ? -17.193 10.984 24.284 1.00 92.19 364 LYS A CA 1
ATOM 2747 C C . LYS A 1 364 ? -18.399 10.079 24.005 1.00 92.19 364 LYS A C 1
ATOM 2749 O O . LYS A 1 364 ? -18.403 8.922 24.415 1.00 92.19 364 LYS A O 1
ATOM 2754 N N . GLU A 1 365 ? -19.409 10.612 23.326 1.00 92.06 365 GLU A N 1
ATOM 2755 C CA . GLU A 1 365 ? -20.631 9.896 22.955 1.00 92.06 365 GLU A CA 1
ATOM 2756 C C . GLU A 1 365 ? -20.341 8.766 21.952 1.00 92.06 365 GLU A C 1
ATOM 2758 O O . GLU A 1 365 ? -20.774 7.624 22.138 1.00 92.06 365 GLU A O 1
ATOM 2763 N N . ILE A 1 366 ? -19.514 9.053 20.944 1.00 92.94 366 ILE A N 1
ATOM 2764 C CA . ILE A 1 366 ? -19.058 8.057 19.972 1.00 92.94 366 ILE A CA 1
ATOM 2765 C C . ILE A 1 366 ? -18.170 7.005 20.646 1.00 92.94 366 ILE A C 1
ATOM 2767 O O . ILE A 1 366 ? -18.384 5.811 20.441 1.00 92.94 366 ILE A O 1
ATOM 2771 N N . LEU A 1 367 ? -17.227 7.423 21.504 1.00 93.19 367 LEU A N 1
ATOM 2772 C CA . LEU A 1 367 ? -16.374 6.493 22.257 1.00 93.19 367 LEU A CA 1
ATOM 2773 C C . LEU A 1 367 ? -17.202 5.479 23.054 1.00 93.19 367 LEU A C 1
ATOM 2775 O O . LEU A 1 367 ? -16.907 4.287 23.020 1.00 93.19 367 LEU A O 1
ATOM 2779 N N . HIS A 1 368 ? -18.257 5.936 23.736 1.00 91.81 368 HIS A N 1
ATOM 2780 C CA . HIS A 1 368 ? -19.141 5.053 24.495 1.00 91.81 368 HIS A CA 1
ATOM 2781 C C . HIS A 1 368 ? -19.856 4.053 23.577 1.00 91.81 368 HIS A C 1
ATOM 2783 O O . HIS A 1 368 ? -19.907 2.863 23.882 1.00 91.81 368 HIS A O 1
ATOM 2789 N N . SER A 1 369 ? -20.339 4.510 22.423 1.00 91.50 369 SER A N 1
ATOM 2790 C CA . SER A 1 369 ? -21.015 3.646 21.449 1.00 91.50 369 SER A CA 1
ATOM 2791 C C . SER A 1 369 ? -20.089 2.569 20.866 1.00 91.50 369 SER A C 1
ATOM 2793 O O . SER A 1 369 ? -20.533 1.457 20.590 1.00 91.50 369 SER A O 1
ATOM 2795 N N . LEU A 1 370 ? -18.792 2.862 20.738 1.00 94.88 370 LEU A N 1
ATOM 2796 C CA . LEU A 1 370 ? -17.793 1.916 20.237 1.00 94.88 370 LEU A CA 1
ATOM 2797 C C . LEU A 1 370 ? -17.337 0.877 21.279 1.00 94.88 370 LEU A C 1
ATOM 2799 O O . LEU A 1 370 ? -16.807 -0.164 20.899 1.00 94.88 370 LEU A O 1
ATOM 2803 N N . LEU A 1 371 ? -17.552 1.099 22.584 1.00 92.50 371 LEU A N 1
ATOM 2804 C CA . LEU A 1 371 ? -17.076 0.183 23.636 1.00 92.50 371 LEU A CA 1
ATOM 2805 C C . LEU A 1 371 ? -17.611 -1.243 23.483 1.00 92.50 371 LEU A C 1
ATOM 2807 O O . LEU A 1 371 ? -16.871 -2.206 23.690 1.00 92.50 371 LEU A O 1
ATOM 2811 N N . LEU A 1 372 ? -18.900 -1.379 23.158 1.00 87.69 372 LEU A N 1
ATOM 2812 C CA . LEU A 1 372 ? -19.533 -2.689 23.042 1.00 87.69 372 LEU A CA 1
ATOM 2813 C C . LEU A 1 372 ? -19.064 -3.416 21.781 1.00 87.69 372 LEU A C 1
ATOM 2815 O O . LEU A 1 372 ? -18.716 -4.598 21.863 1.00 87.69 372 LEU A O 1
ATOM 2819 N N . VAL A 1 373 ? -19.017 -2.700 20.651 1.00 93.75 373 VAL A N 1
ATOM 2820 C CA . VAL A 1 373 ? -18.685 -3.295 19.354 1.00 93.75 373 VAL A CA 1
ATOM 2821 C C . VAL A 1 373 ? -17.210 -3.665 19.265 1.00 93.75 373 VAL A C 1
ATOM 2823 O O . VAL A 1 373 ? -16.918 -4.761 18.817 1.00 93.75 373 VAL A O 1
ATOM 2826 N N . CYS A 1 374 ? -16.299 -2.833 19.784 1.00 94.25 374 CYS A N 1
ATOM 2827 C CA . CYS A 1 374 ? -14.861 -3.116 19.834 1.00 94.25 374 CYS A CA 1
ATOM 2828 C C . CYS A 1 374 ? -14.471 -4.087 20.962 1.00 94.25 374 CYS A C 1
ATOM 2830 O O . CYS A 1 374 ? -13.328 -4.522 21.028 1.00 94.25 374 CYS A O 1
ATOM 2832 N N . GLY A 1 375 ? -15.386 -4.378 21.892 1.00 89.69 375 GLY A N 1
ATOM 2833 C CA . GLY A 1 375 ? -15.147 -5.291 23.007 1.00 89.69 375 GLY A CA 1
ATOM 2834 C C . GLY A 1 375 ? -15.737 -6.674 22.773 1.00 89.69 375 GLY A C 1
ATOM 2835 O O . GLY A 1 375 ? -15.015 -7.643 22.607 1.00 89.69 375 GLY A O 1
ATOM 2836 N N . SER A 1 376 ? -17.066 -6.763 22.786 1.00 87.88 376 SER A N 1
ATOM 2837 C CA . SER A 1 376 ? -17.786 -8.038 22.655 1.00 87.88 376 SER A CA 1
ATOM 2838 C C . SER A 1 376 ? -17.955 -8.508 21.211 1.00 87.88 376 SER A C 1
ATOM 2840 O O . SER A 1 376 ? -18.408 -9.627 20.993 1.00 87.88 376 SER A O 1
ATOM 2842 N N . GLY A 1 377 ? -17.681 -7.637 20.233 1.00 91.81 377 GLY A N 1
ATOM 2843 C CA . GLY A 1 377 ? -17.990 -7.904 18.832 1.00 91.81 377 GLY A CA 1
ATOM 2844 C C . GLY A 1 377 ? -19.485 -7.988 18.538 1.00 91.81 377 GLY A C 1
ATOM 2845 O O . GLY A 1 377 ? -19.851 -8.428 17.464 1.00 91.81 377 GLY A O 1
ATOM 2846 N N . ALA A 1 378 ? -20.372 -7.593 19.455 1.00 91.88 378 ALA A N 1
ATOM 2847 C CA . ALA A 1 378 ? -21.807 -7.566 19.202 1.00 91.88 378 ALA A CA 1
ATOM 2848 C C . ALA A 1 378 ? -22.282 -6.137 18.925 1.00 91.88 378 ALA A C 1
ATOM 2850 O O . ALA A 1 378 ? -22.004 -5.212 19.694 1.00 91.88 378 ALA A O 1
ATOM 2851 N N . TYR A 1 379 ? -23.051 -5.979 17.855 1.00 93.62 379 TYR A N 1
ATOM 2852 C CA . TYR A 1 379 ? -23.759 -4.753 17.514 1.00 93.62 379 TYR A CA 1
ATOM 2853 C C . TYR A 1 379 ? -25.250 -5.048 17.329 1.00 93.62 379 TYR A C 1
ATOM 2855 O O . TYR A 1 379 ? -25.626 -6.169 17.002 1.00 93.62 379 TYR A O 1
ATOM 2863 N N . TYR A 1 380 ? -26.110 -4.063 17.566 1.00 93.19 380 TYR A N 1
ATOM 2864 C CA . TYR A 1 380 ? -27.525 -4.147 17.209 1.00 93.19 380 TYR A CA 1
ATOM 2865 C C . TYR A 1 380 ? -27.786 -3.080 16.154 1.00 93.19 380 TYR A C 1
ATOM 2867 O O . TYR A 1 380 ? -27.607 -1.894 16.439 1.00 93.19 380 TYR A O 1
ATOM 2875 N N . ASP A 1 381 ? -28.170 -3.513 14.952 1.00 93.75 381 ASP A N 1
ATOM 2876 C CA . ASP A 1 381 ? -28.480 -2.628 13.828 1.00 93.75 381 ASP A CA 1
ATOM 2877 C C . ASP A 1 381 ? -29.567 -1.639 14.255 1.00 93.75 381 ASP A C 1
ATOM 2879 O O . ASP A 1 381 ? -30.643 -2.024 14.720 1.00 93.75 381 ASP A O 1
ATOM 2883 N N . ARG A 1 382 ? -29.281 -0.340 14.134 1.00 92.56 382 ARG A N 1
ATOM 2884 C CA . ARG A 1 382 ? -30.192 0.706 14.607 1.00 92.56 382 ARG A CA 1
ATOM 2885 C C . ARG A 1 382 ? -31.475 0.795 13.794 1.00 92.56 382 ARG A C 1
ATOM 2887 O O . ARG A 1 382 ? -32.453 1.310 14.332 1.00 92.56 382 ARG A O 1
ATOM 2894 N N . ARG A 1 383 ? -31.503 0.267 12.567 1.00 92.69 383 ARG A N 1
ATOM 2895 C CA . ARG A 1 383 ? -32.668 0.313 11.671 1.00 92.69 383 ARG A CA 1
ATOM 2896 C C . ARG A 1 383 ? -33.779 -0.630 12.123 1.00 92.69 383 ARG A C 1
ATOM 2898 O O . ARG A 1 383 ? -34.951 -0.274 12.115 1.00 92.69 383 ARG A O 1
ATOM 2905 N N . ASN A 1 384 ? -33.412 -1.841 12.536 1.00 91.25 384 ASN A N 1
ATOM 2906 C CA . ASN A 1 384 ? -34.348 -2.951 12.763 1.00 91.25 384 ASN A CA 1
ATOM 2907 C C . ASN A 1 384 ? -34.121 -3.694 14.098 1.00 91.25 384 ASN A C 1
ATOM 2909 O O . ASN A 1 384 ? -34.883 -4.600 14.429 1.00 91.25 384 ASN A O 1
ATOM 2913 N N . ASN A 1 385 ? -33.111 -3.298 14.879 1.00 92.12 385 ASN A N 1
ATOM 2914 C CA . ASN A 1 385 ? -32.701 -3.915 16.140 1.00 92.12 385 ASN A CA 1
ATOM 2915 C C . ASN A 1 385 ? -32.249 -5.386 16.017 1.00 92.12 385 ASN A C 1
ATOM 2917 O O . ASN A 1 385 ? -32.324 -6.145 16.986 1.00 92.12 385 ASN A O 1
ATOM 2921 N N . THR A 1 386 ? -31.779 -5.813 14.840 1.00 93.81 386 THR A N 1
ATOM 2922 C CA . THR A 1 386 ? -31.202 -7.152 14.661 1.00 93.81 386 THR A CA 1
ATOM 2923 C C . THR A 1 386 ? -29.773 -7.197 15.182 1.00 93.81 386 THR A C 1
ATOM 2925 O O . THR A 1 386 ? -28.998 -6.264 14.972 1.00 93.81 386 THR A O 1
ATOM 2928 N N . ARG A 1 387 ? -29.406 -8.293 15.852 1.00 95.38 387 ARG A N 1
ATOM 2929 C CA . ARG A 1 387 ? -28.031 -8.513 16.309 1.00 95.38 387 ARG A CA 1
ATOM 2930 C C . ARG A 1 387 ? -27.120 -8.792 15.110 1.00 95.38 387 ARG A C 1
ATOM 2932 O O . ARG A 1 387 ? -27.455 -9.633 14.288 1.00 95.38 387 ARG A O 1
ATOM 2939 N N . VAL A 1 388 ? -25.973 -8.129 15.090 1.00 96.31 388 VAL A N 1
ATOM 2940 C CA . VAL A 1 388 ? -24.892 -8.251 14.110 1.00 96.31 388 VAL A CA 1
ATOM 2941 C C . VAL A 1 388 ? -23.630 -8.725 14.835 1.00 96.31 388 VAL A C 1
ATOM 2943 O O . VAL A 1 388 ? -23.286 -8.212 15.908 1.00 96.31 388 VAL A O 1
ATOM 2946 N N . ASP A 1 389 ? -22.962 -9.722 14.267 1.00 95.62 389 ASP A N 1
ATOM 2947 C CA . ASP A 1 389 ? -21.685 -10.268 14.712 1.00 95.62 389 ASP A CA 1
ATOM 2948 C C . ASP A 1 389 ? -20.510 -9.552 14.028 1.00 95.62 389 ASP A C 1
ATOM 2950 O O . ASP A 1 389 ? -20.160 -9.815 12.879 1.00 95.62 389 ASP A O 1
ATOM 2954 N N . CYS A 1 390 ? -19.871 -8.664 14.782 1.00 95.50 390 CYS A N 1
ATOM 2955 C CA . CYS A 1 390 ? -18.645 -7.945 14.452 1.00 95.50 390 CYS A CA 1
ATOM 2956 C C . CYS A 1 390 ? -17.401 -8.589 15.095 1.00 95.50 390 CYS A C 1
ATOM 2958 O O . CYS A 1 390 ? -16.354 -7.942 15.181 1.00 95.50 390 CYS A O 1
ATOM 2960 N N . SER A 1 391 ? -17.486 -9.829 15.599 1.00 93.00 391 SER A N 1
ATOM 2961 C CA . SER A 1 391 ? -16.361 -10.497 16.271 1.00 93.00 391 SER A CA 1
ATOM 2962 C C . SER A 1 391 ? -15.127 -10.609 15.387 1.00 93.00 391 SER A C 1
ATOM 2964 O O . SER A 1 391 ? -14.036 -10.534 15.931 1.00 93.00 391 SER A O 1
ATOM 2966 N N . LYS A 1 392 ? -15.300 -10.715 14.058 1.00 93.38 392 LYS A N 1
ATOM 2967 C CA . LYS A 1 392 ? -14.239 -10.808 13.034 1.00 93.38 392 LYS A CA 1
ATOM 2968 C C . LYS A 1 392 ? -13.843 -9.471 12.399 1.00 93.38 392 LYS A C 1
ATOM 2970 O O . LYS A 1 392 ? -13.090 -9.455 11.421 1.00 93.38 392 LYS A O 1
ATOM 2975 N N . THR A 1 393 ? -14.365 -8.358 12.908 1.00 95.75 393 THR A N 1
ATOM 2976 C CA . THR A 1 393 ? -14.064 -7.027 12.379 1.00 95.75 393 THR A CA 1
ATOM 2977 C C . THR A 1 393 ? -12.708 -6.542 12.891 1.00 95.75 393 THR A C 1
ATOM 2979 O O . THR A 1 393 ? -12.448 -6.510 14.096 1.00 95.75 393 THR A O 1
ATOM 2982 N N . LEU A 1 394 ? -11.846 -6.130 11.964 1.00 96.75 394 LEU A N 1
ATOM 2983 C CA . LEU A 1 394 ? -10.581 -5.463 12.243 1.00 96.75 394 LEU A CA 1
ATOM 2984 C C . LEU A 1 394 ? -10.821 -3.956 12.365 1.00 96.75 394 LEU A C 1
ATOM 2986 O O . LEU A 1 394 ? -11.134 -3.291 11.379 1.00 96.75 394 LEU A O 1
ATOM 2990 N N . TRP A 1 395 ? -10.634 -3.402 13.556 1.00 97.88 395 TRP A N 1
ATOM 2991 C CA . TRP A 1 395 ? -10.759 -1.970 13.812 1.00 97.88 395 TRP A CA 1
ATOM 2992 C C . TRP A 1 395 ? -9.388 -1.309 13.758 1.00 97.88 395 TRP A C 1
ATOM 2994 O O . TRP A 1 395 ? -8.481 -1.681 14.502 1.00 97.88 395 TRP A O 1
ATOM 3004 N N . ILE A 1 396 ? -9.237 -0.306 12.899 1.00 98.31 396 ILE A N 1
ATOM 3005 C CA . ILE A 1 396 ? -8.018 0.494 12.787 1.00 98.31 396 ILE A CA 1
ATOM 3006 C C . ILE A 1 396 ? -8.345 1.917 13.215 1.00 98.31 396 ILE A C 1
ATOM 3008 O O . ILE A 1 396 ? -9.197 2.561 12.615 1.00 98.31 396 ILE A O 1
ATOM 3012 N N . LEU A 1 397 ? -7.663 2.409 14.244 1.00 97.62 397 LEU A N 1
ATOM 3013 C CA . LEU A 1 397 ? -7.819 3.764 14.768 1.00 97.62 397 LEU A CA 1
ATOM 3014 C C . LEU A 1 397 ? -6.587 4.576 14.368 1.00 97.62 397 LEU A C 1
ATOM 3016 O O . LEU A 1 397 ? -5.523 4.339 14.933 1.00 97.62 397 LEU A O 1
ATOM 3020 N N . ALA A 1 398 ? -6.680 5.512 13.421 1.00 96.81 398 ALA A N 1
ATOM 3021 C CA . ALA A 1 398 ? -5.565 6.428 13.164 1.00 96.81 398 ALA A CA 1
ATOM 3022 C C . ALA A 1 398 ? -5.693 7.671 14.036 1.00 96.81 398 ALA A C 1
ATOM 3024 O O . ALA A 1 398 ? -6.738 8.314 14.086 1.00 96.81 398 ALA A O 1
ATOM 3025 N N . THR A 1 399 ? -4.613 8.018 14.727 1.00 95.12 399 THR A N 1
ATOM 3026 C CA . THR A 1 399 ? -4.585 9.175 15.613 1.00 95.12 399 THR A CA 1
ATOM 3027 C C . THR A 1 399 ? -3.224 9.856 15.604 1.00 95.12 399 THR A C 1
ATOM 3029 O O . THR A 1 399 ? -2.194 9.206 15.433 1.00 95.12 399 THR A O 1
ATOM 3032 N N . ASN A 1 400 ? -3.238 11.172 15.807 1.00 92.31 400 ASN A N 1
ATOM 3033 C CA . ASN A 1 400 ? -2.037 11.980 16.045 1.00 92.31 400 ASN A CA 1
ATOM 3034 C C . ASN A 1 400 ? -1.724 12.103 17.556 1.00 92.31 400 ASN A C 1
ATOM 3036 O O . ASN A 1 400 ? -0.944 12.940 18.013 1.00 92.31 400 ASN A O 1
ATOM 3040 N N . LEU A 1 401 ? -2.397 11.304 18.390 1.00 92.75 401 LEU A N 1
ATOM 3041 C CA . LEU A 1 401 ? -2.086 11.208 19.808 1.00 92.75 401 LEU A CA 1
ATOM 3042 C C . LEU A 1 401 ? -0.818 10.370 19.992 1.00 92.75 401 LEU A C 1
ATOM 3044 O O . LEU A 1 401 ? -0.783 9.219 19.561 1.00 92.75 401 LEU A O 1
ATOM 3048 N N . GLY A 1 402 ? 0.184 10.926 20.674 1.00 87.75 402 GLY A N 1
ATOM 3049 C CA . GLY A 1 402 ? 1.493 10.292 20.876 1.00 87.75 402 GLY A CA 1
ATOM 3050 C C . GLY A 1 402 ? 2.590 10.778 19.925 1.00 87.75 402 GLY A C 1
ATOM 3051 O O . GLY A 1 402 ? 3.712 10.287 20.007 1.00 87.75 402 GLY A O 1
ATOM 3052 N N . ASP A 1 403 ? 2.299 11.741 19.042 1.00 89.88 403 ASP A N 1
ATOM 3053 C CA . ASP A 1 403 ? 3.254 12.234 18.040 1.00 89.88 403 ASP A CA 1
ATOM 3054 C C . ASP A 1 403 ? 4.554 12.744 18.667 1.00 89.88 403 ASP A C 1
ATOM 3056 O O . ASP A 1 403 ? 5.636 12.373 18.225 1.00 89.88 403 ASP A O 1
ATOM 3060 N N . LYS A 1 404 ? 4.460 13.535 19.743 1.00 88.69 404 LYS A N 1
ATOM 3061 C CA . LYS A 1 404 ? 5.632 14.120 20.413 1.00 88.69 404 LYS A CA 1
ATOM 3062 C C . LYS A 1 404 ? 6.510 13.059 21.063 1.00 88.69 404 LYS A C 1
ATOM 3064 O O . LYS A 1 404 ? 7.731 13.158 21.020 1.00 88.69 404 LYS A O 1
ATOM 3069 N N . GLU A 1 405 ? 5.894 12.061 21.682 1.00 89.12 405 GLU A N 1
ATOM 3070 C CA . GLU A 1 405 ? 6.580 10.948 22.329 1.00 89.12 405 GLU A CA 1
ATOM 3071 C C . GLU A 1 405 ? 7.278 10.072 21.286 1.00 89.12 405 GLU A C 1
ATOM 3073 O O . GLU A 1 405 ? 8.431 9.693 21.478 1.00 89.12 405 GLU A O 1
ATOM 3078 N N . ILE A 1 406 ? 6.621 9.830 20.147 1.00 87.06 406 ILE A N 1
ATOM 3079 C CA . ILE A 1 406 ? 7.190 9.093 19.016 1.00 87.06 406 ILE A CA 1
ATOM 3080 C C . ILE A 1 406 ? 8.338 9.870 18.361 1.00 87.06 406 ILE A C 1
ATOM 3082 O O . ILE A 1 406 ? 9.374 9.283 18.062 1.00 87.06 406 ILE A O 1
ATOM 3086 N N . GLU A 1 407 ? 8.194 11.179 18.153 1.00 85.44 407 GLU A N 1
ATOM 3087 C CA . GLU A 1 407 ? 9.255 12.033 17.606 1.00 85.44 407 GLU A CA 1
ATOM 3088 C C . GLU A 1 407 ? 10.456 12.125 18.550 1.00 85.44 407 GLU A C 1
ATOM 3090 O O . GLU A 1 407 ? 11.601 12.023 18.106 1.00 85.44 407 GLU A O 1
ATOM 3095 N N . ARG A 1 408 ? 10.213 12.275 19.857 1.00 86.38 408 ARG A N 1
ATOM 3096 C CA . ARG A 1 408 ? 11.266 12.252 20.878 1.00 86.38 408 ARG A CA 1
ATOM 3097 C C . ARG A 1 408 ? 12.010 10.920 20.848 1.00 86.38 408 ARG A C 1
ATOM 3099 O O . ARG A 1 408 ? 13.228 10.921 20.688 1.00 86.38 408 ARG A O 1
ATOM 3106 N N . PHE A 1 409 ? 11.276 9.807 20.898 1.00 81.94 409 PHE A N 1
ATOM 3107 C CA . PHE A 1 409 ? 11.844 8.465 20.791 1.00 81.94 409 PHE A CA 1
ATOM 3108 C C . PHE A 1 409 ? 12.669 8.310 19.504 1.00 81.94 409 PHE A C 1
ATOM 3110 O O . PHE A 1 409 ? 13.802 7.835 19.516 1.00 81.94 409 PHE A O 1
ATOM 3117 N N . TYR A 1 410 ? 12.143 8.767 18.371 1.00 81.19 410 TYR A N 1
ATOM 3118 C CA . TYR A 1 410 ? 12.854 8.708 17.101 1.00 81.19 410 TYR A CA 1
ATOM 3119 C C . TYR A 1 410 ? 14.192 9.462 17.142 1.00 81.19 410 TYR A C 1
ATOM 3121 O O . TYR A 1 410 ? 15.224 8.918 16.740 1.00 81.19 410 TYR A O 1
ATOM 3129 N N . ASN A 1 411 ? 14.187 10.692 17.661 1.00 82.25 411 ASN A N 1
ATOM 3130 C CA . ASN A 1 411 ? 15.374 11.543 17.748 1.00 82.25 411 ASN A CA 1
ATOM 3131 C C . ASN A 1 411 ? 16.434 10.988 18.715 1.00 82.25 411 ASN A C 1
ATOM 3133 O O . ASN A 1 411 ? 17.632 11.131 18.462 1.00 82.25 411 ASN A O 1
ATOM 3137 N N . GLU A 1 412 ? 16.007 10.336 19.797 1.00 78.31 412 GLU A N 1
ATOM 3138 C CA . GLU A 1 412 ? 16.886 9.766 20.824 1.00 78.31 412 GLU A CA 1
ATOM 3139 C C . GLU A 1 412 ? 17.443 8.383 20.422 1.00 78.31 412 GLU A C 1
ATOM 3141 O O . GLU A 1 412 ? 18.639 8.122 20.595 1.00 78.31 412 GLU A O 1
ATOM 3146 N N . HIS A 1 413 ? 16.627 7.512 19.808 1.00 70.19 413 HIS A N 1
ATOM 3147 C CA . HIS A 1 413 ? 16.945 6.083 19.628 1.00 70.19 413 HIS A CA 1
ATOM 3148 C C . HIS A 1 413 ? 17.274 5.638 18.206 1.00 70.19 413 HIS A C 1
ATOM 3150 O O . HIS A 1 413 ? 17.721 4.497 18.036 1.00 70.19 413 HIS A O 1
ATOM 3156 N N . MET A 1 414 ? 17.232 6.523 17.199 1.00 65.25 414 MET A N 1
ATOM 3157 C CA . MET A 1 414 ? 17.832 6.236 15.880 1.00 65.25 414 MET A CA 1
ATOM 3158 C C . MET A 1 414 ? 19.341 5.901 15.951 1.00 65.25 414 MET A C 1
ATOM 3160 O O . MET A 1 414 ? 19.967 5.570 14.943 1.00 65.25 414 MET A O 1
ATOM 3164 N N . LYS A 1 415 ? 19.935 5.922 17.156 1.00 48.75 415 LYS A N 1
ATOM 3165 C CA . LYS A 1 415 ? 21.291 5.463 17.449 1.00 48.75 415 LYS A CA 1
ATOM 3166 C C . LYS A 1 415 ? 21.464 4.217 18.325 1.00 48.75 415 LYS A C 1
ATOM 3168 O O . LYS A 1 415 ? 22.639 3.892 18.460 1.00 48.75 415 LYS A O 1
ATOM 3173 N N . LYS A 1 416 ? 20.439 3.515 18.859 1.00 50.97 416 LYS A N 1
ATOM 3174 C CA . LYS A 1 416 ? 20.494 2.140 19.466 1.00 50.97 416 LYS A CA 1
ATOM 3175 C C . LYS A 1 416 ? 19.407 1.942 20.551 1.00 50.97 416 LYS A C 1
ATOM 3177 O O . LYS A 1 416 ? 19.466 2.657 21.539 1.00 50.97 416 LYS A O 1
ATOM 3182 N N . LYS A 1 417 ? 18.593 0.872 20.432 1.00 45.59 417 LYS A N 1
ATOM 3183 C CA . LYS A 1 417 ? 18.129 -0.106 21.468 1.00 45.59 417 LYS A CA 1
ATOM 3184 C C . LYS A 1 417 ? 16.614 -0.433 21.408 1.00 45.59 417 LYS A C 1
ATOM 3186 O O . LYS A 1 417 ? 15.805 0.482 21.421 1.00 45.59 417 LYS A O 1
ATOM 3191 N N . PRO A 1 418 ? 16.221 -1.726 21.435 1.00 51.47 418 PRO A N 1
ATOM 3192 C CA . PRO A 1 418 ? 14.813 -2.158 21.514 1.00 51.47 418 PRO A CA 1
ATOM 3193 C C . PRO A 1 418 ? 14.128 -1.966 22.881 1.00 51.47 418 PRO A C 1
ATOM 3195 O O . PRO A 1 418 ? 12.908 -2.040 22.964 1.00 51.47 418 PRO A O 1
ATOM 3198 N N . GLU A 1 419 ? 14.880 -1.798 23.975 1.00 52.81 419 GLU A N 1
ATOM 3199 C CA . GLU A 1 419 ? 14.299 -1.742 25.333 1.00 52.81 419 GLU A CA 1
ATOM 3200 C C . GLU A 1 419 ? 13.466 -0.474 25.568 1.00 52.81 419 GLU A C 1
ATOM 3202 O O . GLU A 1 419 ? 12.430 -0.536 26.227 1.00 52.81 419 GLU A O 1
ATOM 3207 N N . GLU A 1 420 ? 13.863 0.637 24.953 1.00 58.62 420 GLU A N 1
ATOM 3208 C CA . GLU A 1 420 ? 13.234 1.957 25.110 1.00 58.62 420 GLU A CA 1
ATOM 3209 C C . GLU A 1 420 ? 11.919 2.050 24.306 1.00 58.62 420 GLU A C 1
ATOM 3211 O O . GLU A 1 420 ? 11.014 2.808 24.642 1.00 58.62 420 GLU A O 1
ATOM 3216 N N . GLU A 1 421 ? 11.737 1.170 23.314 1.00 66.75 421 GLU A N 1
ATOM 3217 C CA . GLU A 1 421 ? 10.510 1.063 22.513 1.00 66.75 421 GLU A CA 1
ATOM 3218 C C . GLU A 1 421 ? 9.297 0.668 23.374 1.00 66.75 421 GLU A C 1
ATOM 3220 O O . GLU A 1 421 ? 8.186 1.174 23.197 1.00 66.75 421 GLU A O 1
ATOM 3225 N N . ARG A 1 422 ? 9.509 -0.213 24.363 1.00 74.31 422 ARG A N 1
ATOM 3226 C CA . ARG A 1 422 ? 8.448 -0.639 25.290 1.00 74.31 422 ARG A CA 1
ATOM 3227 C C . ARG A 1 422 ? 8.006 0.491 26.210 1.00 74.31 422 ARG A C 1
ATOM 3229 O O . ARG A 1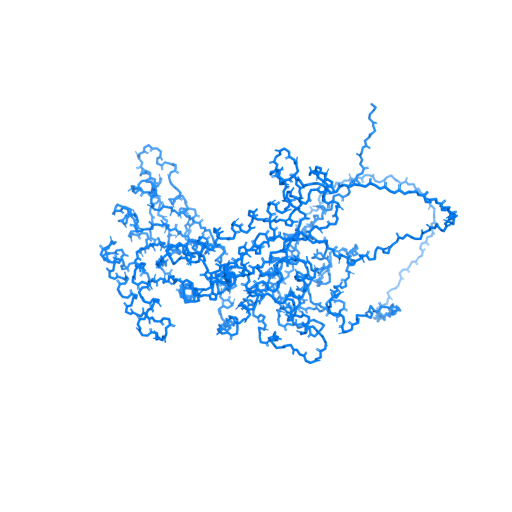 422 ? 6.821 0.573 26.532 1.00 74.31 422 ARG A O 1
ATOM 3236 N N . GLU A 1 423 ? 8.944 1.337 26.625 1.00 78.62 423 GLU A N 1
ATOM 3237 C CA . GLU A 1 423 ? 8.665 2.491 27.475 1.00 78.62 423 GLU A CA 1
ATOM 3238 C C . GLU A 1 423 ? 7.835 3.526 26.715 1.00 78.62 423 GLU A C 1
ATOM 3240 O O . GLU A 1 423 ? 6.775 3.923 27.193 1.00 78.62 423 GLU A O 1
ATOM 3245 N N . THR A 1 424 ? 8.208 3.847 25.474 1.00 80.44 424 THR A N 1
ATOM 3246 C CA . THR A 1 424 ? 7.423 4.752 24.622 1.00 80.44 424 THR A CA 1
ATOM 3247 C C . THR A 1 424 ? 6.011 4.225 24.361 1.00 80.44 424 THR A C 1
ATOM 3249 O O . THR A 1 424 ? 5.041 4.974 24.465 1.00 80.44 424 THR A O 1
ATOM 3252 N N . ILE A 1 425 ? 5.839 2.924 24.096 1.00 84.00 425 ILE A N 1
ATOM 3253 C CA . ILE A 1 425 ? 4.497 2.332 23.944 1.00 84.00 425 ILE A CA 1
ATOM 3254 C C . ILE A 1 425 ? 3.682 2.462 25.241 1.00 84.00 425 ILE A C 1
ATOM 3256 O O . ILE A 1 425 ? 2.473 2.714 25.190 1.00 84.00 425 ILE A O 1
ATOM 3260 N N . TYR A 1 426 ? 4.316 2.300 26.406 1.00 87.06 426 TYR A N 1
ATOM 3261 C CA . TYR A 1 426 ? 3.659 2.481 27.700 1.00 87.06 426 TYR A CA 1
ATOM 3262 C C . TYR A 1 426 ? 3.233 3.940 27.925 1.00 87.06 426 TYR A C 1
ATOM 3264 O O . TYR A 1 426 ? 2.094 4.188 28.329 1.00 87.06 426 TYR A O 1
ATOM 3272 N N . GLU A 1 427 ? 4.092 4.906 27.595 1.00 88.62 427 GLU A N 1
ATOM 3273 C CA . GLU A 1 427 ? 3.766 6.336 27.635 1.00 88.62 427 GLU A CA 1
ATOM 3274 C C . GLU A 1 427 ? 2.580 6.672 26.719 1.00 88.62 427 GLU A C 1
ATOM 3276 O O . GLU A 1 427 ? 1.609 7.289 27.171 1.00 88.62 427 GLU A O 1
ATOM 3281 N N . ILE A 1 428 ? 2.596 6.191 25.468 1.00 89.69 428 ILE A N 1
ATOM 3282 C CA . ILE A 1 428 ? 1.501 6.385 24.505 1.00 89.69 428 ILE A CA 1
ATOM 3283 C C . ILE A 1 428 ? 0.199 5.774 25.039 1.00 89.69 428 ILE A C 1
ATOM 3285 O O . ILE A 1 428 ? -0.856 6.413 25.002 1.00 89.69 428 ILE A O 1
ATOM 3289 N N . ARG A 1 429 ? 0.246 4.568 25.622 1.00 91.81 429 ARG A N 1
ATOM 3290 C CA . ARG A 1 429 ? -0.925 3.963 26.284 1.00 91.81 429 ARG A CA 1
ATOM 3291 C C . ARG A 1 429 ? -1.422 4.798 27.468 1.00 91.81 429 ARG A C 1
ATOM 3293 O O . ARG A 1 429 ? -2.635 4.886 27.692 1.00 91.81 429 ARG A O 1
ATOM 3300 N N . GLY A 1 430 ? -0.523 5.451 28.199 1.00 92.69 430 GLY A N 1
ATOM 3301 C CA . GLY A 1 430 ? -0.864 6.431 29.227 1.00 92.69 430 GLY A CA 1
ATOM 3302 C C . GLY A 1 430 ? -1.641 7.625 28.661 1.00 92.69 430 GLY A C 1
ATOM 3303 O O . GLY A 1 430 ? -2.662 8.021 29.230 1.00 92.69 430 GLY A O 1
ATOM 3304 N N . LEU A 1 431 ? -1.224 8.162 27.511 1.00 93.38 431 LEU A N 1
ATOM 3305 C CA . LEU A 1 431 ? -1.942 9.237 26.812 1.00 93.38 431 LEU A CA 1
ATOM 3306 C C . LEU A 1 431 ? -3.322 8.789 26.336 1.00 93.38 431 LEU A C 1
ATOM 3308 O O . LEU A 1 431 ? -4.301 9.514 26.519 1.00 93.38 431 LEU A O 1
ATOM 3312 N N . PHE A 1 432 ? -3.424 7.577 25.795 1.00 93.94 432 PHE A N 1
ATOM 3313 C CA . PHE A 1 432 ? -4.699 7.004 25.366 1.00 93.94 432 PHE A CA 1
ATOM 3314 C C . PHE A 1 432 ? -5.647 6.861 26.551 1.00 93.94 432 PHE A C 1
ATOM 3316 O O . PHE A 1 432 ? -6.803 7.258 26.475 1.00 93.94 432 PHE A O 1
ATOM 3323 N N . THR A 1 433 ? -5.149 6.378 27.690 1.00 94.94 433 THR A N 1
ATOM 3324 C CA . THR A 1 433 ? -5.929 6.284 28.933 1.00 94.94 433 THR A CA 1
ATOM 3325 C C . THR A 1 433 ? -6.423 7.652 29.403 1.00 94.94 433 THR A C 1
ATOM 3327 O O . THR A 1 433 ? -7.575 7.766 29.815 1.00 94.94 433 THR A O 1
ATOM 3330 N N . LYS A 1 434 ? -5.602 8.707 29.295 1.00 94.62 434 LYS A N 1
ATOM 3331 C CA . LYS A 1 434 ? -6.012 10.082 29.629 1.00 94.62 434 LYS A CA 1
ATOM 3332 C C . LYS A 1 434 ? -7.061 10.641 28.658 1.00 94.62 434 LYS A C 1
ATOM 3334 O O . LYS A 1 434 ? -7.970 11.339 29.100 1.00 94.62 434 LYS A O 1
ATOM 3339 N N . LYS A 1 435 ? -6.941 10.359 27.355 1.00 94.25 435 LYS A N 1
ATOM 3340 C CA . LYS A 1 435 ? -7.817 10.910 26.306 1.00 94.25 435 LYS A CA 1
ATOM 3341 C C . LYS A 1 435 ? -9.123 10.127 26.135 1.00 94.25 435 LYS A C 1
ATOM 3343 O O . LYS A 1 435 ? -10.188 10.737 26.105 1.00 94.25 435 LYS A O 1
ATOM 3348 N N . PHE A 1 436 ? -9.041 8.804 26.004 1.00 93.94 436 PHE A N 1
ATOM 3349 C CA . PHE A 1 436 ? -10.164 7.909 25.694 1.00 93.94 436 PHE A CA 1
ATOM 3350 C C . PHE A 1 436 ? -10.755 7.223 26.935 1.00 93.94 436 PHE A C 1
ATOM 3352 O O . PHE A 1 436 ? -11.862 6.691 26.880 1.00 93.94 436 PHE A O 1
ATOM 3359 N N . GLY A 1 437 ? -10.046 7.257 28.067 1.00 94.31 437 GLY A N 1
ATOM 3360 C CA . GLY A 1 437 ? -10.430 6.561 29.292 1.00 94.31 437 GLY A CA 1
ATOM 3361 C C . GLY A 1 437 ? -9.989 5.095 29.307 1.00 94.31 437 GLY A C 1
ATOM 3362 O O . GLY A 1 437 ? -9.913 4.427 28.275 1.00 94.31 437 GLY A O 1
ATOM 3363 N N . ALA A 1 438 ? -9.741 4.565 30.508 1.00 93.50 438 ALA A N 1
ATOM 3364 C CA . ALA A 1 438 ? -9.329 3.173 30.706 1.00 93.50 438 ALA A CA 1
ATOM 3365 C C . ALA A 1 438 ? -10.267 2.124 30.062 1.00 93.50 438 ALA A C 1
ATOM 3367 O O . ALA A 1 438 ? -9.740 1.167 29.492 1.00 93.50 438 ALA A O 1
ATOM 3368 N N . PRO A 1 439 ? -11.613 2.282 30.073 1.00 93.38 439 PRO A N 1
ATOM 3369 C CA . PRO A 1 439 ? -12.509 1.296 29.466 1.00 93.38 439 PRO A CA 1
ATOM 3370 C C . PRO A 1 439 ? -12.275 1.095 27.968 1.00 93.38 439 PRO A C 1
ATOM 3372 O O . PRO A 1 439 ? -12.333 -0.039 27.500 1.00 93.38 439 PRO A O 1
ATOM 3375 N N . PHE A 1 440 ? -11.999 2.174 27.226 1.00 94.31 440 PHE A N 1
ATOM 3376 C CA . PHE A 1 440 ? -11.752 2.091 25.788 1.00 94.31 440 PHE A CA 1
ATOM 3377 C C . PHE A 1 440 ? -10.307 1.686 25.497 1.00 94.31 440 PHE A C 1
ATOM 3379 O O . PHE A 1 440 ? -10.074 0.799 24.682 1.00 94.31 440 PHE A O 1
ATOM 3386 N N . THR A 1 441 ? -9.329 2.255 26.212 1.00 94.25 441 THR A N 1
ATOM 3387 C CA . THR A 1 441 ? -7.914 1.882 26.038 1.00 94.25 441 THR A CA 1
ATOM 3388 C C . THR A 1 441 ? -7.672 0.396 26.292 1.00 94.25 441 THR A C 1
ATOM 3390 O O . THR A 1 441 ? -6.869 -0.216 25.593 1.00 94.25 441 THR A O 1
ATOM 3393 N N . GLY A 1 442 ? -8.403 -0.211 27.234 1.00 93.88 442 GLY A N 1
ATOM 3394 C CA . GLY A 1 442 ? -8.355 -1.653 27.488 1.00 93.88 442 GLY A CA 1
ATOM 3395 C C . GLY A 1 442 ? -8.847 -2.527 26.327 1.00 93.88 442 GLY A C 1
ATOM 3396 O O . GLY A 1 442 ? -8.572 -3.721 26.330 1.00 93.88 442 GLY A O 1
ATOM 3397 N N . ARG A 1 443 ? -9.547 -1.958 25.334 1.00 94.94 443 ARG A N 1
ATOM 3398 C CA . ARG A 1 443 ? -9.968 -2.662 24.109 1.00 94.94 443 ARG A CA 1
ATOM 3399 C C . ARG A 1 443 ? -8.930 -2.606 22.994 1.00 94.94 443 ARG A C 1
ATOM 3401 O O . ARG A 1 443 ? -9.014 -3.398 22.072 1.00 94.94 443 ARG A O 1
ATOM 3408 N N . ILE A 1 444 ? -7.952 -1.703 23.069 1.00 95.81 444 ILE A N 1
ATOM 3409 C CA . ILE A 1 444 ? -6.906 -1.576 22.049 1.00 95.81 444 ILE A CA 1
ATOM 3410 C C . ILE A 1 444 ? -5.882 -2.696 22.255 1.00 95.81 444 ILE A C 1
ATOM 3412 O O . ILE A 1 444 ? -5.059 -2.635 23.177 1.00 95.81 444 ILE A O 1
ATOM 3416 N N . ASN A 1 445 ? -5.906 -3.705 21.381 1.00 94.81 445 ASN A N 1
ATOM 3417 C CA . ASN A 1 445 ? -5.002 -4.852 21.447 1.00 94.81 445 ASN A CA 1
ATOM 3418 C C . ASN A 1 445 ? -3.547 -4.411 21.231 1.00 94.81 445 ASN A C 1
ATOM 3420 O O . ASN A 1 445 ? -2.668 -4.728 22.039 1.00 94.81 445 ASN A O 1
ATOM 3424 N N . VAL A 1 446 ? -3.301 -3.616 20.185 1.00 94.50 446 VAL A N 1
ATOM 3425 C CA . VAL A 1 446 ? -1.956 -3.181 19.784 1.00 94.50 446 VAL A CA 1
ATOM 3426 C C . VAL A 1 446 ? -1.922 -1.697 19.429 1.00 94.50 446 VAL A C 1
ATOM 3428 O O . VAL A 1 446 ? -2.799 -1.179 18.739 1.00 94.50 446 VAL A O 1
ATOM 3431 N N . VAL A 1 447 ? -0.879 -1.017 19.903 1.00 94.38 447 VAL A N 1
ATOM 3432 C CA . VAL A 1 447 ? -0.505 0.326 19.452 1.00 94.38 447 VAL A CA 1
ATOM 3433 C C . VAL A 1 447 ? 0.621 0.160 18.440 1.00 94.38 447 VAL A C 1
ATOM 3435 O O . VAL A 1 447 ? 1.630 -0.471 18.743 1.00 94.38 447 VAL A O 1
ATOM 3438 N N . VAL A 1 448 ? 0.423 0.687 17.238 1.00 94.00 448 VAL A N 1
ATOM 3439 C CA . VAL A 1 448 ? 1.351 0.590 16.115 1.00 94.00 448 VAL A CA 1
ATOM 3440 C C . VAL A 1 448 ? 1.974 1.972 15.890 1.00 94.00 448 VAL A C 1
ATOM 3442 O O . VAL A 1 448 ? 1.282 2.861 15.381 1.00 94.00 448 VAL A O 1
ATOM 3445 N N . PRO A 1 449 ? 3.246 2.182 16.276 1.00 92.25 449 PRO A N 1
ATOM 3446 C CA . PRO A 1 449 ? 3.915 3.463 16.096 1.00 92.25 449 PRO A CA 1
ATOM 3447 C C . PRO A 1 449 ? 4.391 3.638 14.648 1.00 92.25 449 PRO A C 1
ATOM 3449 O O . PRO A 1 449 ? 5.025 2.752 14.072 1.00 92.25 449 PRO A O 1
ATOM 3452 N N . PHE A 1 450 ? 4.110 4.804 14.073 1.00 92.50 450 PHE A N 1
ATOM 3453 C CA . PHE A 1 450 ? 4.613 5.258 12.780 1.00 92.50 450 PHE A CA 1
ATOM 3454 C C . PHE A 1 450 ? 5.685 6.308 13.013 1.00 92.50 450 PHE A C 1
ATOM 3456 O O . PHE A 1 450 ? 5.436 7.328 13.648 1.00 92.50 450 PHE A O 1
ATOM 3463 N N . LEU A 1 451 ? 6.880 6.050 12.501 1.00 90.94 451 LEU A N 1
ATOM 3464 C CA . LEU A 1 451 ? 8.059 6.858 12.780 1.00 90.94 451 LEU A CA 1
ATOM 3465 C C . LEU A 1 451 ? 8.267 7.937 11.706 1.00 90.94 451 LEU A C 1
ATOM 3467 O O . LEU A 1 451 ? 7.882 7.725 10.553 1.00 90.94 451 LEU A O 1
ATOM 3471 N N . PRO A 1 452 ? 8.927 9.059 12.033 1.00 90.75 452 PRO A N 1
ATOM 3472 C CA . PRO A 1 452 ? 9.492 9.951 11.030 1.00 90.75 452 PRO A CA 1
ATOM 3473 C C . PRO A 1 452 ? 10.369 9.209 10.013 1.00 90.75 452 PRO A C 1
ATOM 3475 O O . PRO A 1 452 ? 11.004 8.207 10.342 1.00 90.75 452 PRO A O 1
ATOM 3478 N N . PHE A 1 453 ? 10.419 9.698 8.774 1.00 91.19 453 PHE A N 1
ATOM 3479 C CA . PHE A 1 453 ? 11.303 9.127 7.760 1.00 91.19 453 PHE A CA 1
ATOM 3480 C C . PHE A 1 453 ? 12.765 9.514 8.009 1.00 91.19 453 PHE A C 1
ATOM 3482 O O . PHE A 1 453 ? 13.077 10.662 8.343 1.00 91.19 453 PHE A O 1
ATOM 3489 N N . ASN A 1 454 ? 13.678 8.564 7.802 1.00 89.94 454 ASN A N 1
ATOM 3490 C CA . ASN A 1 454 ? 15.112 8.856 7.764 1.00 89.94 454 ASN A CA 1
ATOM 3491 C C . ASN A 1 454 ? 15.544 9.415 6.395 1.00 89.94 454 ASN A C 1
ATOM 3493 O O . ASN A 1 454 ? 14.807 9.334 5.417 1.00 89.94 454 ASN A O 1
ATOM 3497 N N . GLU A 1 455 ? 16.767 9.948 6.295 1.00 90.62 455 GLU A N 1
ATOM 3498 C CA . GLU A 1 455 ? 17.271 10.581 5.060 1.00 90.62 455 GLU A CA 1
ATOM 3499 C C . GLU A 1 455 ? 17.196 9.652 3.834 1.00 90.62 455 GLU A C 1
ATOM 3501 O O . GLU A 1 455 ? 16.862 10.094 2.732 1.00 90.62 455 GLU A O 1
ATOM 3506 N N . THR A 1 456 ? 17.448 8.351 4.024 1.00 91.25 456 THR A N 1
ATOM 3507 C CA . THR A 1 456 ? 17.336 7.363 2.941 1.00 91.25 456 THR A CA 1
ATOM 3508 C C . THR A 1 456 ? 15.878 7.173 2.540 1.00 91.25 456 THR A C 1
ATOM 3510 O O . THR A 1 456 ? 15.559 7.237 1.359 1.00 91.25 456 THR A O 1
ATOM 3513 N N . GLU A 1 457 ? 14.974 6.992 3.502 1.00 93.25 457 GLU A N 1
ATOM 3514 C CA . GLU A 1 457 ? 13.537 6.852 3.249 1.00 93.25 457 GLU A CA 1
ATOM 3515 C C . GLU A 1 457 ? 12.959 8.090 2.556 1.00 93.25 457 GLU A C 1
ATOM 3517 O O . GLU A 1 457 ? 12.218 7.937 1.587 1.00 93.25 457 GLU A O 1
ATOM 3522 N N . CYS A 1 458 ? 13.357 9.300 2.959 1.00 95.19 458 CYS A N 1
ATOM 3523 C CA . CYS A 1 458 ? 12.959 10.543 2.298 1.00 95.19 458 CYS A CA 1
ATOM 3524 C C . CYS A 1 458 ? 13.387 10.573 0.827 1.00 95.19 458 CYS A C 1
ATOM 3526 O O . CYS A 1 458 ? 12.606 10.976 -0.040 1.00 95.19 458 CYS A O 1
ATOM 3528 N N . ALA A 1 459 ? 14.603 10.112 0.520 1.00 95.50 459 ALA A N 1
ATOM 3529 C CA . ALA A 1 459 ? 15.051 9.959 -0.859 1.00 95.50 459 ALA A CA 1
ATOM 3530 C C . ALA A 1 459 ? 14.163 8.953 -1.619 1.00 95.50 459 ALA A C 1
ATOM 3532 O O . ALA A 1 459 ? 13.652 9.267 -2.691 1.00 95.50 459 ALA A O 1
ATOM 3533 N N . ILE A 1 460 ? 13.874 7.779 -1.054 1.00 95.12 460 ILE A N 1
ATOM 3534 C CA . ILE A 1 460 ? 13.027 6.779 -1.731 1.00 95.12 460 ILE A CA 1
ATOM 3535 C C . ILE A 1 460 ? 11.594 7.282 -1.953 1.00 95.12 460 ILE A C 1
ATOM 3537 O O . ILE A 1 460 ? 11.035 7.055 -3.025 1.00 95.12 460 ILE A O 1
ATOM 3541 N N . VAL A 1 461 ? 11.000 7.984 -0.981 1.00 95.44 461 VAL A N 1
ATOM 3542 C CA . VAL A 1 461 ? 9.666 8.599 -1.115 1.00 95.44 461 VAL A CA 1
ATOM 3543 C C . VAL A 1 461 ? 9.665 9.667 -2.209 1.00 95.44 461 VAL A C 1
ATOM 3545 O O . VAL A 1 461 ? 8.755 9.705 -3.032 1.00 95.44 461 VAL A O 1
ATOM 3548 N N . THR A 1 462 ? 10.709 10.493 -2.269 1.00 96.38 462 THR A N 1
ATOM 3549 C CA . THR A 1 462 ? 10.875 11.499 -3.327 1.00 96.38 462 THR A CA 1
ATOM 3550 C C . THR A 1 462 ? 10.978 10.842 -4.703 1.00 96.38 462 THR A C 1
ATOM 3552 O O . THR A 1 462 ? 10.310 11.265 -5.643 1.00 96.38 462 THR A O 1
ATOM 3555 N N . HIS A 1 463 ? 11.770 9.773 -4.819 1.00 95.38 463 HIS A N 1
ATOM 3556 C CA . HIS A 1 463 ? 11.897 9.016 -6.060 1.00 95.38 463 HIS A CA 1
ATOM 3557 C C . HIS A 1 463 ? 10.577 8.344 -6.464 1.00 95.38 463 HIS A C 1
ATOM 3559 O O . HIS A 1 463 ? 10.233 8.391 -7.637 1.00 95.38 463 HIS A O 1
ATOM 3565 N N . LYS A 1 464 ? 9.789 7.808 -5.514 1.00 93.69 464 LYS A N 1
ATOM 3566 C CA . LYS A 1 464 ? 8.427 7.299 -5.780 1.00 93.69 464 LYS A CA 1
ATOM 3567 C C . LYS A 1 464 ? 7.557 8.375 -6.435 1.00 93.69 464 LYS A C 1
ATOM 3569 O O . LYS A 1 464 ? 6.997 8.121 -7.488 1.00 93.69 464 LYS A O 1
ATOM 3574 N N . PHE A 1 465 ? 7.492 9.581 -5.868 1.00 94.94 465 PHE A N 1
ATOM 3575 C CA . PHE A 1 465 ? 6.677 10.659 -6.445 1.00 94.94 465 PHE A CA 1
ATOM 3576 C C . PHE A 1 465 ? 7.161 11.126 -7.820 1.00 94.94 465 PHE A C 1
ATOM 3578 O O . PHE A 1 465 ? 6.348 11.566 -8.630 1.00 94.94 465 PHE A O 1
ATOM 3585 N N . LEU A 1 466 ? 8.467 11.048 -8.088 1.00 94.56 466 LEU A N 1
ATOM 3586 C CA . LEU A 1 466 ? 8.994 11.307 -9.425 1.00 94.56 466 LEU A CA 1
ATOM 3587 C C . LEU A 1 466 ? 8.623 10.182 -10.395 1.00 94.56 466 LEU A C 1
ATOM 3589 O O . LEU A 1 466 ? 8.213 10.493 -11.500 1.00 94.56 466 LEU A O 1
ATOM 3593 N N . LEU A 1 467 ? 8.698 8.909 -9.997 1.00 92.31 467 LEU A N 1
ATOM 3594 C CA . LEU A 1 467 ? 8.245 7.786 -10.829 1.00 92.31 467 LEU A CA 1
ATOM 3595 C C . LEU A 1 467 ? 6.747 7.875 -11.147 1.00 92.31 467 LEU A C 1
ATOM 3597 O O . LEU A 1 467 ? 6.378 7.732 -12.306 1.00 92.31 467 LEU A O 1
ATOM 3601 N N . ASP A 1 468 ? 5.911 8.205 -10.156 1.00 92.25 468 ASP A N 1
ATOM 3602 C CA . ASP A 1 468 ? 4.476 8.446 -10.366 1.00 92.25 468 ASP A CA 1
ATOM 3603 C C . ASP A 1 468 ? 4.258 9.543 -11.429 1.00 92.25 468 ASP A C 1
ATOM 3605 O O . ASP A 1 468 ? 3.336 9.471 -12.236 1.00 92.25 468 ASP A O 1
ATOM 3609 N N . PHE A 1 469 ? 5.129 10.559 -11.452 1.00 92.56 469 PHE A N 1
ATOM 3610 C CA . PHE A 1 469 ? 5.105 11.613 -12.462 1.00 92.56 469 PHE A CA 1
ATOM 3611 C C . PHE A 1 469 ? 5.597 11.148 -13.838 1.00 92.56 469 PHE A C 1
ATOM 3613 O O . PHE A 1 469 ? 5.022 11.562 -14.840 1.00 92.56 469 PHE A O 1
ATOM 3620 N N . VAL A 1 470 ? 6.617 10.282 -13.906 1.00 91.00 470 VAL A N 1
ATOM 3621 C CA . VAL A 1 470 ? 7.057 9.654 -15.168 1.00 91.00 470 VAL A CA 1
ATOM 3622 C C . VAL A 1 470 ? 5.901 8.895 -15.808 1.00 91.00 470 VAL A C 1
ATOM 3624 O O . VAL A 1 470 ? 5.650 9.059 -16.999 1.00 91.00 470 VAL A O 1
ATOM 3627 N N . ASP A 1 471 ? 5.187 8.097 -15.014 1.00 89.69 471 ASP A N 1
ATOM 3628 C CA . ASP A 1 471 ? 4.053 7.304 -15.487 1.00 89.69 471 ASP A CA 1
ATOM 3629 C C . ASP A 1 471 ? 2.859 8.201 -15.891 1.00 89.69 471 ASP A C 1
ATOM 3631 O O . ASP A 1 471 ? 2.122 7.866 -16.817 1.00 89.69 471 ASP A O 1
ATOM 3635 N N . GLU A 1 472 ? 2.685 9.362 -15.246 1.00 89.75 472 GLU A N 1
ATOM 3636 C CA . GLU A 1 472 ? 1.665 10.372 -15.580 1.00 89.75 472 GLU A CA 1
ATOM 3637 C C . GLU A 1 472 ? 1.917 11.029 -16.950 1.00 89.75 472 GLU A C 1
ATOM 3639 O O . GLU A 1 472 ? 1.029 11.021 -17.800 1.00 89.75 472 GLU A O 1
ATOM 3644 N N . VAL A 1 473 ? 3.122 11.563 -17.193 1.00 89.69 473 VAL A N 1
ATOM 3645 C CA . VAL A 1 473 ? 3.447 12.299 -18.440 1.00 89.69 473 VAL A CA 1
ATOM 3646 C C . VAL A 1 473 ? 3.676 11.396 -19.649 1.00 89.69 473 VAL A C 1
ATOM 3648 O O . VAL A 1 473 ? 3.745 11.875 -20.780 1.00 89.69 473 VAL A O 1
ATOM 3651 N N . ARG A 1 474 ? 3.813 10.090 -19.412 1.00 87.38 474 ARG A N 1
ATOM 3652 C CA . ARG A 1 474 ? 3.958 9.094 -20.469 1.00 87.38 474 ARG A CA 1
ATOM 3653 C C . ARG A 1 474 ? 2.634 8.749 -21.148 1.00 87.38 474 ARG A C 1
ATOM 3655 O O . ARG A 1 474 ? 2.657 8.238 -22.260 1.00 87.38 474 ARG A O 1
ATOM 3662 N N . GLN A 1 475 ? 1.503 8.996 -20.492 1.00 87.81 475 GLN A N 1
ATOM 3663 C CA . GLN A 1 475 ? 0.183 8.729 -21.068 1.00 87.81 475 GLN A CA 1
ATOM 3664 C C . GLN A 1 475 ? -0.044 9.582 -22.318 1.00 87.81 475 GLN A C 1
ATOM 3666 O O . GLN A 1 475 ? 0.452 10.703 -22.391 1.00 87.81 475 GLN A O 1
ATOM 3671 N N . ASP A 1 476 ? -0.816 9.071 -23.272 1.00 85.50 476 ASP A N 1
ATOM 3672 C CA . ASP A 1 476 ? -1.098 9.768 -24.528 1.00 85.50 476 ASP A CA 1
ATOM 3673 C C . ASP A 1 476 ? -1.853 11.079 -24.287 1.00 85.50 476 ASP A C 1
ATOM 3675 O O . ASP A 1 476 ? -2.658 11.204 -23.362 1.00 85.50 476 ASP A O 1
ATOM 3679 N N . ILE A 1 477 ? -1.611 12.068 -25.135 1.00 85.06 477 ILE A N 1
ATOM 3680 C CA . ILE A 1 477 ? -2.361 13.321 -25.154 1.00 85.06 477 ILE A CA 1
ATOM 3681 C C . ILE A 1 477 ? -3.792 13.015 -25.612 1.00 85.06 477 ILE A C 1
ATOM 3683 O O . ILE A 1 477 ? -3.995 12.317 -26.602 1.00 85.06 477 ILE A O 1
ATOM 3687 N N . GLU A 1 478 ? -4.783 13.548 -24.900 1.00 84.44 478 GLU A N 1
ATOM 3688 C CA . GLU A 1 478 ? -6.201 13.388 -25.235 1.00 84.44 478 GLU A CA 1
ATOM 3689 C C . GLU A 1 478 ? -6.881 14.760 -25.194 1.00 84.44 478 GLU A C 1
ATOM 3691 O O . GLU A 1 478 ? -7.020 15.356 -24.124 1.00 84.44 478 GLU A O 1
ATOM 3696 N N . ILE A 1 479 ? -7.320 15.276 -26.345 1.00 80.62 479 ILE A N 1
ATOM 3697 C CA . ILE A 1 479 ? -7.986 16.591 -26.462 1.00 80.62 479 ILE A CA 1
ATOM 3698 C C . ILE A 1 479 ? -9.495 16.423 -26.692 1.00 80.62 479 ILE A C 1
ATOM 3700 O O . ILE A 1 479 ? -10.186 17.256 -27.286 1.00 80.62 479 ILE A O 1
ATOM 3704 N N . ARG A 1 480 ? -10.055 15.324 -26.185 1.00 77.94 480 ARG A N 1
ATOM 3705 C CA . ARG A 1 480 ? -11.495 15.079 -26.243 1.00 77.94 480 ARG A CA 1
ATOM 3706 C C . ARG A 1 480 ? -12.243 16.021 -25.288 1.00 77.94 480 ARG A C 1
ATOM 3708 O O . ARG A 1 480 ? -11.703 16.444 -24.266 1.00 77.94 480 ARG A O 1
ATOM 3715 N N . PRO A 1 481 ? -13.507 16.373 -25.584 1.00 71.12 481 PRO A N 1
ATOM 3716 C CA . PRO A 1 481 ? -14.289 17.256 -24.717 1.00 71.12 481 PRO A CA 1
ATOM 3717 C C . PRO A 1 481 ? -14.502 16.686 -23.304 1.00 71.12 481 PRO A C 1
ATOM 3719 O O . PRO A 1 481 ? -14.576 17.471 -22.358 1.00 71.12 481 PRO A O 1
ATOM 3722 N N . ASP A 1 482 ? -14.534 15.357 -23.162 1.00 75.62 482 ASP A N 1
ATOM 3723 C CA . ASP A 1 482 ? -14.830 14.664 -21.901 1.00 75.62 482 ASP A CA 1
ATOM 3724 C C . ASP A 1 482 ? -13.592 14.463 -21.007 1.00 75.62 482 ASP A C 1
ATOM 3726 O O . ASP A 1 482 ? -13.705 14.464 -19.781 1.00 75.62 482 ASP A O 1
ATOM 3730 N N . VAL A 1 483 ? -12.401 14.324 -21.603 1.00 73.81 483 VAL A N 1
ATOM 3731 C CA . VAL A 1 483 ? -11.119 14.144 -20.903 1.00 73.81 483 VAL A CA 1
ATOM 3732 C C . VAL A 1 483 ? -10.059 14.971 -21.620 1.00 73.81 483 VAL A C 1
ATOM 3734 O O . VAL A 1 483 ? -9.781 14.743 -22.793 1.00 73.81 483 VAL A O 1
ATOM 3737 N N . LYS A 1 484 ? -9.478 15.939 -20.906 1.00 77.81 484 LYS A N 1
ATOM 3738 C CA . LYS A 1 484 ? -8.473 16.865 -21.440 1.00 77.81 484 LYS A CA 1
ATOM 3739 C C . LYS A 1 484 ? -7.119 16.598 -20.791 1.00 77.81 484 LYS A C 1
ATOM 3741 O O . LYS A 1 484 ? -6.861 17.085 -19.689 1.00 77.81 484 LYS A O 1
ATOM 3746 N N . ARG A 1 485 ? -6.255 15.851 -21.479 1.00 83.38 485 ARG A N 1
ATOM 3747 C CA . ARG A 1 485 ? -4.844 15.650 -21.124 1.00 83.38 485 ARG A CA 1
ATOM 3748 C C . ARG A 1 485 ? -3.969 16.372 -22.149 1.00 83.38 485 ARG A C 1
ATOM 3750 O O . ARG A 1 485 ? -3.645 15.816 -23.187 1.00 83.38 485 ARG A O 1
ATOM 3757 N N . TYR A 1 486 ? -3.589 17.614 -21.842 1.00 82.75 486 TYR A N 1
ATOM 3758 C CA . TYR A 1 486 ? -2.738 18.449 -22.710 1.00 82.75 486 TYR A CA 1
ATOM 3759 C C . TYR A 1 486 ? -1.238 18.159 -22.586 1.00 82.75 486 TYR A C 1
ATOM 3761 O O . TYR A 1 486 ? -0.447 18.729 -23.322 1.00 82.75 486 TYR A O 1
ATOM 3769 N N . VAL A 1 487 ? -0.840 17.334 -21.620 1.00 83.38 487 VAL A N 1
ATOM 3770 C CA . VAL A 1 487 ? 0.557 16.978 -21.365 1.00 83.38 487 VAL A CA 1
ATOM 3771 C C . VAL A 1 487 ? 0.634 15.463 -21.344 1.00 83.38 487 VAL A C 1
ATOM 3773 O O . VAL A 1 487 ? -0.009 14.830 -20.508 1.00 83.38 487 VAL A O 1
ATOM 3776 N N . GLY A 1 488 ? 1.392 14.897 -22.273 1.00 83.12 488 GLY A N 1
ATOM 3777 C CA . GLY A 1 488 ? 1.441 13.462 -22.510 1.00 83.12 488 GLY A CA 1
ATOM 3778 C C . GLY A 1 488 ? 2.490 13.099 -23.555 1.00 83.12 488 GLY A C 1
ATOM 3779 O O . GLY A 1 488 ? 3.166 13.982 -24.085 1.00 83.12 488 GLY A O 1
ATOM 3780 N N . HIS A 1 489 ? 2.625 11.806 -23.847 1.00 84.25 489 HIS A N 1
ATOM 3781 C CA . HIS A 1 489 ? 3.546 11.269 -24.858 1.00 84.25 489 HIS A CA 1
ATOM 3782 C C . HIS A 1 489 ? 5.010 11.710 -24.682 1.00 84.25 489 HIS A C 1
ATOM 3784 O O . HIS A 1 489 ? 5.774 11.890 -25.633 1.00 84.25 489 HIS A O 1
ATOM 3790 N N . CYS A 1 490 ? 5.420 11.903 -23.427 1.00 86.56 490 CYS A N 1
ATOM 3791 C CA . CYS A 1 490 ? 6.762 12.343 -23.064 1.00 86.56 490 CYS A CA 1
ATOM 3792 C C . CYS A 1 490 ? 7.434 11.344 -22.127 1.00 86.56 490 CYS A C 1
ATOM 3794 O O . CYS A 1 490 ? 6.796 10.671 -21.319 1.00 86.56 490 CYS A O 1
ATOM 3796 N N . HIS A 1 491 ? 8.761 11.289 -22.183 1.00 88.19 491 HIS A N 1
ATOM 3797 C CA . HIS A 1 491 ? 9.564 10.538 -21.235 1.00 88.19 491 HIS A CA 1
ATOM 3798 C C . HIS A 1 491 ? 10.314 11.487 -20.300 1.00 88.19 491 HIS A C 1
ATOM 3800 O O . HIS A 1 491 ? 11.277 12.143 -20.696 1.00 88.19 491 HIS A O 1
ATOM 3806 N N . PHE A 1 492 ? 9.893 11.541 -19.038 1.00 89.75 492 PHE A N 1
ATOM 3807 C CA . PHE A 1 492 ? 10.661 12.211 -17.994 1.00 89.75 492 PHE A CA 1
ATOM 3808 C C . PHE A 1 492 ? 11.737 11.255 -17.465 1.00 89.75 492 PHE A C 1
ATOM 3810 O O . PHE A 1 492 ? 11.441 10.300 -16.750 1.00 89.75 492 PHE A O 1
ATOM 3817 N N . ASP A 1 493 ? 12.991 11.479 -17.847 1.00 89.00 493 ASP A N 1
ATOM 3818 C CA . ASP A 1 493 ? 14.097 10.587 -17.513 1.00 89.00 493 ASP A CA 1
ATOM 3819 C C . ASP A 1 493 ? 14.861 11.093 -16.293 1.00 89.00 493 ASP A C 1
ATOM 3821 O O . ASP A 1 493 ? 15.606 12.069 -16.356 1.00 89.00 493 ASP A O 1
ATOM 3825 N N . ILE A 1 494 ? 14.703 10.389 -15.177 1.00 86.00 494 ILE A N 1
ATOM 3826 C CA . ILE A 1 494 ? 15.362 10.706 -13.908 1.00 86.00 494 ILE A CA 1
ATOM 3827 C C . ILE A 1 494 ? 16.850 10.265 -13.917 1.00 86.00 494 ILE A C 1
ATOM 3829 O O . ILE A 1 494 ? 17.634 10.713 -13.075 1.00 86.00 494 ILE A O 1
ATOM 3833 N N . GLY A 1 495 ? 17.277 9.428 -14.872 1.00 74.81 495 GLY A N 1
ATOM 3834 C CA . GLY A 1 495 ? 18.619 8.843 -14.950 1.00 74.81 495 GLY A CA 1
ATOM 3835 C C . GLY A 1 495 ? 18.961 7.995 -13.719 1.00 74.81 495 GLY A C 1
ATOM 3836 O O . GLY A 1 495 ? 18.089 7.360 -13.127 1.00 74.81 495 GLY A O 1
ATOM 3837 N N . ASP A 1 496 ? 20.225 8.036 -13.274 1.00 63.00 496 ASP A N 1
ATOM 3838 C CA . ASP A 1 496 ? 20.628 7.429 -11.992 1.00 63.00 496 ASP A CA 1
ATOM 3839 C C . ASP A 1 496 ? 19.957 8.128 -10.795 1.00 63.00 496 ASP A C 1
ATOM 3841 O O . ASP A 1 496 ? 19.896 7.555 -9.704 1.00 63.00 496 ASP A O 1
ATOM 3845 N N . GLY A 1 497 ? 19.468 9.367 -10.985 1.00 72.38 497 GLY A N 1
ATOM 3846 C CA . GLY A 1 497 ? 18.515 10.096 -10.134 1.00 72.38 497 GLY A CA 1
ATOM 3847 C C . GLY A 1 497 ? 18.939 10.419 -8.708 1.00 72.38 497 GLY A C 1
ATOM 3848 O O . GLY A 1 497 ? 18.330 11.245 -8.034 1.00 72.38 497 GLY A O 1
ATOM 3849 N N . THR A 1 498 ? 19.986 9.769 -8.229 1.00 85.00 498 THR A N 1
ATOM 3850 C CA . THR A 1 498 ? 20.245 9.561 -6.815 1.00 85.00 498 THR A CA 1
ATOM 3851 C C . THR A 1 498 ? 20.642 10.867 -6.139 1.00 85.00 498 THR A C 1
ATOM 3853 O O . THR A 1 498 ? 20.132 11.188 -5.066 1.00 85.00 498 THR A O 1
ATOM 3856 N N . ASP A 1 499 ? 21.485 11.669 -6.786 1.00 88.38 499 ASP A N 1
ATOM 3857 C CA . ASP A 1 499 ? 21.915 12.958 -6.244 1.00 88.38 499 ASP A CA 1
ATOM 3858 C C . ASP A 1 499 ? 20.804 14.010 -6.285 1.00 88.38 499 ASP A C 1
ATOM 3860 O O . ASP A 1 499 ? 20.656 14.777 -5.332 1.00 88.38 499 ASP A O 1
ATOM 3864 N N . LEU A 1 500 ? 19.989 14.018 -7.345 1.00 90.25 500 LEU A N 1
ATOM 3865 C CA . LEU A 1 500 ? 18.820 14.892 -7.459 1.00 90.25 500 LEU A CA 1
ATOM 3866 C C . LEU A 1 500 ? 17.814 14.586 -6.346 1.00 90.25 500 LEU A C 1
ATOM 3868 O O . LEU A 1 500 ? 17.405 15.475 -5.603 1.00 90.25 500 LEU A O 1
ATOM 3872 N N . VAL A 1 501 ? 17.457 13.313 -6.207 1.00 93.62 501 VAL A N 1
ATOM 3873 C CA . VAL A 1 501 ? 16.502 12.820 -5.217 1.00 93.62 501 VAL A CA 1
ATOM 3874 C C . VAL A 1 501 ? 16.991 13.100 -3.796 1.00 93.62 501 VAL A C 1
ATOM 3876 O O . VAL A 1 501 ? 16.230 13.622 -2.983 1.00 93.62 501 VAL A O 1
ATOM 3879 N N . ARG A 1 502 ? 18.264 12.811 -3.489 1.00 93.81 502 ARG A N 1
ATOM 3880 C CA . ARG A 1 502 ? 18.861 13.126 -2.180 1.00 93.81 502 ARG A CA 1
ATOM 3881 C C . ARG A 1 502 ? 18.871 14.628 -1.915 1.00 93.81 502 ARG A C 1
ATOM 3883 O O . ARG A 1 502 ? 18.596 15.048 -0.795 1.00 93.81 502 ARG A O 1
ATOM 3890 N N . HIS A 1 503 ? 19.166 15.445 -2.927 1.00 92.56 503 HIS A N 1
ATOM 3891 C CA . HIS A 1 503 ? 19.152 16.896 -2.786 1.00 92.56 503 HIS A CA 1
ATOM 3892 C C . HIS A 1 503 ? 17.747 17.429 -2.478 1.00 92.56 503 HIS A C 1
ATOM 3894 O O . HIS A 1 503 ? 17.593 18.217 -1.543 1.00 92.56 503 HIS A O 1
ATOM 3900 N N . ILE A 1 504 ? 16.726 16.961 -3.204 1.00 93.69 504 ILE A N 1
ATOM 3901 C CA . ILE A 1 504 ? 15.326 17.315 -2.944 1.00 93.69 504 ILE A CA 1
ATOM 3902 C C . ILE A 1 504 ? 14.941 16.881 -1.529 1.00 93.69 504 ILE A C 1
ATOM 3904 O O . ILE A 1 504 ? 14.484 17.707 -0.742 1.00 93.69 504 ILE A O 1
ATOM 3908 N N . ALA A 1 505 ? 15.196 15.622 -1.171 1.00 94.56 505 ALA A N 1
ATOM 3909 C CA . ALA A 1 505 ? 14.857 15.078 0.139 1.00 94.56 505 ALA A CA 1
ATOM 3910 C C . ALA A 1 505 ? 15.489 15.884 1.283 1.00 94.56 505 ALA A C 1
ATOM 3912 O O . ALA A 1 505 ? 14.802 16.270 2.223 1.00 94.56 505 ALA A O 1
ATOM 3913 N N . LYS A 1 506 ? 16.782 16.206 1.176 1.00 93.75 506 LYS A N 1
ATOM 3914 C CA . LYS A 1 506 ? 17.521 16.928 2.218 1.00 93.75 506 LYS A CA 1
ATOM 3915 C C . LYS A 1 506 ? 17.088 18.384 2.388 1.00 93.75 506 LYS A C 1
ATOM 3917 O O . LYS A 1 506 ? 17.146 18.906 3.495 1.00 93.75 506 LYS A O 1
ATOM 3922 N N . THR A 1 507 ? 16.717 19.057 1.302 1.00 93.44 507 THR A N 1
ATOM 3923 C CA . THR A 1 507 ? 16.363 20.486 1.336 1.00 93.44 507 THR A CA 1
ATOM 3924 C C . THR A 1 507 ? 14.898 20.737 1.670 1.00 93.44 507 THR A C 1
ATOM 3926 O O . THR A 1 507 ? 14.580 21.811 2.173 1.00 93.44 507 THR A O 1
ATOM 3929 N N . SER A 1 508 ? 14.013 19.775 1.394 1.00 94.06 508 SER A N 1
ATOM 3930 C CA . SER A 1 508 ? 12.564 19.980 1.491 1.00 94.06 508 SER A CA 1
ATOM 3931 C C . SER A 1 508 ? 11.864 19.213 2.605 1.00 94.06 508 SER A C 1
ATOM 3933 O O . SER A 1 508 ? 10.756 19.599 2.968 1.00 94.06 508 SER A O 1
ATOM 3935 N N . TYR A 1 509 ? 12.458 18.144 3.146 1.00 95.50 509 TYR A N 1
ATOM 3936 C CA . TYR A 1 509 ? 11.780 17.318 4.141 1.00 95.50 509 TYR A CA 1
ATOM 3937 C C . TYR A 1 509 ? 11.581 18.051 5.469 1.00 95.50 509 TYR A C 1
ATOM 3939 O O . TYR A 1 509 ? 12.546 18.495 6.093 1.00 95.50 509 TYR A O 1
ATOM 3947 N N . THR A 1 510 ? 10.334 18.097 5.933 1.00 92.38 510 THR A N 1
ATOM 3948 C CA . THR A 1 510 ? 9.979 18.545 7.283 1.00 92.38 510 THR A CA 1
ATOM 3949 C C . THR A 1 510 ? 9.228 17.435 8.026 1.00 92.38 510 THR A C 1
ATOM 3951 O O . THR A 1 510 ? 8.222 16.935 7.502 1.00 92.38 510 THR A O 1
ATOM 3954 N N . PRO A 1 511 ? 9.683 17.021 9.227 1.00 88.31 511 PRO A N 1
ATOM 3955 C CA . PRO A 1 511 ? 9.016 15.977 10.005 1.00 88.31 511 PRO A CA 1
ATOM 3956 C C . PRO A 1 511 ? 7.538 16.271 10.278 1.00 88.31 511 PRO A C 1
ATOM 3958 O O . PRO A 1 511 ? 6.723 15.363 10.234 1.00 88.31 511 PRO A O 1
ATOM 3961 N N . GLU A 1 512 ? 7.144 17.530 10.452 1.00 87.62 512 GLU A N 1
ATOM 3962 C CA . GLU A 1 512 ? 5.761 17.903 10.776 1.00 87.62 512 GLU A CA 1
ATOM 3963 C C . GLU A 1 512 ? 4.783 17.633 9.619 1.00 87.62 512 GLU A C 1
ATOM 3965 O O . GLU A 1 512 ? 3.593 17.384 9.832 1.00 87.62 512 GLU A O 1
ATOM 3970 N N . LEU A 1 513 ? 5.270 17.694 8.374 1.00 90.62 513 LEU A N 1
ATOM 3971 C CA . LEU A 1 513 ? 4.472 17.449 7.168 1.00 90.62 513 LEU A CA 1
ATOM 3972 C C . LEU A 1 513 ? 4.686 16.037 6.597 1.00 90.62 513 LEU A C 1
ATOM 3974 O O . LEU A 1 513 ? 3.918 15.603 5.727 1.00 90.62 513 LEU A O 1
ATOM 3978 N N . GLY A 1 514 ? 5.729 15.330 7.040 1.00 92.56 514 GLY A N 1
ATOM 3979 C CA . GLY A 1 514 ? 6.109 14.013 6.540 1.00 92.56 514 GLY A CA 1
ATOM 3980 C C . GLY A 1 514 ? 6.272 14.009 5.017 1.00 92.56 514 GLY A C 1
ATOM 3981 O O . GLY A 1 514 ? 6.808 14.946 4.420 1.00 92.56 514 GLY A O 1
ATOM 3982 N N . ALA A 1 515 ? 5.731 12.989 4.347 1.00 94.94 515 ALA A N 1
ATOM 3983 C CA . ALA A 1 515 ? 5.801 12.851 2.890 1.00 94.94 515 ALA A CA 1
ATOM 3984 C C . ALA A 1 515 ? 5.119 13.995 2.106 1.00 94.94 515 ALA A C 1
ATOM 3986 O O . ALA A 1 515 ? 5.369 14.148 0.908 1.00 94.94 515 ALA A O 1
ATOM 3987 N N . ARG A 1 516 ? 4.266 14.817 2.741 1.00 95.00 516 ARG A N 1
ATOM 3988 C CA . ARG A 1 516 ? 3.602 15.950 2.068 1.00 95.00 516 ARG A CA 1
ATOM 3989 C C . ARG A 1 516 ? 4.608 17.023 1.645 1.00 95.00 516 ARG A C 1
ATOM 3991 O O . ARG A 1 516 ? 4.462 17.576 0.559 1.00 95.00 516 ARG A O 1
ATOM 3998 N N . SER A 1 517 ? 5.644 17.257 2.455 1.00 96.19 517 SER A N 1
ATOM 3999 C CA . SER A 1 517 ? 6.732 18.195 2.134 1.00 96.19 517 SER A CA 1
ATOM 4000 C C . SER A 1 517 ? 7.498 17.770 0.873 1.00 96.19 517 SER A C 1
ATOM 4002 O O . SER A 1 517 ? 7.688 18.559 -0.052 1.00 96.19 517 SER A O 1
ATOM 4004 N N . LEU A 1 518 ? 7.822 16.478 0.773 1.00 96.69 518 LEU A N 1
ATOM 4005 C CA . LEU A 1 518 ? 8.488 15.882 -0.388 1.00 96.69 518 LEU A CA 1
ATOM 4006 C C . LEU A 1 518 ? 7.617 15.950 -1.645 1.00 96.69 518 LEU A C 1
ATOM 4008 O O . LEU A 1 518 ? 8.102 16.287 -2.723 1.00 96.69 518 LEU A O 1
ATOM 4012 N N . ARG A 1 519 ? 6.312 15.680 -1.512 1.00 96.12 519 ARG A N 1
ATOM 4013 C CA . ARG A 1 519 ? 5.358 15.809 -2.623 1.00 96.12 519 ARG A CA 1
ATOM 4014 C C . ARG A 1 519 ? 5.305 17.243 -3.145 1.00 96.12 519 ARG A C 1
ATOM 4016 O O . ARG A 1 519 ? 5.320 17.450 -4.354 1.00 96.12 519 ARG A O 1
ATOM 4023 N N . GLN A 1 520 ? 5.285 18.231 -2.250 1.00 95.25 520 GLN A N 1
ATOM 4024 C CA . GLN A 1 520 ? 5.319 19.641 -2.632 1.00 95.25 520 GLN A CA 1
ATOM 4025 C C . GLN A 1 520 ? 6.618 20.002 -3.365 1.00 95.25 520 GLN A C 1
ATOM 4027 O O . GLN A 1 520 ? 6.577 20.703 -4.374 1.00 95.25 520 GLN A O 1
ATOM 4032 N N . ALA A 1 521 ? 7.764 19.487 -2.920 1.00 94.50 521 ALA A N 1
ATOM 4033 C CA . ALA A 1 521 ? 9.025 19.712 -3.617 1.00 94.50 521 ALA A CA 1
ATOM 4034 C C . ALA A 1 521 ? 9.063 19.064 -5.008 1.00 94.50 521 ALA A C 1
ATOM 4036 O O . ALA A 1 521 ? 9.553 19.681 -5.953 1.00 94.50 521 ALA A O 1
ATOM 4037 N N . VAL A 1 522 ? 8.487 17.870 -5.170 1.00 95.56 522 VAL A N 1
ATOM 4038 C CA . VAL A 1 522 ? 8.329 17.240 -6.490 1.00 95.56 522 VAL A CA 1
ATOM 4039 C C . VAL A 1 522 ? 7.383 18.044 -7.382 1.00 95.56 522 VAL A C 1
ATOM 4041 O O . VAL A 1 522 ? 7.684 18.219 -8.558 1.00 95.56 522 VAL A O 1
ATOM 4044 N N . ASN A 1 523 ? 6.309 18.630 -6.844 1.00 95.12 523 ASN A N 1
ATOM 4045 C CA . ASN A 1 523 ? 5.442 19.527 -7.617 1.00 95.12 523 ASN A CA 1
ATOM 4046 C C . ASN A 1 523 ? 6.209 20.732 -8.187 1.00 95.12 523 ASN A C 1
ATOM 4048 O O . ASN A 1 523 ? 5.940 21.140 -9.312 1.00 95.12 523 ASN A O 1
ATOM 4052 N N . ASN A 1 524 ? 7.215 21.256 -7.480 1.00 92.94 524 ASN A N 1
ATOM 4053 C CA . ASN A 1 524 ? 8.077 22.307 -8.032 1.00 92.94 524 ASN A CA 1
ATOM 4054 C C . ASN A 1 524 ? 8.901 21.810 -9.233 1.00 92.94 524 ASN A C 1
ATOM 4056 O O . ASN A 1 524 ? 9.119 22.562 -10.179 1.00 92.94 524 ASN A O 1
ATOM 4060 N N . VAL A 1 525 ? 9.336 20.545 -9.229 1.00 93.00 525 VAL A N 1
ATOM 4061 C CA . VAL A 1 525 ? 9.993 19.918 -10.391 1.00 93.00 525 VAL A CA 1
ATOM 4062 C C . VAL A 1 525 ? 8.999 19.737 -11.540 1.00 93.00 525 VAL A C 1
ATOM 4064 O O . VAL A 1 525 ? 9.343 20.055 -12.676 1.00 93.00 525 VAL A O 1
ATOM 4067 N N . LYS A 1 526 ? 7.756 19.322 -11.250 1.00 93.69 526 LYS A N 1
ATOM 4068 C CA . LYS A 1 526 ? 6.680 19.237 -12.253 1.00 93.69 526 LYS A CA 1
ATOM 4069 C C . LYS A 1 526 ? 6.428 20.585 -12.924 1.00 93.69 526 LYS A C 1
ATOM 4071 O O . LYS A 1 526 ? 6.339 20.644 -14.141 1.00 93.69 526 LYS A O 1
ATOM 4076 N N . LEU A 1 527 ? 6.376 21.674 -12.154 1.00 92.38 527 LEU A N 1
ATOM 4077 C CA . LEU A 1 527 ? 6.224 23.023 -12.709 1.00 92.38 527 LEU A CA 1
ATOM 4078 C C . LEU A 1 527 ? 7.364 23.371 -13.671 1.00 92.38 527 LEU A C 1
ATOM 4080 O O . LEU A 1 527 ? 7.111 23.865 -14.764 1.00 92.38 527 LEU A O 1
ATOM 4084 N N . LYS A 1 528 ? 8.614 23.063 -13.306 1.00 91.44 528 LYS A N 1
ATOM 4085 C CA . LYS A 1 528 ? 9.773 23.284 -14.185 1.00 91.44 528 LYS A CA 1
ATOM 4086 C C . LYS A 1 528 ? 9.718 22.434 -15.453 1.00 91.44 528 LYS A C 1
ATOM 4088 O O . LYS A 1 528 ? 10.088 22.924 -16.513 1.00 91.44 528 LYS A O 1
ATOM 4093 N N . PHE A 1 529 ? 9.234 21.196 -15.354 1.00 92.25 529 PHE A N 1
ATOM 4094 C CA . PHE A 1 529 ? 8.964 20.359 -16.520 1.00 92.25 529 PHE A CA 1
ATOM 4095 C C . PHE A 1 529 ? 7.894 20.977 -17.418 1.00 92.25 529 PHE A C 1
ATOM 4097 O O . PHE A 1 529 ? 8.127 21.089 -18.610 1.00 92.25 529 PHE A O 1
ATOM 4104 N N . ILE A 1 530 ? 6.762 21.420 -16.863 1.00 90.25 530 ILE A N 1
ATOM 4105 C CA . ILE A 1 530 ? 5.674 22.016 -17.650 1.00 90.25 530 ILE A CA 1
ATOM 4106 C C . ILE A 1 530 ? 6.180 23.248 -18.402 1.00 90.25 530 ILE A C 1
ATOM 4108 O O . ILE A 1 530 ? 5.894 23.399 -19.582 1.00 90.25 530 ILE A O 1
ATOM 4112 N N . LEU A 1 531 ? 6.972 24.104 -17.752 1.00 89.88 531 LEU A N 1
ATOM 4113 C CA . LEU A 1 531 ? 7.580 25.257 -18.418 1.00 89.88 531 LEU A CA 1
ATOM 4114 C C . LEU A 1 531 ? 8.539 24.835 -19.539 1.00 89.88 531 LEU A C 1
ATOM 4116 O O . LEU A 1 531 ? 8.516 25.434 -20.605 1.00 89.88 531 LEU A O 1
ATOM 4120 N N . ALA A 1 532 ? 9.354 23.798 -19.328 1.00 87.38 532 ALA A N 1
ATOM 4121 C CA . ALA A 1 532 ? 10.230 23.268 -20.374 1.00 87.38 532 ALA A CA 1
ATOM 4122 C C . ALA A 1 532 ? 9.436 22.662 -21.544 1.00 87.38 532 ALA A C 1
ATOM 4124 O O . ALA A 1 532 ? 9.786 22.899 -22.691 1.00 87.38 532 ALA A O 1
ATOM 4125 N N . TYR A 1 533 ? 8.359 21.933 -21.250 1.00 86.69 533 TYR A N 1
ATOM 4126 C CA . TYR A 1 533 ? 7.464 21.326 -22.234 1.00 86.69 533 TYR A CA 1
ATOM 4127 C C . TYR A 1 533 ? 6.759 22.382 -23.090 1.00 86.69 533 TYR A C 1
ATOM 4129 O O . TYR A 1 533 ? 6.751 22.281 -24.308 1.00 86.69 533 TYR A O 1
ATOM 4137 N N . LEU A 1 534 ? 6.218 23.433 -22.466 1.00 85.19 534 LEU A N 1
ATOM 4138 C CA . LEU A 1 534 ? 5.549 24.522 -23.183 1.00 85.19 534 LEU A CA 1
ATOM 4139 C C . LEU A 1 534 ? 6.516 25.382 -24.008 1.00 85.19 534 LEU A C 1
ATOM 4141 O O . LEU A 1 534 ? 6.096 25.978 -24.992 1.00 85.19 534 LEU A O 1
ATOM 4145 N N . ASN A 1 535 ? 7.787 25.463 -23.606 1.00 83.38 535 ASN A N 1
ATOM 4146 C CA . ASN A 1 535 ? 8.812 26.200 -24.346 1.00 83.38 535 ASN A CA 1
ATOM 4147 C C . ASN A 1 535 ? 9.405 25.395 -25.517 1.00 83.38 535 ASN A C 1
ATOM 4149 O O . ASN A 1 535 ? 9.995 25.993 -26.412 1.00 83.38 535 ASN A O 1
ATOM 4153 N N . ASP A 1 536 ? 9.284 24.064 -25.508 1.00 72.25 536 ASP A N 1
ATOM 4154 C CA . ASP A 1 536 ? 9.738 23.162 -26.576 1.00 72.25 536 ASP A CA 1
ATOM 4155 C C . ASP A 1 536 ? 8.589 22.857 -27.557 1.00 72.25 536 ASP A C 1
ATOM 4157 O O . ASP A 1 536 ? 8.286 21.705 -27.868 1.00 72.25 536 ASP A O 1
ATOM 4161 N N . ASP A 1 537 ? 7.887 23.901 -28.009 1.00 65.06 537 ASP A N 1
ATOM 4162 C CA . ASP A 1 537 ? 6.667 23.769 -28.815 1.00 65.06 537 ASP A CA 1
ATOM 4163 C C . ASP A 1 537 ? 6.939 23.429 -30.291 1.00 65.06 537 ASP A C 1
ATOM 4165 O O . ASP A 1 537 ? 6.030 23.033 -31.025 1.00 65.06 537 ASP A O 1
ATOM 4169 N N . GLY A 1 538 ? 8.178 23.612 -30.763 1.00 63.16 538 GLY A N 1
ATOM 4170 C CA . GLY A 1 538 ? 8.529 23.489 -32.180 1.00 63.16 538 GLY A CA 1
ATOM 4171 C C . GLY A 1 538 ? 7.619 24.316 -33.105 1.00 63.16 538 GLY A C 1
ATOM 4172 O O . GLY A 1 538 ? 7.495 23.981 -34.286 1.00 63.16 538 GLY A O 1
ATOM 4173 N N . GLY A 1 539 ? 6.937 25.338 -32.566 1.00 66.00 539 GLY A N 1
ATOM 4174 C CA . GLY A 1 539 ? 5.899 26.129 -33.230 1.00 66.00 539 GLY A CA 1
ATOM 4175 C C . GLY A 1 539 ? 4.602 25.388 -33.600 1.00 66.00 539 GLY A C 1
ATOM 4176 O O . GLY A 1 539 ? 3.866 25.877 -34.460 1.00 66.00 539 GLY A O 1
ATOM 4177 N N . LYS A 1 540 ? 4.307 24.214 -33.023 1.00 71.38 540 LYS A N 1
ATOM 4178 C CA . LYS A 1 540 ? 3.112 23.407 -33.345 1.00 71.38 540 LYS A CA 1
ATOM 4179 C C . LYS A 1 540 ? 2.107 23.380 -32.195 1.00 71.38 540 LYS A C 1
ATOM 4181 O O . LYS A 1 540 ? 2.464 23.328 -31.025 1.00 71.38 540 LYS A O 1
ATOM 4186 N N . LEU A 1 541 ? 0.819 23.365 -32.543 1.00 78.44 541 LEU A N 1
ATOM 4187 C CA . LEU A 1 541 ? -0.252 23.164 -31.569 1.00 78.44 541 LEU A CA 1
ATOM 4188 C C . LEU A 1 541 ? -0.309 21.702 -31.120 1.00 78.44 541 LEU A C 1
ATOM 4190 O O . LEU A 1 541 ? -0.105 20.782 -31.913 1.00 78.44 541 LEU A O 1
ATOM 4194 N N . ILE A 1 542 ? -0.659 21.510 -29.851 1.00 78.12 542 ILE A N 1
ATOM 4195 C CA . ILE A 1 542 ? -0.925 20.193 -29.279 1.00 78.12 542 ILE A CA 1
ATOM 4196 C C . ILE A 1 542 ? -2.215 19.657 -29.907 1.00 78.12 542 ILE A C 1
ATOM 4198 O O . ILE A 1 542 ? -3.262 20.305 -29.838 1.00 78.12 542 ILE A O 1
ATOM 4202 N N . THR A 1 543 ? -2.128 18.488 -30.535 1.00 78.50 543 THR A N 1
ATOM 4203 C CA . THR A 1 543 ? -3.248 17.777 -31.169 1.00 78.50 543 THR A CA 1
ATOM 4204 C C . THR A 1 543 ? -3.173 16.294 -30.812 1.00 78.50 543 THR A C 1
ATOM 4206 O O . THR A 1 543 ? -2.135 15.826 -30.349 1.00 78.50 543 THR A O 1
ATOM 4209 N N . ASP A 1 544 ? -4.243 15.528 -31.033 1.00 78.50 544 ASP A N 1
ATOM 4210 C CA . ASP A 1 544 ? -4.194 14.069 -30.828 1.00 78.50 544 ASP A CA 1
ATOM 4211 C C . ASP A 1 544 ? -3.140 13.401 -31.752 1.00 78.50 544 ASP A C 1
ATOM 4213 O O . ASP A 1 544 ? -2.569 12.370 -31.399 1.00 78.50 544 ASP A O 1
ATOM 4217 N N . GLU A 1 545 ? -2.807 14.032 -32.889 1.00 75.31 545 GLU A N 1
ATOM 4218 C CA . GLU A 1 545 ? -1.747 13.617 -33.828 1.00 75.31 545 GLU A CA 1
ATOM 4219 C C . GLU A 1 545 ? -0.332 13.764 -33.235 1.00 75.31 545 GLU A C 1
ATOM 4221 O O . GLU A 1 545 ? 0.623 13.143 -33.702 1.00 75.31 545 GLU A O 1
ATOM 4226 N N . THR A 1 546 ? -0.166 14.548 -32.162 1.00 77.50 546 THR A N 1
ATOM 4227 C CA . THR A 1 546 ? 1.119 14.684 -31.460 1.00 77.50 546 THR A CA 1
ATOM 4228 C C . THR A 1 546 ? 1.597 13.344 -30.882 1.00 77.50 546 THR A C 1
ATOM 4230 O O . THR A 1 546 ? 2.804 13.128 -30.779 1.00 77.50 546 THR A O 1
ATOM 4233 N N . ASN A 1 547 ? 0.684 12.406 -30.605 1.00 79.12 547 ASN A N 1
ATOM 4234 C CA . ASN A 1 547 ? 1.016 11.053 -30.144 1.00 79.12 547 ASN A CA 1
ATOM 4235 C C . ASN A 1 547 ? 1.726 10.190 -31.207 1.00 79.12 547 ASN A C 1
ATOM 4237 O O . ASN A 1 547 ? 2.304 9.156 -30.883 1.00 79.12 547 ASN A O 1
ATOM 4241 N N . GLU A 1 548 ? 1.722 10.599 -32.478 1.00 75.94 548 GLU A N 1
ATOM 4242 C CA . GLU A 1 548 ? 2.432 9.887 -33.551 1.00 75.94 548 GLU A CA 1
ATOM 4243 C C . GLU A 1 548 ? 3.903 10.324 -33.676 1.00 75.94 548 GLU A C 1
ATOM 4245 O O . GLU A 1 548 ? 4.705 9.676 -34.350 1.00 75.94 548 GLU A O 1
ATOM 4250 N N . SER A 1 549 ? 4.284 11.423 -33.015 1.00 70.06 549 SER A N 1
ATOM 4251 C CA . SER A 1 549 ? 5.658 11.939 -33.024 1.00 70.06 549 SER A CA 1
ATOM 4252 C C . SER A 1 549 ? 6.601 11.058 -32.188 1.00 70.06 549 SER A C 1
ATOM 4254 O O . SER A 1 549 ? 6.147 10.324 -31.312 1.00 70.06 549 SER A O 1
ATOM 4256 N N . PRO A 1 550 ? 7.931 11.092 -32.404 1.00 72.62 550 PRO A N 1
ATOM 4257 C CA . PRO A 1 550 ? 8.857 10.429 -31.490 1.00 72.62 550 PRO A CA 1
ATOM 4258 C C . PRO A 1 550 ? 8.716 11.011 -30.079 1.00 72.62 550 PRO A C 1
ATOM 4260 O O . PRO A 1 550 ? 8.610 12.226 -29.917 1.00 72.62 550 PRO A O 1
ATOM 4263 N N . LEU A 1 551 ? 8.760 10.139 -29.067 1.00 77.62 551 LEU A N 1
ATOM 4264 C CA . LEU A 1 551 ? 8.741 10.535 -27.656 1.00 77.62 551 LEU A CA 1
ATOM 4265 C C . LEU A 1 551 ? 9.780 11.635 -27.396 1.00 77.62 551 LEU A C 1
ATOM 4267 O O . LEU A 1 551 ? 10.957 11.472 -27.718 1.00 77.62 551 LEU A O 1
ATOM 4271 N N . GLN A 1 552 ? 9.363 12.736 -26.778 1.00 82.38 552 GLN A N 1
ATOM 4272 C CA . GLN A 1 552 ? 10.285 13.765 -26.296 1.00 82.38 552 GLN A CA 1
ATOM 4273 C C . GLN A 1 552 ? 10.846 13.363 -24.930 1.00 82.38 552 GLN A C 1
ATOM 4275 O O . GLN A 1 552 ? 10.111 12.866 -24.073 1.00 82.38 552 GLN A O 1
ATOM 4280 N N . ARG A 1 553 ? 12.150 13.566 -24.702 1.00 88.44 553 ARG A N 1
ATOM 4281 C CA . ARG A 1 553 ? 12.795 13.255 -23.419 1.00 88.44 553 ARG A CA 1
ATOM 4282 C C . ARG A 1 553 ? 13.082 14.520 -22.644 1.00 88.44 553 ARG A C 1
ATOM 4284 O O . ARG A 1 553 ? 13.697 15.440 -23.161 1.00 88.44 553 ARG A O 1
ATOM 4291 N N . PHE A 1 554 ? 12.715 14.518 -21.373 1.00 89.75 554 PHE A N 1
ATOM 4292 C CA . PHE A 1 554 ? 12.986 15.613 -20.455 1.00 89.75 554 PHE A CA 1
ATOM 4293 C C . PHE A 1 554 ? 13.839 15.113 -19.299 1.00 89.75 554 PHE A C 1
ATOM 4295 O O . PHE A 1 554 ? 13.475 14.144 -18.637 1.00 89.75 554 PHE A O 1
ATOM 4302 N N . VAL A 1 555 ? 14.967 15.776 -19.048 1.00 90.50 555 VAL A N 1
ATOM 4303 C CA . VAL A 1 555 ? 15.943 15.360 -18.033 1.00 90.50 555 VAL A CA 1
ATOM 4304 C C . VAL A 1 555 ? 16.085 16.453 -16.971 1.00 90.50 555 VAL A C 1
ATOM 4306 O O . VAL A 1 555 ? 16.515 17.567 -17.294 1.00 90.50 555 VAL A O 1
ATOM 4309 N N . PRO A 1 556 ? 15.768 16.180 -15.691 1.00 91.81 556 PRO A N 1
ATOM 4310 C CA . PRO A 1 556 ? 16.069 17.091 -14.602 1.00 91.81 556 PRO A CA 1
ATOM 4311 C C . PRO A 1 556 ? 17.565 17.037 -14.262 1.00 91.81 556 PRO A C 1
ATOM 4313 O O . PRO A 1 556 ? 18.127 15.981 -13.972 1.00 91.81 556 PRO A O 1
ATOM 4316 N N . ARG A 1 557 ? 18.225 18.195 -14.249 1.00 88.69 557 ARG A N 1
ATOM 4317 C CA . ARG A 1 557 ? 19.637 18.352 -13.891 1.00 88.69 557 ARG A CA 1
ATOM 4318 C C . ARG A 1 557 ? 19.805 19.276 -12.697 1.00 88.69 557 ARG A C 1
ATOM 4320 O O . ARG A 1 557 ? 19.100 20.270 -12.548 1.00 88.69 557 ARG A O 1
ATOM 4327 N N . LEU A 1 558 ? 20.781 18.943 -11.860 1.00 88.56 558 LEU A N 1
ATOM 4328 C CA . LEU A 1 558 ? 21.185 19.750 -10.718 1.00 88.56 558 LEU A CA 1
ATOM 4329 C C . LEU A 1 558 ? 22.358 20.649 -11.128 1.00 88.56 558 LEU A C 1
ATOM 4331 O O . LEU A 1 558 ? 23.480 20.173 -11.294 1.00 88.56 558 LEU A O 1
ATOM 4335 N N . ILE A 1 559 ? 22.105 21.942 -11.295 1.00 86.94 559 ILE A N 1
ATOM 4336 C CA . ILE A 1 559 ? 23.120 22.941 -11.632 1.00 86.94 559 ILE A CA 1
ATOM 4337 C C . ILE A 1 559 ? 23.636 23.555 -10.333 1.00 86.94 559 ILE A C 1
ATOM 4339 O O . ILE A 1 559 ? 22.857 23.973 -9.481 1.00 86.94 559 ILE A O 1
ATOM 4343 N N . THR A 1 560 ? 24.957 23.583 -10.160 1.00 85.94 560 THR A N 1
ATOM 4344 C CA . THR A 1 560 ? 25.590 24.247 -9.013 1.00 85.94 560 THR A CA 1
ATOM 4345 C C . THR A 1 560 ? 26.070 25.621 -9.456 1.00 85.94 560 THR A C 1
ATOM 4347 O O . THR A 1 560 ? 26.896 25.722 -10.360 1.00 85.94 560 THR A O 1
ATOM 4350 N N . HIS A 1 561 ? 25.548 26.668 -8.826 1.00 86.50 561 HIS A N 1
ATOM 4351 C CA . HIS A 1 561 ? 25.942 28.050 -9.085 1.00 86.50 561 HIS A CA 1
ATOM 4352 C C . HIS A 1 561 ? 27.246 28.396 -8.359 1.00 86.50 561 HIS A C 1
ATOM 4354 O O . HIS A 1 561 ? 27.617 27.756 -7.373 1.00 86.50 561 HIS A O 1
ATOM 4360 N N . SER A 1 562 ? 27.919 29.460 -8.802 1.00 75.75 562 SER A N 1
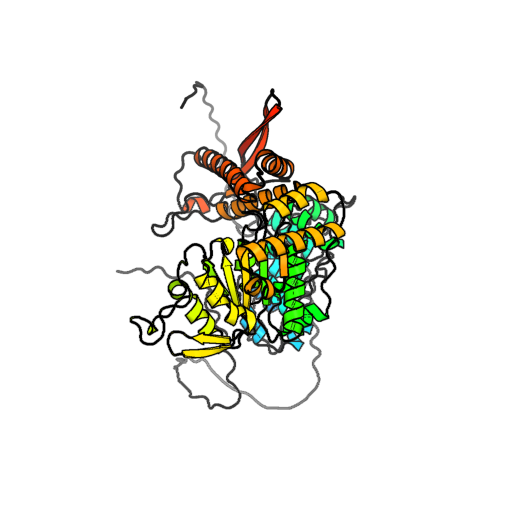ATOM 4361 C CA . SER A 1 562 ? 29.221 29.920 -8.286 1.00 75.75 562 SER A CA 1
ATOM 4362 C C . SER A 1 562 ? 29.244 30.187 -6.770 1.00 75.75 562 SER A C 1
ATOM 4364 O O . SER A 1 562 ? 30.311 30.193 -6.166 1.00 75.75 562 SER A O 1
ATOM 4366 N N . GLY A 1 563 ? 28.074 30.386 -6.146 1.00 74.94 563 GLY A N 1
ATOM 4367 C CA . GLY A 1 563 ? 27.895 30.570 -4.699 1.00 74.94 563 GLY A CA 1
ATOM 4368 C C . GLY A 1 563 ? 27.574 29.294 -3.905 1.00 74.94 563 GLY A C 1
ATOM 4369 O O . GLY A 1 563 ? 27.211 29.388 -2.737 1.00 74.94 563 GLY A O 1
ATOM 4370 N N . GLY A 1 564 ? 27.643 28.108 -4.520 1.00 77.50 564 GLY A N 1
ATOM 4371 C CA . GLY A 1 564 ? 27.346 26.821 -3.875 1.00 77.50 564 GLY A CA 1
ATOM 4372 C C . GLY A 1 564 ? 25.855 26.486 -3.748 1.00 77.50 564 GLY A C 1
ATOM 4373 O O . GLY A 1 564 ? 25.515 25.383 -3.312 1.00 77.50 564 GLY A O 1
ATOM 4374 N N . SER A 1 565 ? 24.957 27.391 -4.154 1.00 81.62 565 SER A N 1
ATOM 4375 C CA . SER A 1 565 ? 23.534 27.082 -4.290 1.00 81.62 565 SER A CA 1
ATOM 4376 C C . SER A 1 565 ? 23.319 26.108 -5.446 1.00 81.62 565 SER A C 1
ATOM 4378 O O . SER A 1 565 ? 23.957 26.191 -6.497 1.00 81.62 565 SER A O 1
ATOM 4380 N N . LYS A 1 566 ? 22.423 25.148 -5.232 1.00 85.69 566 LYS A N 1
ATOM 4381 C CA . LYS A 1 566 ? 22.047 24.150 -6.228 1.00 85.69 566 LYS A CA 1
ATOM 4382 C C . LYS A 1 566 ? 20.642 24.446 -6.711 1.00 85.69 566 LYS A C 1
ATOM 4384 O O . LYS A 1 566 ? 19.750 24.698 -5.905 1.00 85.69 566 LYS A O 1
ATOM 4389 N N . GLU A 1 567 ? 20.459 24.403 -8.017 1.00 87.50 567 GLU A N 1
ATOM 4390 C CA . GLU A 1 567 ? 19.179 24.617 -8.665 1.00 87.50 567 GLU A CA 1
ATOM 4391 C C . GLU A 1 567 ? 18.839 23.432 -9.564 1.00 87.50 567 GLU A C 1
ATOM 4393 O O . GLU A 1 567 ? 19.697 22.866 -10.236 1.00 87.50 567 GLU A O 1
ATOM 4398 N N . ILE A 1 568 ? 17.564 23.054 -9.572 1.00 89.69 568 ILE A N 1
ATOM 4399 C CA . ILE A 1 568 ? 17.039 22.022 -10.464 1.00 89.69 568 ILE A CA 1
ATOM 4400 C C . ILE A 1 568 ? 16.566 22.698 -11.749 1.00 89.69 568 ILE A C 1
ATOM 4402 O O . ILE A 1 568 ? 15.745 23.607 -11.678 1.00 89.69 568 ILE A O 1
ATOM 4406 N N . VAL A 1 569 ? 17.028 22.246 -12.907 1.00 88.44 569 VAL A N 1
ATOM 4407 C CA . VAL A 1 569 ? 16.555 22.695 -14.226 1.00 88.44 569 VAL A CA 1
ATOM 4408 C C . VAL A 1 569 ? 16.116 21.473 -15.020 1.00 88.44 569 VAL A C 1
ATOM 4410 O O . VAL A 1 569 ? 16.745 20.426 -14.912 1.00 88.44 569 VAL A O 1
ATOM 4413 N N . VAL A 1 570 ? 15.037 21.582 -15.791 1.00 89.38 570 VAL A N 1
ATOM 4414 C CA . VAL A 1 570 ? 14.575 20.507 -16.680 1.00 89.38 570 VAL A CA 1
ATOM 4415 C C . VAL A 1 570 ? 14.927 20.892 -18.109 1.00 89.38 570 VAL A C 1
ATOM 4417 O O . VAL A 1 570 ? 14.616 22.001 -18.533 1.00 89.38 570 VAL A O 1
ATOM 4420 N N . LEU A 1 571 ? 15.607 19.996 -18.821 1.00 85.88 571 LEU A N 1
ATOM 4421 C CA . LEU A 1 571 ? 16.039 20.205 -20.202 1.00 85.88 571 LEU A CA 1
ATOM 4422 C C . LEU A 1 571 ? 15.332 19.216 -21.125 1.00 85.88 571 LEU A C 1
ATOM 4424 O O . LEU A 1 571 ? 15.248 18.035 -20.787 1.00 85.88 571 LEU A O 1
ATOM 4428 N N . ALA A 1 572 ? 14.872 19.695 -22.280 1.00 84.00 572 ALA A N 1
ATOM 4429 C CA . ALA A 1 572 ? 14.419 18.847 -23.375 1.00 84.00 572 ALA A CA 1
ATOM 4430 C C . ALA A 1 572 ? 15.635 18.294 -24.139 1.00 84.00 572 ALA A C 1
ATOM 4432 O O . ALA A 1 572 ? 16.574 19.024 -24.463 1.00 84.00 572 ALA A O 1
ATOM 4433 N N . GLU A 1 573 ? 15.638 16.992 -24.403 1.00 80.75 573 GLU A N 1
ATOM 4434 C CA . GLU A 1 573 ? 16.647 16.292 -25.192 1.00 80.75 573 GLU A CA 1
ATOM 4435 C C . GLU A 1 573 ? 15.950 15.414 -26.246 1.00 80.75 573 GLU A C 1
ATOM 4437 O O . GLU A 1 573 ? 14.968 14.735 -25.936 1.00 80.75 573 GLU A O 1
ATOM 4442 N N . PRO A 1 574 ? 16.458 15.345 -27.488 1.00 64.69 574 PRO A N 1
ATOM 4443 C CA . PRO A 1 574 ? 15.914 14.422 -28.474 1.00 64.69 574 PRO A CA 1
ATOM 4444 C C . PRO A 1 574 ? 16.207 12.969 -28.066 1.00 64.69 574 PRO A C 1
ATOM 4446 O O . PRO A 1 574 ? 17.357 12.596 -27.801 1.00 64.69 574 PRO A O 1
ATOM 4449 N N . LEU A 1 575 ? 15.179 12.117 -28.051 1.00 58.50 575 LEU A N 1
ATOM 4450 C CA . LEU A 1 575 ? 15.348 10.673 -27.887 1.00 58.50 575 LEU A CA 1
ATOM 4451 C C . LEU A 1 575 ? 15.991 10.092 -29.147 1.00 58.50 575 LEU A C 1
ATOM 4453 O O . LEU A 1 575 ? 15.379 10.021 -30.210 1.00 58.50 575 LEU A O 1
ATOM 4457 N N . LYS A 1 576 ? 17.232 9.611 -29.028 1.00 43.03 576 LYS A N 1
ATOM 4458 C CA . LYS A 1 576 ? 17.818 8.708 -30.028 1.00 43.03 576 LYS A CA 1
ATOM 4459 C C . LYS A 1 576 ? 17.172 7.330 -29.886 1.00 43.03 576 LYS A C 1
ATOM 4461 O O . LYS A 1 576 ? 17.796 6.405 -29.368 1.00 43.03 576 LYS A O 1
ATOM 4466 N N . CYS A 1 577 ? 15.932 7.172 -30.336 1.00 34.75 577 CYS A N 1
ATOM 4467 C CA . CYS A 1 577 ? 15.409 5.837 -30.595 1.00 34.75 577 CYS A CA 1
ATOM 4468 C C . CYS A 1 577 ? 16.228 5.242 -31.747 1.00 34.75 577 CYS A C 1
ATOM 4470 O O . CYS A 1 577 ? 16.253 5.788 -32.849 1.00 34.75 577 CYS A O 1
ATOM 4472 N N . LYS A 1 578 ? 16.942 4.136 -31.499 1.00 29.16 578 LYS A N 1
ATOM 4473 C CA . LYS A 1 578 ? 17.399 3.297 -32.612 1.00 29.16 578 LYS A CA 1
ATOM 4474 C C . LYS A 1 578 ? 16.136 2.796 -33.319 1.00 29.16 578 LYS A C 1
ATOM 4476 O O . LYS A 1 578 ? 15.233 2.341 -32.616 1.00 29.16 578 LYS A O 1
ATOM 4481 N N . PRO A 1 579 ? 16.047 2.898 -34.653 1.00 26.14 579 PRO A N 1
ATOM 4482 C CA . PRO A 1 579 ? 14.857 2.474 -35.367 1.00 26.14 579 PRO A CA 1
ATOM 4483 C C . PRO A 1 579 ? 14.592 1.001 -35.061 1.00 26.14 579 PRO A C 1
ATOM 4485 O O . PRO A 1 579 ? 15.492 0.160 -35.159 1.00 26.14 579 PRO A O 1
ATOM 4488 N N . VAL A 1 580 ? 13.356 0.710 -34.662 1.00 29.77 580 VAL A N 1
ATOM 4489 C CA . VAL A 1 580 ? 12.806 -0.638 -34.755 1.00 29.77 580 VAL A CA 1
ATOM 4490 C C . VAL A 1 580 ? 12.853 -0.975 -36.240 1.00 29.77 580 VAL A C 1
ATOM 4492 O O . VAL A 1 580 ? 12.321 -0.236 -37.063 1.00 29.77 580 VAL A O 1
ATOM 4495 N N . LEU A 1 581 ? 13.598 -2.018 -36.599 1.00 29.08 581 LEU A N 1
ATOM 4496 C CA . LEU A 1 581 ? 13.586 -2.534 -37.959 1.00 29.08 581 LEU A CA 1
ATOM 4497 C C . LEU A 1 581 ? 12.194 -3.111 -38.206 1.00 29.08 581 LEU A C 1
ATOM 4499 O O . LEU A 1 581 ? 11.929 -4.257 -37.845 1.00 29.08 581 LEU A O 1
ATOM 4503 N N . ASP A 1 582 ? 11.325 -2.316 -38.820 1.00 25.56 582 ASP A N 1
ATOM 4504 C CA . ASP A 1 582 ? 10.180 -2.845 -39.538 1.00 25.56 582 ASP A CA 1
ATOM 4505 C C . ASP A 1 582 ? 10.728 -3.659 -40.710 1.00 25.56 582 ASP A C 1
ATOM 4507 O O . ASP A 1 582 ? 11.182 -3.141 -41.735 1.00 25.56 582 ASP A O 1
ATOM 4511 N N . SER A 1 583 ? 10.743 -4.978 -40.534 1.00 32.72 583 SER A N 1
ATOM 4512 C CA . SER A 1 583 ? 10.767 -5.899 -41.656 1.00 32.72 583 SER A CA 1
ATOM 4513 C C . SER A 1 583 ? 9.426 -5.769 -42.370 1.00 32.72 583 SER A C 1
ATOM 4515 O O . SER A 1 583 ? 8.460 -6.392 -41.941 1.00 32.72 583 SER A O 1
ATOM 4517 N N . ASP A 1 584 ? 9.357 -4.884 -43.363 1.00 29.52 584 ASP A N 1
ATOM 4518 C CA . ASP A 1 584 ? 8.711 -5.118 -44.662 1.00 29.52 584 ASP A CA 1
ATOM 4519 C C . ASP A 1 584 ? 8.548 -3.804 -45.440 1.00 29.52 584 ASP A C 1
ATOM 4521 O O . ASP A 1 584 ? 7.588 -3.057 -45.284 1.00 29.52 584 ASP A O 1
ATOM 4525 N N . SER A 1 585 ? 9.485 -3.539 -46.350 1.00 27.47 585 SER A N 1
ATOM 4526 C CA . SER A 1 585 ? 9.185 -2.857 -47.616 1.00 27.47 585 SER A CA 1
ATOM 4527 C C . SER A 1 585 ? 10.306 -3.116 -48.619 1.00 27.47 585 SER A C 1
ATOM 4529 O O . SER A 1 585 ? 11.220 -2.330 -48.852 1.00 27.47 585 SER A O 1
ATOM 4531 N N . SER A 1 586 ? 10.220 -4.273 -49.271 1.00 28.34 586 SER A N 1
ATOM 4532 C CA . SER A 1 586 ? 10.728 -4.381 -50.630 1.00 28.34 586 SER A CA 1
ATOM 4533 C C . SER A 1 586 ? 9.918 -3.432 -51.518 1.00 28.34 586 SER A C 1
ATOM 4535 O O . SER A 1 586 ? 8.710 -3.622 -51.637 1.00 28.34 586 SER A O 1
ATOM 4537 N N . GLN A 1 587 ? 10.572 -2.446 -52.131 1.00 28.64 587 GLN A N 1
ATOM 4538 C CA . GLN A 1 587 ? 10.549 -2.141 -53.572 1.00 28.64 587 GLN A CA 1
ATOM 4539 C C . GLN A 1 587 ? 10.887 -0.668 -53.848 1.00 28.64 587 GLN A C 1
ATOM 4541 O O . GLN A 1 587 ? 10.371 0.234 -53.200 1.00 28.64 587 GLN A O 1
ATOM 4546 N N . GLY A 1 588 ? 11.700 -0.448 -54.889 1.00 26.34 588 GLY A N 1
ATOM 4547 C CA . GLY A 1 588 ? 11.693 0.809 -55.641 1.00 26.34 588 GLY A CA 1
ATOM 4548 C C . GLY A 1 588 ? 12.984 1.621 -55.614 1.00 26.34 588 GLY A C 1
ATOM 4549 O O . GLY A 1 588 ? 12.988 2.758 -55.160 1.00 26.34 588 GLY A O 1
ATOM 4550 N N . SER A 1 589 ? 14.068 1.086 -56.180 1.00 23.64 589 SER A N 1
ATOM 4551 C CA . SER A 1 589 ? 15.177 1.913 -56.658 1.00 23.64 589 SER A CA 1
ATOM 4552 C C . SER A 1 589 ? 14.675 2.875 -57.740 1.00 23.64 589 SER A C 1
ATOM 4554 O O . SER A 1 589 ? 14.266 2.415 -58.806 1.00 23.64 589 SER A O 1
ATOM 4556 N N . THR A 1 590 ? 14.756 4.186 -57.517 1.00 25.02 590 THR A N 1
ATOM 4557 C CA . THR A 1 590 ? 14.783 5.150 -58.625 1.00 25.02 590 THR A CA 1
ATOM 4558 C C . THR A 1 590 ? 15.789 6.248 -58.315 1.00 25.02 590 THR A C 1
ATOM 4560 O O . THR A 1 590 ? 15.624 7.049 -57.403 1.00 25.02 590 THR A O 1
ATOM 4563 N N . THR A 1 591 ? 16.866 6.228 -59.086 1.00 24.53 591 THR A N 1
ATOM 4564 C CA . THR A 1 591 ? 17.866 7.279 -59.250 1.00 24.53 591 THR A CA 1
ATOM 4565 C C . THR A 1 591 ? 17.224 8.568 -59.761 1.00 24.53 591 THR A C 1
ATOM 4567 O O . THR A 1 591 ? 16.631 8.527 -60.836 1.00 24.53 591 THR A O 1
ATOM 4570 N N . VAL A 1 592 ? 17.424 9.706 -59.087 1.00 26.77 592 VAL A N 1
ATOM 4571 C CA . VAL A 1 592 ? 17.411 11.030 -59.733 1.00 26.77 592 VAL A CA 1
ATOM 4572 C C . VAL A 1 592 ? 18.508 11.912 -59.127 1.00 26.77 592 VAL A C 1
ATOM 4574 O O . VAL A 1 592 ? 18.815 11.855 -57.942 1.00 26.77 592 VAL A O 1
ATOM 4577 N N . SER A 1 593 ? 19.123 12.639 -60.047 1.00 24.25 593 SER A N 1
ATOM 4578 C CA . SER A 1 593 ? 20.334 13.448 -60.085 1.00 24.25 593 SER A CA 1
ATOM 4579 C C . SER A 1 593 ? 20.456 14.628 -59.120 1.00 24.25 593 SER A C 1
ATOM 4581 O O . SER A 1 593 ? 19.486 15.311 -58.810 1.00 24.25 593 SER A O 1
ATOM 4583 N N . MET A 1 594 ? 21.725 14.911 -58.809 1.00 25.06 594 MET A N 1
ATOM 4584 C CA . MET A 1 594 ? 22.289 16.192 -58.384 1.00 25.06 594 MET A CA 1
ATOM 4585 C C . MET A 1 594 ? 21.841 17.368 -59.260 1.00 25.06 594 MET A C 1
ATOM 4587 O O . MET A 1 594 ? 21.911 17.270 -60.485 1.00 25.06 594 MET A O 1
ATOM 4591 N N . THR A 1 595 ? 21.550 18.498 -58.619 1.00 25.97 595 THR A N 1
ATOM 4592 C CA . THR A 1 595 ? 21.893 19.835 -59.122 1.00 25.97 595 THR A CA 1
ATOM 4593 C C . THR A 1 595 ? 22.211 20.745 -57.943 1.00 25.97 595 THR A C 1
ATOM 4595 O O . THR A 1 595 ? 21.389 20.896 -57.039 1.00 25.97 595 THR A O 1
ATOM 4598 N N . ASP A 1 596 ? 23.410 21.316 -57.993 1.00 25.59 596 ASP A N 1
ATOM 4599 C CA . ASP A 1 596 ? 23.883 22.440 -57.194 1.00 25.59 596 ASP A CA 1
ATOM 4600 C C . ASP A 1 596 ? 23.057 23.705 -57.464 1.00 25.59 596 ASP A C 1
ATOM 4602 O O . ASP A 1 596 ? 22.674 23.962 -58.608 1.00 25.59 596 ASP A O 1
ATOM 4606 N N . SER A 1 597 ? 22.884 24.534 -56.436 1.00 27.98 597 SER A N 1
ATOM 4607 C CA . SER A 1 597 ? 22.932 25.992 -56.580 1.00 27.98 597 SER A CA 1
ATOM 4608 C C . SER A 1 597 ? 23.100 26.638 -55.208 1.00 27.98 597 SER A C 1
ATOM 4610 O O . SER A 1 597 ? 22.217 26.540 -54.353 1.00 27.98 597 SER A O 1
ATOM 4612 N N . ASP A 1 598 ? 24.254 27.278 -55.047 1.00 26.78 598 ASP A N 1
ATOM 4613 C CA . ASP A 1 598 ? 24.547 28.322 -54.073 1.00 26.78 598 ASP A CA 1
ATOM 4614 C C . ASP A 1 598 ? 23.477 29.426 -54.095 1.00 26.78 598 ASP A C 1
ATOM 4616 O O . ASP A 1 598 ? 22.962 29.756 -55.161 1.00 26.78 598 ASP A O 1
ATOM 4620 N N . ASP A 1 599 ? 23.177 30.016 -52.936 1.00 27.94 599 ASP A N 1
ATOM 4621 C CA . ASP A 1 599 ? 23.241 31.472 -52.784 1.00 27.94 599 ASP A CA 1
ATOM 4622 C C . ASP A 1 599 ? 23.170 31.897 -51.308 1.00 27.94 599 ASP A C 1
ATOM 4624 O O . ASP A 1 599 ? 22.662 31.207 -50.423 1.00 27.94 599 ASP A O 1
ATOM 4628 N N . SER A 1 600 ? 23.797 33.041 -51.100 1.00 28.59 600 SER A N 1
ATOM 4629 C CA . SER A 1 600 ? 24.415 33.625 -49.919 1.00 28.59 600 SER A CA 1
ATOM 4630 C C . SER A 1 600 ? 23.508 34.478 -49.018 1.00 28.59 600 SER A C 1
ATOM 4632 O O . SER A 1 600 ? 22.551 35.089 -49.483 1.00 28.59 600 SER A O 1
ATOM 4634 N N . ASP A 1 601 ? 23.986 34.609 -47.776 1.00 27.98 601 ASP A N 1
ATOM 4635 C CA . ASP A 1 601 ? 24.023 35.806 -46.919 1.00 27.98 601 ASP A CA 1
ATOM 4636 C C . ASP A 1 601 ? 22.795 36.319 -46.131 1.00 27.98 601 ASP A C 1
ATOM 4638 O O . ASP A 1 601 ? 21.660 36.398 -46.593 1.00 27.98 601 ASP A O 1
ATOM 4642 N N . ASP A 1 602 ? 23.165 36.757 -44.918 1.00 27.33 602 ASP A N 1
ATOM 4643 C CA . ASP A 1 602 ? 22.616 37.843 -44.100 1.00 27.33 602 ASP A CA 1
ATOM 4644 C C . ASP A 1 602 ? 21.402 37.594 -43.168 1.00 27.33 602 ASP A C 1
ATOM 4646 O O . ASP A 1 602 ? 20.230 37.701 -43.514 1.00 27.33 602 ASP A O 1
ATOM 4650 N N . ASP A 1 603 ? 21.747 37.406 -41.885 1.00 26.77 603 ASP A N 1
ATOM 4651 C CA . ASP A 1 603 ? 21.715 38.473 -40.863 1.00 26.77 603 ASP A CA 1
ATOM 4652 C C . ASP A 1 603 ? 20.828 38.328 -39.605 1.00 26.77 603 ASP A C 1
ATOM 4654 O O . ASP A 1 603 ? 19.661 37.946 -39.616 1.00 26.77 603 ASP A O 1
ATOM 4658 N N . VAL A 1 604 ? 21.441 38.814 -38.518 1.00 27.56 604 VAL A N 1
ATOM 4659 C CA . VAL A 1 604 ? 20.865 39.406 -37.297 1.00 27.56 604 VAL A CA 1
ATOM 4660 C C . VAL A 1 604 ? 20.265 38.478 -36.230 1.00 27.56 604 VAL A C 1
ATOM 4662 O O . VAL A 1 604 ? 19.083 38.152 -36.157 1.00 27.56 604 VAL A O 1
ATOM 4665 N N . ILE A 1 605 ? 21.128 38.232 -35.244 1.00 29.48 605 ILE A N 1
ATOM 4666 C CA . ILE A 1 605 ? 20.801 37.993 -33.838 1.00 29.48 605 ILE A CA 1
ATOM 4667 C C . ILE A 1 605 ? 20.122 39.246 -33.254 1.00 29.48 605 ILE A C 1
ATOM 4669 O O . ILE A 1 605 ? 20.752 40.301 -33.172 1.00 29.48 605 ILE A O 1
ATOM 4673 N N . MET A 1 606 ? 18.898 39.119 -32.731 1.00 26.56 606 MET A N 1
ATOM 4674 C CA . MET A 1 606 ? 18.417 39.974 -31.637 1.00 26.56 606 MET A CA 1
ATOM 4675 C C . MET A 1 606 ? 17.523 39.217 -30.636 1.00 26.56 606 MET A C 1
ATOM 4677 O O . MET A 1 606 ? 16.780 38.322 -31.034 1.00 26.56 606 MET A O 1
ATOM 4681 N N . PRO A 1 607 ? 17.590 39.569 -29.334 1.00 30.66 607 PRO A N 1
ATOM 4682 C CA . PRO A 1 607 ? 16.915 38.872 -28.244 1.00 30.66 607 PRO A CA 1
ATOM 4683 C C . PRO A 1 607 ? 15.595 39.552 -27.838 1.00 30.66 607 PRO A C 1
ATOM 4685 O O . PRO A 1 607 ? 15.488 40.776 -27.825 1.00 30.66 607 PRO A O 1
ATOM 4688 N N . LEU A 1 608 ? 14.621 38.766 -27.386 1.00 26.09 608 LEU A N 1
ATOM 4689 C CA . LEU A 1 608 ? 13.401 39.210 -26.689 1.00 26.09 608 LEU A CA 1
ATOM 4690 C C . LEU A 1 608 ? 13.236 38.228 -25.504 1.00 26.09 608 LEU A C 1
ATOM 4692 O O . LEU A 1 608 ? 13.254 37.029 -25.750 1.00 26.09 608 LEU A O 1
ATOM 4696 N N . ARG A 1 609 ? 13.284 38.565 -24.194 1.00 23.80 609 ARG A N 1
ATOM 4697 C CA . ARG A 1 609 ? 12.508 39.541 -23.382 1.00 23.80 609 ARG A CA 1
ATOM 4698 C C . ARG A 1 609 ? 11.048 39.559 -23.853 1.00 23.80 609 ARG A C 1
ATOM 4700 O O . ARG A 1 609 ? 10.779 40.191 -24.863 1.00 23.80 609 ARG A O 1
ATOM 4707 N N . PHE A 1 610 ? 10.092 38.880 -23.222 1.00 29.50 610 PHE A N 1
ATOM 4708 C CA . PHE A 1 610 ? 9.766 38.749 -21.794 1.00 29.50 610 PHE A CA 1
ATOM 4709 C C . PHE A 1 610 ? 9.202 37.371 -21.450 1.00 29.50 610 PHE A C 1
ATOM 4711 O O . PHE A 1 610 ? 8.568 36.779 -22.349 1.00 29.50 610 PHE A O 1
#

pLDDT: mean 77.04, std 24.46, range [20.89, 98.31]

Radius of gyration: 30.95 Å; chains: 1; bounding box: 73×93×91 Å

Organism: NCBI:txid1176127

Secondary structure (DSSP, 8-state):
----------------PPPPPTT--------PPPP----------------------PPPP-------TT-GGG--PPPPP-------SS--HHHHHHHHHTT--HHHHHHHHHTS-HHHHHHHTTSPBTTTB-HHHHHHHTT-HHHHHHHHHHT--TTS-BTTB-HHHHHHHHHHHTT---HHHHHHHHHHT--GGGS-SS--SS-SHHHHHHHH--HHHHHHHHHHHHSPPPPHHHHHHHHHTT-GGGGGHHHHSSS-HHHHHHHHHHHHHHHHTT-SS-EEEEEES-TTSSHHHHHHHHHHHHTS-EEEEETTT--SHHHHH-PPTTSTTTTT--HHHHHHHHTTTS-EEEEEETGGG--HHHHHHHHHHHHH-EEE-TTT--EEE-TTEEEEEEE-TTHHHHHHHHHHHTTS-SHHHHHHHHHHHHHHHHHH-HHHHTT--EEEE-PPPPHHHHHHHHHHHHHHHHHHHTSPPEE-SS-EE-S-SEEE--TT-HHHHHHHHHHH--TTTTHHHHHHHHHHHHHHHHHHHHH--TT----GGGGGSPPEEEEEEEEEPTTS-EEEEEEEEE--PPPP------------------------------

Foldseek 3Di:
DDDDDDDDPDPQDPDDDDDPDPDDDDDDDDDDDDDDDDDDDDDDDDDDDDDDDPPDDDDDDDDPPPPVQQCLLPDDDDQADPDPDDLDPADDQSNLLNCLLVDHDPVVSVVSLVSDDLVRLQVPQQPDHVVFGGSLLSNLLVLPLSNNLVSLLSHHQQQDDGSNHGSLLSSLLSCVSVVHDSLSVNLSSLLSPGQLVVADCDQDPDRHSNNSSNQRDALLSVQSSVLSVVDDHDDPVLCVLCSVQVLNLLSSQCVQDLDLNQLSVVVSVQVSVCSVVVFQAEAAEEEEAFAALCQVVVQVCVCVNSVHAEDEDAQLPDAALCAVFNAAAPDPPLQVTYRNLVVQQVQFPHAYEYEYEQQLNHDLNNLVQCLCCLGRQWDQRRSPRHIGRRRNYHYYHYHHQLHVLQAVCQVVDVPDDPPVVVVSQVVSLVSCCVRSNPSSSVSNPYYRYRHADDLSSLLSLLVVLVSVVQVVQQAAQDCDPVDGRQHHLAGEDCRSVRVVSSVLSVPFDDRNNGSNSSNVSVVVVVVLVVVQVVVPCVPDDRDSCVNVDHHKYKYWDWDQDPVRDTDIHIHIDDDPDPDDPPPDDDDDDDDDDDDDDDDDDDDDDDDDDD